Protein AF-A0A9E0GI64-F1 (afdb_monomer_lite)

Secondary structure (DSSP, 8-state):
----S---S---S-------------------------------PPPPPPPSSB---PBPHHHHBTTB-HHHHTT-EEEEETTEEEEEEEEEEETTEEEEEEEEEEEEEEEE-SS-EEEEEEEE-S-B---TTPPPB-B-SEEEEEEETTEE-GGG--EEEE---SSPPPSS-TTSS--S--EEE-SPPB-TT-PEEE-SBS-EEEEEES---SEEEEEEEE----EEEEEEEEEEEEEE--BSSS--GGGHHHHHHHHHHH--B--EEE----TT--EEEEE-PPBSS-TT--SSHHHHTTS-B---BEEE-TTTGGGGBBPPB-S--BEETT-EEB-GGG-TT-SBPPEE----EEEPP--SS-TTS---THHHHS---HHHHHHHHH-EEEEEEEEEEEEEBGGGGGG-EEEEB--B-TT-----S--------------S-SS---------------------PBPPPP--TT--EEEE-TTS-EEEEE-

Sequence (495 aa):
MDLTRQRNRQSSVWQRGGHRLLPLLLALILFGGVPATPVLATNDSPASPIAEWVEPKGINIVDLVGQVPEETLKDAILVVSGVGIVQYQSGVRTGDTVTVTVKINPRYDEYNTGTEVLRFAMFSCLGQPANFDQWPSIMPAAKMRVFDSGVDITHQVMRMQLYPAGFQQPNRSPNSNERYNKVMVDPLNRDVSGNILIPANAGCEFITPGYLRNMTATFVFEQPSLIQVQPVGSQSFTYRTYIGIGAAGQLESLRNQMMGRYGERHDKIDLTPPADADFIIVNYPPASADAGAWGNLGLNLRNPTGGTYRLGNANIGAAGLSVDHWNTMGLALRGQWHDTGATPTSPYLAFFDNPYFLSGPEVFIPDSIPYDSCMTNGGCSPALLQAIYDATMQMTITYLKVEQSACTAESYTYRPLRMAGPAWTPDSLTTAASTTHRFPIWDGPLFPDDGLDKFIYLPMIARPPDTCTPVTPPPLADCPCGVFAADGRMVDFIR

pLDDT: mean 82.42, std 22.72, range [24.2, 98.88]

Foldseek 3Di:
DDPPPDPDPDPDDPDPPPDPPDDPDPPPDDDDDDDDDDDPDDPPDPDDDQDQFAADAFAFVQLCAPQPDFVVQDQFFLEFALFFTKGWHGWHDDAQKIKTKIWWQTAKAWDDPVVDIWIKTKTKDSWYFLFQLAHIFKDAKKWKWKDFPNHTPLVQWFWKKFFARQRDYFQAFSRHRHRGDIDIDGGFDADPVSTGIGHIGNMMMIMGTDDGGGMMMMIMDRGHNQKRKHFPDKDKDKDAAFADDDQQALLVQLSVVLCVPPNGDWDKFFDDADPQFFWKWKGWHWFQADSSHDHPRVSRRRTTGFFWKWFADPVQPPQRTFDTDGGTGTGGQQWTFTHLVNCQQDQFTDTGGDGGIMTDGNHQHHPPDGDDPCSSVPDDDPVSSVCSGPDMIMMMMTGMRMFGFQVCPVQKDKHFHTRGHNNHHPPVPDDPDPPPPPPPPPPDDPDPPPPDPDDDPDPPPPPPPPPRDTDDDDDDPDGFMFIAGPSNGGRGTDD

Structure (mmCIF, N/CA/C/O backbone):
data_AF-A0A9E0GI64-F1
#
_entry.id   AF-A0A9E0GI64-F1
#
loop_
_atom_site.group_PDB
_atom_site.id
_atom_site.type_symbol
_atom_site.label_atom_id
_atom_site.label_alt_id
_atom_site.label_comp_id
_atom_site.label_asym_id
_atom_site.label_entity_id
_atom_site.label_seq_id
_atom_site.pdbx_PDB_ins_code
_atom_site.Cartn_x
_atom_site.Cartn_y
_atom_site.Cartn_z
_atom_site.occupancy
_atom_site.B_iso_or_equiv
_atom_site.auth_seq_id
_atom_site.auth_comp_id
_atom_site.auth_asym_id
_atom_site.auth_atom_id
_atom_site.pdbx_PDB_model_num
ATOM 1 N N . MET A 1 1 ? 40.825 8.297 -14.487 1.00 37.09 1 MET A N 1
ATOM 2 C CA . MET A 1 1 ? 39.478 8.841 -14.756 1.00 37.09 1 MET A CA 1
ATOM 3 C C . MET A 1 1 ? 38.747 8.846 -13.430 1.00 37.09 1 MET A C 1
ATOM 5 O O . MET A 1 1 ? 38.547 7.789 -12.854 1.00 37.09 1 MET A O 1
ATOM 9 N N . ASP A 1 2 ? 38.552 10.042 -12.888 1.00 25.42 2 ASP A N 1
ATOM 10 C CA . ASP A 1 2 ? 38.297 10.331 -11.475 1.00 25.42 2 ASP A CA 1
ATOM 11 C C . ASP A 1 2 ? 36.781 10.496 -11.244 1.00 25.42 2 ASP A C 1
ATOM 13 O O . ASP A 1 2 ? 36.180 11.456 -11.724 1.00 25.42 2 ASP A O 1
ATOM 17 N N . LEU A 1 3 ? 36.153 9.520 -10.576 1.00 27.05 3 LEU A N 1
ATOM 18 C CA . LEU A 1 3 ? 34.701 9.425 -10.331 1.00 27.05 3 LEU A CA 1
ATOM 19 C C . LEU A 1 3 ? 34.295 9.977 -8.949 1.00 27.05 3 LEU A C 1
ATOM 21 O O . LEU A 1 3 ? 33.314 9.539 -8.352 1.00 27.05 3 LEU A O 1
ATOM 25 N N . THR A 1 4 ? 35.031 10.960 -8.425 1.00 28.77 4 THR A N 1
ATOM 26 C CA . THR A 1 4 ? 34.872 11.425 -7.033 1.00 28.77 4 THR A CA 1
ATOM 27 C C . THR A 1 4 ? 34.122 12.760 -6.881 1.00 28.77 4 THR A C 1
ATOM 29 O O . THR A 1 4 ? 34.204 13.410 -5.840 1.00 28.77 4 THR A O 1
ATOM 32 N N . ARG A 1 5 ? 33.346 13.202 -7.884 1.00 27.48 5 ARG A N 1
ATOM 33 C CA . ARG A 1 5 ? 32.560 14.456 -7.814 1.00 27.48 5 ARG A CA 1
ATOM 34 C C . ARG A 1 5 ? 31.151 14.336 -8.401 1.00 27.48 5 ARG A C 1
ATOM 36 O O . ARG A 1 5 ? 30.853 14.937 -9.423 1.00 27.48 5 ARG A O 1
ATOM 43 N N . GLN A 1 6 ? 30.260 13.616 -7.720 1.00 27.28 6 GLN A N 1
ATOM 44 C CA . GLN A 1 6 ? 28.812 13.871 -7.850 1.00 27.28 6 GLN A CA 1
ATOM 45 C C . GLN A 1 6 ? 27.958 13.452 -6.638 1.00 27.28 6 GLN A C 1
ATOM 47 O O . GLN A 1 6 ? 26.735 13.519 -6.689 1.00 27.28 6 GLN A O 1
ATOM 52 N N . ARG A 1 7 ? 28.574 13.086 -5.507 1.00 31.20 7 ARG A N 1
ATOM 53 C CA . ARG A 1 7 ? 27.866 12.799 -4.250 1.00 31.20 7 ARG A CA 1
ATOM 54 C C . ARG A 1 7 ? 27.854 14.042 -3.364 1.00 31.20 7 ARG A C 1
ATOM 56 O O . ARG A 1 7 ? 28.775 14.226 -2.582 1.00 31.20 7 ARG A O 1
ATOM 63 N N . ASN A 1 8 ? 26.877 14.925 -3.565 1.00 28.86 8 ASN A N 1
ATOM 64 C CA . ASN A 1 8 ? 26.399 15.909 -2.579 1.00 28.86 8 ASN A CA 1
ATOM 65 C C . ASN A 1 8 ? 25.317 16.779 -3.226 1.00 28.86 8 ASN A C 1
ATOM 67 O O . ASN A 1 8 ? 25.620 17.869 -3.705 1.00 28.86 8 ASN A O 1
ATOM 71 N N . ARG A 1 9 ? 24.074 16.283 -3.285 1.00 30.16 9 ARG A N 1
ATOM 72 C CA . ARG A 1 9 ? 22.837 17.080 -3.438 1.00 30.16 9 ARG A CA 1
ATOM 73 C C . ARG A 1 9 ? 21.620 16.149 -3.481 1.00 30.16 9 ARG A C 1
ATOM 75 O O . ARG A 1 9 ? 21.069 15.929 -4.545 1.00 30.16 9 ARG A O 1
ATOM 82 N N . GLN A 1 10 ? 21.229 15.589 -2.335 1.00 28.41 10 GLN A N 1
ATOM 83 C CA . GLN A 1 10 ? 19.846 15.125 -2.103 1.00 28.41 10 GLN A CA 1
ATOM 84 C C . GLN A 1 10 ? 19.533 14.829 -0.621 1.00 28.41 10 GLN A C 1
ATOM 86 O O . GLN A 1 10 ? 18.655 14.044 -0.295 1.00 28.41 10 GLN A O 1
ATOM 91 N N . SER A 1 11 ? 20.210 15.502 0.313 1.00 28.11 11 SER A N 1
ATOM 92 C CA . SER A 1 11 ? 19.886 15.457 1.745 1.00 28.11 11 SER A CA 1
ATOM 93 C C . SER A 1 11 ? 19.115 16.717 2.157 1.00 28.11 11 SER A C 1
ATOM 95 O O . SER A 1 11 ? 19.629 17.552 2.905 1.00 28.11 11 SER A O 1
ATOM 97 N N . SER A 1 12 ? 17.916 16.930 1.608 1.00 28.50 12 SER A N 1
ATOM 98 C CA . SER A 1 12 ? 17.121 18.117 1.955 1.00 28.50 12 SER A CA 1
ATOM 99 C C . SER A 1 12 ? 15.613 17.961 1.746 1.00 28.50 12 SER A C 1
ATOM 101 O O . SER A 1 12 ? 15.026 18.787 1.062 1.00 28.50 12 SER A O 1
ATOM 103 N N . VAL A 1 13 ? 14.966 16.960 2.353 1.00 33.97 13 VAL A N 1
ATOM 104 C CA . VAL A 1 13 ? 13.506 17.004 2.611 1.00 33.97 13 VAL A CA 1
ATOM 105 C C . VAL A 1 13 ? 13.162 16.322 3.948 1.00 33.97 13 VAL A C 1
ATOM 107 O O . VAL A 1 13 ? 12.286 15.485 4.052 1.00 33.97 13 VAL A O 1
ATOM 110 N N . TRP A 1 14 ? 13.885 16.693 5.003 1.00 30.06 14 TRP A N 1
ATOM 111 C CA . TRP A 1 14 ? 13.370 16.732 6.381 1.00 30.06 14 TRP A CA 1
ATOM 112 C C . TRP A 1 14 ? 13.876 18.036 7.006 1.00 30.06 14 TRP A C 1
ATOM 114 O O . TRP A 1 14 ? 14.492 18.068 8.071 1.00 30.06 14 TRP A O 1
ATOM 124 N N . GLN A 1 15 ? 13.693 19.155 6.294 1.00 27.47 15 GLN A N 1
ATOM 125 C CA . GLN A 1 15 ? 13.778 20.441 6.969 1.00 27.47 15 GLN A CA 1
ATOM 126 C C . GLN A 1 15 ? 12.588 20.509 7.916 1.00 27.47 15 GLN A C 1
ATOM 128 O O . GLN A 1 15 ? 11.437 20.519 7.486 1.00 27.47 15 GLN A O 1
ATOM 133 N N . ARG A 1 16 ? 12.911 20.523 9.212 1.00 31.48 16 ARG A N 1
ATOM 134 C CA . ARG A 1 16 ? 12.032 20.925 10.306 1.00 31.48 16 ARG A CA 1
ATOM 135 C C . ARG A 1 16 ? 11.125 22.049 9.812 1.00 31.48 16 ARG A C 1
ATOM 137 O O . ARG A 1 16 ? 11.596 23.169 9.608 1.00 31.48 16 ARG A O 1
ATOM 144 N N . GLY A 1 17 ? 9.842 21.746 9.627 1.00 26.55 17 GLY A N 1
ATOM 145 C CA . GLY A 1 17 ? 8.813 22.768 9.570 1.00 26.55 17 GLY A CA 1
ATOM 146 C C . GLY A 1 17 ? 8.893 23.523 10.885 1.00 26.55 17 GLY A C 1
ATOM 147 O O . GLY A 1 17 ? 8.465 23.024 11.922 1.00 26.55 17 GLY A O 1
ATOM 148 N N . GLY A 1 18 ? 9.556 24.679 10.865 1.00 25.67 18 GLY A N 1
ATOM 149 C CA . GLY A 1 18 ? 9.612 25.566 12.008 1.00 25.67 18 GLY A CA 1
ATOM 150 C C . GLY A 1 18 ? 8.186 25.864 12.443 1.00 25.67 18 GLY A C 1
ATOM 151 O O . GLY A 1 18 ? 7.353 26.233 11.615 1.00 25.67 18 GLY A O 1
ATOM 152 N N . HIS A 1 19 ? 7.919 25.681 13.733 1.00 27.86 19 HIS A N 1
ATOM 153 C CA . HIS A 1 19 ? 6.681 26.080 14.379 1.00 27.86 19 HIS A CA 1
ATOM 154 C C . HIS A 1 19 ? 6.404 27.559 14.086 1.00 27.86 19 HIS A C 1
ATOM 156 O O . HIS A 1 19 ? 6.888 28.453 14.778 1.00 27.86 19 HIS A O 1
ATOM 162 N N . ARG A 1 20 ? 5.615 27.832 13.048 1.00 25.97 20 ARG A N 1
ATOM 163 C CA . ARG A 1 20 ? 4.853 29.069 12.954 1.00 25.97 20 ARG A CA 1
ATOM 164 C C . ARG A 1 20 ? 3.514 28.779 13.603 1.00 25.97 20 ARG A C 1
ATOM 166 O O . ARG A 1 20 ? 2.639 28.170 13.000 1.00 25.97 20 ARG A O 1
ATOM 173 N N . LEU A 1 21 ? 3.415 29.185 14.866 1.00 28.06 21 LEU A N 1
ATOM 174 C CA . LEU A 1 21 ? 2.159 29.396 15.573 1.00 28.06 21 LEU A CA 1
ATOM 175 C C . LEU A 1 21 ? 1.269 30.292 14.701 1.00 28.06 21 LEU A C 1
ATOM 177 O O . LEU A 1 21 ? 1.451 31.507 14.664 1.00 28.06 21 LEU A O 1
ATOM 181 N N . LEU A 1 22 ? 0.342 29.681 13.966 1.00 24.20 22 LEU A N 1
ATOM 182 C CA . LEU A 1 22 ? -0.804 30.375 13.400 1.00 24.20 22 LEU A CA 1
ATOM 183 C C . LEU A 1 22 ? -1.933 30.240 14.435 1.00 24.20 22 LEU A C 1
ATOM 185 O O . LEU A 1 22 ? -2.354 29.113 14.705 1.00 24.20 22 LEU A O 1
ATOM 189 N N . PRO A 1 23 ? -2.406 31.328 15.063 1.00 30.36 23 PRO A N 1
ATOM 190 C CA . PRO A 1 23 ? -3.541 31.243 15.965 1.00 30.36 23 PRO A CA 1
ATOM 191 C C . PRO A 1 23 ? -4.797 31.026 15.118 1.00 30.36 23 PRO A C 1
ATOM 193 O O . PRO A 1 23 ? -5.233 31.918 14.391 1.00 30.36 23 PRO A O 1
ATOM 196 N N . LEU A 1 24 ? -5.369 29.825 15.191 1.00 30.42 24 LEU A N 1
ATOM 197 C CA . LEU A 1 24 ? -6.692 29.554 14.642 1.00 30.42 24 LEU A CA 1
ATOM 198 C C . LEU A 1 24 ? -7.710 30.124 15.638 1.00 30.42 24 LEU A C 1
ATOM 200 O O . LEU A 1 24 ? -7.975 29.545 16.689 1.00 30.42 24 LEU A O 1
ATOM 204 N N . LEU A 1 25 ? -8.198 31.327 15.339 1.00 29.25 25 LEU A N 1
ATOM 205 C CA . LEU A 1 25 ? -9.247 32.010 16.088 1.00 29.25 25 LEU A CA 1
ATOM 206 C C . LEU A 1 25 ? -10.541 31.191 15.989 1.00 29.25 25 LEU A C 1
ATOM 208 O O . LEU A 1 25 ? -11.201 31.173 14.951 1.00 29.25 25 LEU A O 1
ATOM 212 N N . LEU A 1 26 ? -10.899 30.514 17.079 1.00 30.89 26 LEU A N 1
ATOM 213 C CA . LEU A 1 26 ? -12.212 29.907 17.261 1.00 30.89 26 LEU A CA 1
ATOM 214 C C . LEU A 1 26 ? -13.213 31.044 17.536 1.00 30.89 26 LEU A C 1
ATOM 216 O O . LEU A 1 26 ? -13.330 31.530 18.661 1.00 30.89 26 LEU A O 1
ATOM 220 N N . ALA A 1 27 ? -13.893 31.530 16.498 1.00 30.75 27 ALA A N 1
ATOM 221 C CA . ALA A 1 27 ? -14.997 32.467 16.664 1.00 30.75 27 ALA A CA 1
ATOM 222 C C . ALA A 1 27 ? -16.228 31.700 17.169 1.00 30.75 27 ALA A C 1
ATOM 224 O O . ALA A 1 27 ? -16.862 30.947 16.431 1.00 30.75 27 ALA A O 1
ATOM 225 N N . LEU A 1 28 ? -16.547 31.896 18.449 1.00 34.94 28 LEU A N 1
ATOM 226 C CA . LEU A 1 28 ? -17.781 31.449 19.083 1.00 34.94 28 LEU A CA 1
ATOM 227 C C . LEU A 1 28 ? -18.952 32.261 18.494 1.00 34.94 28 LEU A C 1
ATOM 229 O O . LEU A 1 28 ? -19.230 33.381 18.919 1.00 34.94 28 LEU A O 1
ATOM 233 N N . ILE A 1 29 ? -19.607 31.724 17.468 1.00 32.97 29 ILE A N 1
ATOM 234 C CA . ILE A 1 29 ? -20.797 32.319 16.853 1.00 32.97 29 ILE A CA 1
ATOM 235 C C . ILE A 1 29 ? -22.026 31.824 17.630 1.00 32.97 29 ILE A C 1
ATOM 237 O O . ILE A 1 29 ? -22.573 30.758 17.367 1.00 32.97 29 ILE A O 1
ATOM 241 N N . LEU A 1 30 ? -22.443 32.617 18.620 1.00 35.16 30 LEU A N 1
ATOM 242 C CA . LEU A 1 30 ? -23.789 32.586 19.195 1.00 35.16 30 LEU A CA 1
ATOM 243 C C . LEU A 1 30 ? -24.742 33.250 18.191 1.00 35.16 30 LEU A C 1
ATOM 245 O O . LEU A 1 30 ? -24.770 34.476 18.107 1.00 35.16 30 LEU A O 1
ATOM 249 N N . PHE A 1 31 ? -25.519 32.471 17.436 1.00 35.28 31 PHE A N 1
ATOM 250 C CA . PHE A 1 31 ? -26.656 33.001 16.678 1.00 35.28 31 PHE A CA 1
ATOM 251 C C . PHE A 1 31 ? -27.953 32.323 17.099 1.00 35.28 31 PHE A C 1
ATOM 253 O O . PHE A 1 31 ? -28.079 31.100 17.102 1.00 35.28 31 PHE A O 1
ATOM 260 N N . GLY A 1 32 ? -28.909 33.177 17.467 1.00 31.06 32 GLY A N 1
ATOM 261 C CA . GLY A 1 32 ? -30.301 32.830 17.688 1.00 31.06 32 GLY A CA 1
ATOM 262 C C . GLY A 1 32 ? -30.951 32.277 16.423 1.00 31.06 32 GLY A C 1
ATOM 263 O O . GLY A 1 32 ? -30.563 32.597 15.299 1.00 31.06 32 GLY A O 1
ATOM 264 N N . GLY A 1 33 ? -31.931 31.408 16.647 1.00 37.53 33 GLY A N 1
ATOM 265 C CA . GLY A 1 33 ? -32.571 30.608 15.620 1.00 37.53 33 GLY A CA 1
ATOM 266 C C . GLY A 1 33 ? -33.321 31.417 14.565 1.00 37.53 33 GLY A C 1
ATOM 267 O O . GLY A 1 33 ? -34.138 32.282 14.871 1.00 37.53 33 GLY A O 1
ATOM 268 N N . VAL A 1 34 ? -33.107 31.012 13.317 1.00 35.16 34 VAL A N 1
ATOM 269 C CA . VAL A 1 34 ? -34.113 31.050 12.258 1.00 35.16 34 VAL A CA 1
ATOM 270 C C . VAL A 1 34 ? -34.182 29.621 11.707 1.00 35.16 34 VAL A C 1
ATOM 272 O O . VAL A 1 34 ? -33.130 29.063 11.387 1.00 35.16 34 VAL A O 1
ATOM 275 N N . PRO A 1 35 ? -35.361 28.979 11.633 1.00 37.31 35 PRO A N 1
ATOM 276 C CA . PRO A 1 35 ? -35.473 27.643 11.064 1.00 37.31 35 PRO A CA 1
ATOM 277 C C . PRO A 1 35 ? -35.194 27.722 9.559 1.00 37.31 35 PRO A C 1
ATOM 279 O O . PRO A 1 35 ? -36.015 28.215 8.789 1.00 37.31 35 PRO A O 1
ATOM 282 N N . ALA A 1 36 ? -34.018 27.259 9.140 1.00 34.00 36 ALA A N 1
ATOM 283 C CA . ALA A 1 36 ? -33.734 27.022 7.735 1.00 34.00 36 ALA A CA 1
ATOM 284 C C . ALA A 1 36 ? -34.471 25.747 7.315 1.00 34.00 36 ALA A C 1
ATOM 286 O O . ALA A 1 36 ? -34.149 24.646 7.760 1.00 34.00 36 ALA A O 1
ATOM 287 N N . THR A 1 37 ? -35.487 25.901 6.473 1.00 33.47 37 THR A N 1
ATOM 288 C CA . THR A 1 37 ? -36.064 24.790 5.722 1.00 33.47 37 THR A CA 1
ATOM 289 C C . THR A 1 37 ? -34.977 24.196 4.817 1.00 33.47 37 THR A C 1
ATOM 291 O O . THR A 1 37 ? -34.322 24.946 4.087 1.00 33.47 37 THR A O 1
ATOM 294 N N . PRO A 1 38 ? -34.736 22.873 4.842 1.00 34.03 38 PRO A N 1
ATOM 295 C CA . PRO A 1 38 ? -33.794 22.254 3.923 1.00 34.03 38 PRO A CA 1
ATOM 296 C C . PRO A 1 38 ? -34.381 22.320 2.511 1.00 34.03 38 PRO A C 1
ATOM 298 O O . PRO A 1 38 ? -35.295 21.578 2.159 1.00 34.03 38 PRO A O 1
ATOM 301 N N . VAL A 1 39 ? -33.868 23.238 1.697 1.00 30.06 39 VAL A N 1
ATOM 302 C CA . VAL A 1 39 ? -34.072 23.204 0.250 1.00 30.06 39 VAL A CA 1
ATOM 303 C C . VAL A 1 39 ? -33.201 22.064 -0.279 1.00 30.06 39 VAL A C 1
ATOM 305 O O . VAL A 1 39 ? -31.973 22.150 -0.229 1.00 30.06 39 VAL A O 1
ATOM 308 N N . LEU A 1 40 ? -33.828 20.980 -0.753 1.00 34.22 40 LEU A N 1
ATOM 309 C CA . LEU A 1 40 ? -33.159 19.988 -1.595 1.00 34.22 40 LEU A CA 1
ATOM 310 C C . LEU A 1 40 ? -32.689 20.703 -2.869 1.00 34.22 40 LEU A C 1
ATOM 312 O O . LEU A 1 40 ? -33.480 20.978 -3.768 1.00 34.22 40 LEU A O 1
ATOM 316 N N . ALA A 1 41 ? -31.405 21.046 -2.925 1.00 30.69 41 ALA A N 1
ATOM 317 C CA . ALA A 1 41 ? -30.770 21.499 -4.152 1.00 30.69 41 ALA A CA 1
ATOM 318 C C . ALA A 1 41 ? -30.572 20.286 -5.073 1.00 30.69 41 ALA A C 1
ATOM 320 O O . ALA A 1 41 ? -29.936 19.306 -4.687 1.00 30.69 41 ALA A O 1
ATOM 321 N N . THR A 1 42 ? -31.145 20.351 -6.270 1.00 31.95 42 THR A N 1
ATOM 322 C CA . THR A 1 42 ? -31.022 19.345 -7.327 1.00 31.95 42 THR A CA 1
ATOM 323 C C . THR A 1 42 ? -29.588 19.293 -7.874 1.00 31.95 42 THR A C 1
ATOM 325 O O . THR A 1 42 ? -28.959 20.327 -8.105 1.00 31.95 42 THR A O 1
ATOM 328 N N . ASN A 1 43 ? -29.073 18.072 -8.052 1.00 38.44 43 ASN A N 1
ATOM 329 C CA . ASN A 1 43 ? -27.710 17.725 -8.472 1.00 38.44 43 ASN A CA 1
ATOM 330 C C . ASN A 1 43 ? -27.412 18.055 -9.952 1.00 38.44 43 ASN A C 1
ATOM 332 O O . ASN A 1 43 ? -27.305 17.141 -10.760 1.00 38.44 43 ASN A O 1
ATOM 336 N N . ASP A 1 44 ? -27.199 19.326 -10.296 1.00 32.72 44 ASP A N 1
ATOM 337 C CA . ASP A 1 44 ? -26.698 19.735 -11.626 1.00 32.72 44 ASP A CA 1
ATOM 338 C C . ASP A 1 44 ? -25.387 20.534 -11.517 1.00 32.72 44 ASP A C 1
ATOM 340 O O . ASP A 1 44 ? -25.250 21.649 -12.023 1.00 32.72 44 ASP A O 1
ATOM 344 N N . SER A 1 45 ? -24.387 19.981 -10.824 1.00 37.16 45 SER A N 1
ATOM 345 C CA . SER A 1 45 ? -23.010 20.448 -11.033 1.00 37.16 45 SER A CA 1
ATOM 346 C C . SER A 1 45 ? -22.447 19.769 -12.285 1.00 37.16 45 SER A C 1
ATOM 348 O O . SER A 1 45 ? -22.521 18.541 -12.371 1.00 37.16 45 SER A O 1
ATOM 350 N N . PRO A 1 46 ? -21.893 20.522 -13.255 1.00 38.91 46 PRO A N 1
ATOM 351 C CA . PRO A 1 46 ? -21.294 19.928 -14.442 1.00 38.91 46 PRO A CA 1
ATOM 352 C C . PRO A 1 46 ? -20.180 18.970 -14.016 1.00 38.91 46 PRO A C 1
ATOM 354 O O . PRO A 1 46 ? -19.361 19.304 -13.157 1.00 38.91 46 PRO A O 1
ATOM 357 N N . ALA A 1 47 ? -20.175 17.769 -14.598 1.00 53.03 47 ALA A N 1
ATOM 358 C CA . ALA A 1 47 ? -19.123 16.791 -14.368 1.00 53.03 47 ALA A CA 1
ATOM 359 C C . ALA A 1 47 ? -17.760 17.439 -14.653 1.00 53.03 47 ALA A C 1
ATOM 361 O O . ALA A 1 47 ? -17.569 18.044 -15.711 1.00 53.03 47 ALA A O 1
ATOM 362 N N . SER A 1 48 ? -16.829 17.337 -13.701 1.00 53.53 48 SER A N 1
ATOM 363 C CA . SER A 1 48 ? -15.457 17.813 -13.883 1.00 53.53 48 SER A CA 1
ATOM 364 C C . SER A 1 48 ? -14.878 17.224 -15.175 1.00 53.53 48 SER A C 1
ATOM 366 O O . SER A 1 48 ? -15.105 16.038 -15.440 1.00 53.53 48 SER A O 1
ATOM 368 N N . PRO A 1 49 ? -14.153 18.016 -15.989 1.00 60.28 49 PRO A N 1
ATOM 369 C CA . PRO A 1 49 ? -13.572 17.517 -17.225 1.00 60.28 49 PRO A CA 1
ATOM 370 C C . PRO A 1 49 ? -12.693 16.300 -16.924 1.00 60.28 49 PRO A C 1
ATOM 372 O O . PRO A 1 49 ? -11.863 16.317 -16.014 1.00 60.28 49 PRO A O 1
ATOM 375 N N . ILE A 1 50 ? -12.928 15.223 -17.669 1.00 71.50 50 ILE A N 1
ATOM 376 C CA . ILE A 1 50 ? -12.152 13.988 -17.579 1.00 71.50 50 ILE A CA 1
ATOM 377 C C . ILE A 1 50 ? -10.709 14.314 -17.970 1.00 71.50 50 ILE A C 1
ATOM 379 O O . ILE A 1 50 ? -10.480 14.882 -19.037 1.00 71.50 50 ILE A O 1
ATOM 383 N N . ALA A 1 51 ? -9.743 13.945 -17.128 1.00 82.88 51 ALA A N 1
ATOM 384 C CA . ALA A 1 51 ? -8.338 14.204 -17.410 1.00 82.88 51 ALA A CA 1
ATOM 385 C C . ALA A 1 51 ? -7.853 13.467 -18.672 1.00 82.88 51 ALA A C 1
ATOM 387 O O . ALA A 1 51 ? -8.186 12.300 -18.895 1.00 82.88 51 ALA A O 1
ATOM 388 N N . GLU A 1 52 ? -7.020 14.141 -19.470 1.00 87.06 52 GLU A N 1
ATOM 389 C CA . GLU A 1 52 ? -6.424 13.592 -20.701 1.00 87.06 52 GLU A CA 1
ATOM 390 C C . GLU A 1 52 ? -5.477 12.414 -20.433 1.00 87.06 52 GLU A C 1
ATOM 392 O O . GLU A 1 52 ? -5.293 11.534 -21.274 1.00 87.06 52 GLU A O 1
ATOM 397 N N . TRP A 1 53 ? -4.879 12.395 -19.246 1.00 91.81 53 TRP A N 1
ATOM 398 C CA . TRP A 1 53 ? -4.042 11.320 -18.736 1.00 91.81 53 TRP A CA 1
ATOM 399 C C . TRP A 1 53 ? -4.244 11.213 -17.226 1.00 91.81 53 TRP A C 1
ATOM 401 O O . TRP A 1 53 ? -4.620 12.190 -16.572 1.00 91.81 53 TRP A O 1
ATOM 411 N N . VAL A 1 54 ? -3.971 10.036 -16.676 1.00 93.62 54 VAL A N 1
ATOM 412 C CA . VAL A 1 54 ? -4.013 9.779 -15.231 1.00 93.62 54 VAL A CA 1
ATOM 413 C C . VAL A 1 54 ? -2.762 9.033 -14.791 1.00 93.62 54 VAL A C 1
ATOM 415 O O . VAL A 1 54 ? -2.037 8.468 -15.611 1.00 93.62 54 VAL A O 1
ATOM 418 N N . GLU A 1 55 ? -2.491 9.041 -13.492 1.00 94.94 55 GLU A N 1
ATOM 419 C CA . GLU A 1 55 ? -1.376 8.269 -12.955 1.00 94.94 55 GLU A CA 1
ATOM 420 C C . GLU A 1 55 ? -1.650 6.771 -12.935 1.00 94.94 55 GLU A C 1
ATOM 422 O O . GLU A 1 55 ? -2.809 6.368 -12.775 1.00 94.94 55 GLU A O 1
ATOM 427 N N . PRO A 1 56 ? -0.597 5.943 -13.079 1.00 95.88 56 PRO A N 1
ATOM 428 C CA . PRO A 1 56 ? -0.713 4.510 -12.858 1.00 95.88 56 PRO A CA 1
ATOM 429 C C . PRO A 1 56 ? -1.181 4.223 -11.433 1.00 95.88 56 PRO A C 1
ATOM 431 O O . PRO A 1 56 ? -0.862 4.958 -10.495 1.00 95.88 56 PRO A O 1
ATOM 434 N N . LYS A 1 57 ? -1.949 3.145 -11.270 1.00 95.81 57 LYS A N 1
ATOM 435 C CA . LYS A 1 57 ? -2.531 2.759 -9.981 1.00 95.81 57 LYS A CA 1
ATOM 436 C C . LYS A 1 57 ? -2.409 1.267 -9.772 1.00 95.81 57 LYS A C 1
ATOM 438 O O . LYS A 1 57 ? -2.470 0.508 -10.729 1.00 95.81 57 LYS A O 1
ATOM 443 N N . GLY A 1 58 ? -2.275 0.836 -8.526 1.00 96.88 58 GLY A N 1
ATOM 444 C CA . GLY A 1 58 ? -2.339 -0.590 -8.223 1.00 96.88 58 GLY A CA 1
ATOM 445 C C . GLY A 1 58 ? -3.779 -1.097 -8.176 1.00 96.88 58 GLY A C 1
ATOM 446 O O . GLY A 1 58 ? -4.652 -0.419 -7.616 1.00 96.88 58 GLY A O 1
ATOM 447 N N . ILE A 1 59 ? -4.003 -2.311 -8.686 1.00 97.69 59 ILE A N 1
ATOM 448 C CA . ILE A 1 59 ? -5.257 -3.050 -8.488 1.00 97.69 59 ILE A CA 1
ATOM 449 C C . ILE A 1 59 ? -5.477 -3.209 -6.983 1.00 97.69 59 ILE A C 1
ATOM 451 O O . ILE A 1 59 ? -4.588 -3.654 -6.249 1.00 97.69 59 ILE A O 1
ATOM 455 N N . ASN A 1 60 ? -6.656 -2.804 -6.521 1.00 97.19 60 ASN A N 1
ATOM 456 C CA . ASN A 1 60 ? -6.992 -2.812 -5.107 1.00 97.19 60 ASN A CA 1
ATOM 457 C C . ASN A 1 60 ? -7.329 -4.224 -4.615 1.00 97.19 60 ASN A C 1
ATOM 459 O O . ASN A 1 60 ? -7.804 -5.068 -5.371 1.00 97.19 60 ASN A O 1
ATOM 463 N N . ILE A 1 61 ? -7.145 -4.464 -3.315 1.00 97.50 61 ILE A N 1
ATOM 464 C CA . ILE A 1 61 ? -7.429 -5.754 -2.677 1.00 97.50 61 ILE A CA 1
ATOM 465 C C . ILE A 1 61 ? -8.856 -6.259 -2.941 1.00 97.50 61 ILE A C 1
ATOM 467 O O . ILE A 1 61 ? -9.060 -7.461 -3.078 1.00 97.50 61 ILE A O 1
ATOM 471 N N . VAL A 1 62 ? -9.834 -5.356 -3.076 1.00 96.75 62 VAL A N 1
ATOM 472 C CA . VAL A 1 62 ? -11.244 -5.701 -3.332 1.00 96.75 62 VAL A CA 1
ATOM 473 C C . VAL A 1 62 ? -11.425 -6.490 -4.636 1.00 96.75 62 VAL A C 1
ATOM 475 O O . VAL A 1 62 ? -12.293 -7.362 -4.713 1.00 96.75 62 VAL A O 1
ATOM 478 N N . ASP A 1 63 ? -10.593 -6.232 -5.646 1.00 96.75 63 ASP A N 1
ATOM 479 C CA . ASP A 1 63 ? -10.625 -6.962 -6.917 1.00 96.75 63 ASP A CA 1
ATOM 480 C C . ASP A 1 63 ? -9.906 -8.317 -6.843 1.00 96.75 63 ASP A C 1
ATOM 482 O O . ASP A 1 63 ? -10.187 -9.202 -7.647 1.00 96.75 63 ASP A O 1
ATOM 486 N N . LEU A 1 64 ? -9.018 -8.507 -5.862 1.00 97.69 64 LEU A N 1
ATOM 487 C CA . LEU A 1 64 ? -8.235 -9.734 -5.680 1.00 97.69 64 LEU A CA 1
ATOM 488 C C . LEU A 1 64 ? -8.944 -10.762 -4.785 1.00 97.69 64 LEU A C 1
ATOM 490 O O . LEU A 1 64 ? -8.766 -11.969 -4.963 1.00 97.69 64 LEU A O 1
ATOM 494 N N . VAL A 1 65 ? -9.755 -10.302 -3.828 1.00 98.06 65 VAL A N 1
ATOM 495 C CA . VAL A 1 65 ? -10.486 -11.169 -2.890 1.00 98.06 65 VAL A CA 1
ATOM 496 C C . VAL A 1 65 ? -11.449 -12.095 -3.633 1.00 98.06 65 VAL A C 1
ATOM 498 O O . VAL A 1 65 ? -12.302 -11.654 -4.410 1.00 98.06 65 VAL A O 1
ATOM 501 N N . GLY A 1 66 ? -11.321 -13.395 -3.353 1.00 95.75 66 GLY A N 1
ATOM 502 C CA . GLY A 1 66 ? -12.083 -14.465 -4.000 1.00 95.75 66 GLY A CA 1
ATOM 503 C C . GLY A 1 66 ? -11.520 -14.927 -5.348 1.00 95.75 66 GLY A C 1
ATOM 504 O O . GLY A 1 66 ? -12.063 -15.868 -5.918 1.00 95.75 66 GLY A O 1
ATOM 505 N N . GLN A 1 67 ? -10.451 -14.296 -5.847 1.00 96.00 67 GLN A N 1
ATOM 506 C CA . GLN A 1 67 ? -9.775 -14.667 -7.099 1.00 96.00 67 GLN A CA 1
ATOM 507 C C . GLN A 1 67 ? -8.346 -15.164 -6.854 1.00 96.00 67 GLN A C 1
ATOM 509 O O . GLN A 1 67 ? -7.885 -16.120 -7.473 1.00 96.00 67 GLN A O 1
ATOM 514 N N . VAL A 1 68 ? -7.658 -14.537 -5.900 1.00 96.75 68 VAL A N 1
ATOM 515 C CA . VAL A 1 68 ? -6.342 -14.950 -5.412 1.00 96.75 68 VAL A CA 1
ATOM 516 C C . VAL A 1 68 ? -6.521 -15.807 -4.148 1.00 96.75 68 VAL A C 1
ATOM 518 O O . VAL A 1 68 ? -7.405 -15.499 -3.342 1.00 96.75 68 VAL A O 1
ATOM 521 N N . PRO A 1 69 ? -5.708 -16.863 -3.944 1.00 97.00 69 PRO A N 1
ATOM 522 C CA . PRO A 1 69 ? -5.738 -17.655 -2.724 1.00 97.00 69 PRO A CA 1
ATOM 523 C C . PRO A 1 69 ? -5.553 -16.803 -1.466 1.00 97.00 69 PRO A C 1
ATOM 525 O O . PRO A 1 69 ? -4.747 -15.870 -1.423 1.00 97.00 69 PRO A O 1
ATOM 528 N N . GLU A 1 70 ? -6.309 -17.138 -0.426 1.00 96.69 70 GLU A N 1
ATOM 529 C CA . GLU A 1 70 ? -6.380 -16.364 0.814 1.00 96.69 70 GLU A CA 1
ATOM 530 C C . GLU A 1 70 ? -5.016 -16.261 1.509 1.00 96.69 70 GLU A C 1
ATOM 532 O O . GLU A 1 70 ? -4.639 -15.209 2.028 1.00 96.69 70 GLU A O 1
ATOM 537 N N . GLU A 1 71 ? -4.235 -17.341 1.473 1.00 95.94 71 GLU A N 1
ATOM 538 C CA . GLU A 1 71 ? -2.888 -17.410 2.031 1.00 95.94 71 GLU A CA 1
ATOM 539 C C . GLU A 1 71 ? -1.910 -16.439 1.365 1.00 95.94 71 GLU A C 1
ATOM 541 O O . GLU A 1 71 ? -0.954 -16.004 2.002 1.00 95.94 71 GLU A O 1
ATOM 546 N N . THR A 1 72 ? -2.150 -16.062 0.108 1.00 96.62 72 THR A N 1
ATOM 547 C CA . THR A 1 72 ? -1.315 -15.089 -0.598 1.00 96.62 72 THR A CA 1
ATOM 548 C C . THR A 1 72 ? -1.554 -13.670 -0.083 1.00 96.62 72 THR A C 1
ATOM 550 O O . THR A 1 72 ? -0.619 -12.868 -0.002 1.00 96.62 72 THR A O 1
ATOM 553 N N . LEU A 1 73 ? -2.803 -13.363 0.278 1.00 97.75 73 LEU A N 1
ATOM 554 C CA . LEU A 1 73 ? -3.223 -12.052 0.775 1.00 97.75 73 LEU A CA 1
ATOM 555 C C . LEU A 1 73 ? -3.032 -11.918 2.289 1.00 97.75 73 LEU A C 1
ATOM 557 O O . LEU A 1 73 ? -2.987 -10.804 2.807 1.00 97.75 73 LEU A O 1
ATOM 561 N N . LYS A 1 74 ? -2.914 -13.035 3.012 1.00 97.44 74 LYS A N 1
ATOM 562 C CA . LYS A 1 74 ? -2.781 -13.057 4.468 1.00 97.44 74 LYS A CA 1
ATOM 563 C C . LYS A 1 74 ? -1.636 -12.161 4.954 1.00 97.44 74 LYS A C 1
ATOM 565 O O . LYS A 1 74 ? -0.513 -12.235 4.460 1.00 97.44 74 LYS A O 1
ATOM 570 N N . ASP A 1 75 ? -1.956 -11.303 5.924 1.00 97.12 75 ASP A N 1
ATOM 571 C CA . ASP A 1 75 ? -1.056 -10.352 6.590 1.00 97.12 75 ASP A CA 1
ATOM 572 C C . ASP A 1 75 ? -0.422 -9.281 5.679 1.00 97.12 75 ASP A C 1
ATOM 574 O O . ASP A 1 75 ? 0.354 -8.448 6.163 1.00 97.12 75 ASP A O 1
ATOM 578 N N . ALA A 1 76 ? -0.827 -9.234 4.403 1.00 98.25 76 ALA A N 1
ATOM 579 C CA . ALA A 1 76 ? -0.385 -8.248 3.429 1.00 98.25 76 ALA A CA 1
ATOM 580 C C . ALA A 1 76 ? -0.633 -6.819 3.922 1.00 98.25 76 ALA A C 1
ATOM 582 O O . ALA A 1 76 ? -1.703 -6.500 4.450 1.00 98.25 76 ALA A O 1
ATOM 583 N N . ILE A 1 77 ? 0.349 -5.941 3.718 1.00 98.44 77 ILE A N 1
ATOM 584 C CA . ILE A 1 77 ? 0.275 -4.530 4.104 1.00 98.44 77 ILE A CA 1
ATOM 585 C C . ILE A 1 77 ? -0.503 -3.785 3.020 1.00 98.44 77 ILE A C 1
ATOM 587 O O . ILE A 1 77 ? 0.055 -3.405 2.000 1.00 98.44 77 ILE A O 1
ATOM 591 N N . LEU A 1 78 ? -1.801 -3.579 3.217 1.00 98.25 78 LEU A N 1
ATOM 592 C CA . LEU A 1 78 ? -2.689 -2.986 2.212 1.00 98.25 78 LEU A CA 1
ATOM 593 C C . LEU A 1 78 ? -2.463 -1.486 2.034 1.00 98.25 78 LEU A C 1
ATOM 595 O O . LEU A 1 78 ? -2.589 -0.970 0.923 1.00 98.25 78 LEU A O 1
ATOM 599 N N . VAL A 1 79 ? -2.139 -0.800 3.132 1.00 97.69 79 VAL A N 1
ATOM 600 C CA . VAL A 1 79 ? -1.899 0.644 3.154 1.00 97.69 79 VAL A CA 1
ATOM 601 C C . VAL A 1 79 ? -0.757 0.970 4.104 1.00 97.69 79 VAL A C 1
ATOM 603 O O . VAL A 1 79 ? -0.713 0.451 5.221 1.00 97.69 79 VAL A O 1
ATOM 606 N N . VAL A 1 80 ? 0.116 1.878 3.672 1.00 95.44 80 VAL A N 1
ATOM 607 C CA . VAL A 1 80 ? 1.122 2.559 4.493 1.00 95.44 80 VAL A CA 1
ATOM 608 C C . VAL A 1 80 ? 0.944 4.060 4.311 1.00 95.44 80 VAL A C 1
ATOM 610 O O . VAL A 1 80 ? 1.013 4.585 3.198 1.00 95.44 80 VAL A O 1
ATOM 613 N N . SER A 1 81 ? 0.703 4.770 5.406 1.00 92.44 81 SER A N 1
ATOM 614 C CA . SER A 1 81 ? 0.554 6.224 5.395 1.00 92.44 81 SER A CA 1
ATOM 615 C C . SER A 1 81 ? 1.135 6.843 6.662 1.00 92.44 81 SER A C 1
ATOM 617 O O . SER A 1 81 ? 1.557 6.147 7.589 1.00 92.44 81 SER A O 1
ATOM 619 N N . GLY A 1 82 ? 1.104 8.175 6.739 1.00 89.44 82 GLY A N 1
ATOM 620 C CA . GLY A 1 82 ? 1.481 8.891 7.955 1.00 89.44 82 GLY A CA 1
ATOM 621 C C . GLY A 1 82 ? 0.643 8.502 9.179 1.00 89.44 82 GLY A C 1
ATOM 622 O O . GLY A 1 82 ? 1.095 8.723 10.295 1.00 89.44 82 GLY A O 1
ATOM 623 N N . VAL A 1 83 ? -0.535 7.895 9.001 1.00 94.12 83 VAL A N 1
ATOM 624 C CA . VAL A 1 83 ? -1.411 7.471 10.105 1.00 94.12 83 VAL A CA 1
ATOM 625 C C . VAL A 1 83 ? -1.307 5.976 10.426 1.00 94.12 83 VAL A C 1
ATOM 627 O O . VAL A 1 83 ? -2.103 5.453 11.199 1.00 94.12 83 VAL A O 1
ATOM 630 N N . GLY A 1 84 ? -0.297 5.288 9.890 1.00 94.88 84 GLY A N 1
ATOM 631 C CA . GLY A 1 84 ? 0.035 3.908 10.239 1.00 94.88 84 GLY A CA 1
ATOM 632 C C . GLY A 1 84 ? -0.184 2.929 9.096 1.00 94.88 84 GLY A C 1
ATOM 633 O O . GLY A 1 84 ? -0.130 3.306 7.924 1.00 94.88 84 GLY A O 1
ATOM 634 N N . ILE A 1 85 ? -0.399 1.657 9.445 1.00 97.69 85 ILE A N 1
ATOM 635 C CA . ILE A 1 85 ? -0.578 0.587 8.459 1.00 97.69 85 ILE A CA 1
ATOM 636 C C . ILE A 1 85 ? -1.884 -0.175 8.655 1.00 97.69 85 ILE A C 1
ATOM 638 O O . ILE A 1 85 ? -2.348 -0.379 9.783 1.00 97.69 85 ILE A O 1
ATOM 642 N N . VAL A 1 86 ? -2.435 -0.647 7.541 1.00 98.50 86 VAL A N 1
ATOM 643 C CA . VAL A 1 86 ? -3.595 -1.543 7.496 1.00 98.50 86 VAL A CA 1
ATOM 644 C C . VAL A 1 86 ? -3.147 -2.868 6.898 1.00 98.50 86 VAL A C 1
ATOM 646 O O . VAL A 1 86 ? -2.555 -2.881 5.822 1.00 98.50 86 VAL A O 1
ATOM 649 N N . GLN A 1 87 ? -3.411 -3.976 7.589 1.00 98.50 87 GLN A N 1
ATOM 650 C CA . GLN A 1 87 ? -3.012 -5.316 7.161 1.00 98.50 87 GLN A CA 1
ATOM 651 C C . GLN A 1 87 ? -4.227 -6.209 6.924 1.00 98.50 87 GLN A C 1
ATOM 653 O O . GLN A 1 87 ? -5.150 -6.239 7.741 1.00 98.50 87 GLN A O 1
ATOM 658 N N . TYR A 1 88 ? -4.211 -6.968 5.835 1.00 98.75 88 TYR A N 1
ATOM 659 C CA . TYR A 1 88 ? -5.267 -7.919 5.507 1.00 98.75 88 TYR A CA 1
ATOM 660 C C . TYR A 1 88 ? -5.340 -9.050 6.538 1.00 98.75 88 TYR A C 1
ATOM 662 O O . TYR A 1 88 ? -4.331 -9.682 6.853 1.00 98.75 88 TYR A O 1
ATOM 670 N N . GLN A 1 89 ? -6.536 -9.335 7.058 1.00 98.44 89 GLN A N 1
ATOM 671 C CA . GLN A 1 89 ? -6.766 -10.500 7.916 1.00 98.44 89 GLN A CA 1
ATOM 672 C C . GLN A 1 89 ? -7.546 -11.585 7.205 1.00 98.44 89 GLN A C 1
ATOM 674 O O . GLN A 1 89 ? -7.147 -12.750 7.303 1.00 98.44 89 GLN A O 1
ATOM 679 N N . SER A 1 90 ? -8.653 -11.202 6.572 1.00 98.62 90 SER A N 1
ATOM 680 C CA . SER A 1 90 ? -9.436 -12.111 5.758 1.00 98.62 90 SER A CA 1
ATOM 681 C C . SER A 1 90 ? -10.341 -11.408 4.760 1.00 98.62 90 SER A C 1
ATOM 683 O O . SER A 1 90 ? -10.631 -10.216 4.900 1.00 98.62 90 SER A O 1
ATOM 685 N N . GLY A 1 91 ? -10.840 -12.162 3.788 1.00 98.25 91 GLY A N 1
ATOM 686 C CA . GLY A 1 91 ? -11.770 -11.649 2.797 1.00 98.25 91 GLY A CA 1
ATOM 687 C C . GLY A 1 91 ? -12.647 -12.729 2.188 1.00 98.25 91 GLY A C 1
ATOM 688 O O . GLY A 1 91 ? -12.275 -13.893 2.081 1.00 98.25 91 GLY A O 1
ATOM 689 N N . VAL A 1 92 ? -13.852 -12.337 1.794 1.00 98.00 92 VAL A N 1
ATOM 690 C CA . VAL A 1 92 ? -14.780 -13.209 1.079 1.00 98.00 92 VAL A CA 1
ATOM 691 C C . VAL A 1 92 ? -15.536 -12.409 0.033 1.00 98.00 92 VAL A C 1
ATOM 693 O O . VAL A 1 92 ? -15.958 -11.279 0.281 1.00 98.00 92 VAL A O 1
ATOM 696 N N . ARG A 1 93 ? -15.726 -13.016 -1.135 1.00 96.62 93 ARG A N 1
ATOM 697 C CA . ARG A 1 93 ? -16.590 -12.512 -2.200 1.00 96.62 93 ARG A CA 1
ATOM 698 C C . ARG A 1 93 ? -17.772 -13.460 -2.360 1.00 96.62 93 ARG A C 1
ATOM 700 O O . ARG A 1 93 ? -17.581 -14.662 -2.509 1.00 96.62 93 ARG A O 1
ATOM 707 N N . THR A 1 94 ? -18.986 -12.922 -2.314 1.00 95.75 94 THR A N 1
ATOM 708 C CA . THR A 1 94 ? -20.237 -13.655 -2.557 1.00 95.75 94 THR A CA 1
ATOM 709 C C . THR A 1 94 ? -21.049 -12.873 -3.582 1.00 95.75 94 THR A C 1
ATOM 711 O O . THR A 1 94 ? -21.696 -11.886 -3.243 1.00 95.75 94 THR A O 1
ATOM 714 N N . GLY A 1 95 ? -20.972 -13.282 -4.851 1.00 91.62 95 GLY A N 1
ATOM 715 C CA . GLY A 1 95 ? -21.471 -12.471 -5.965 1.00 91.62 95 GLY A CA 1
ATOM 716 C C . GLY A 1 95 ? -20.719 -11.139 -6.054 1.00 91.62 95 GLY A C 1
ATOM 717 O O . GLY A 1 95 ? -19.483 -11.118 -6.075 1.00 91.62 95 GLY A O 1
ATOM 718 N N . ASP A 1 96 ? -21.468 -10.039 -6.058 1.00 93.44 96 ASP A N 1
ATOM 719 C CA . ASP A 1 96 ? -20.916 -8.682 -6.118 1.00 93.44 96 ASP A CA 1
ATOM 720 C C . ASP A 1 96 ? -20.543 -8.139 -4.734 1.00 93.44 96 ASP A C 1
ATOM 722 O O . ASP A 1 96 ? -19.828 -7.147 -4.631 1.00 93.44 96 ASP A O 1
ATOM 726 N N . THR A 1 97 ? -20.955 -8.800 -3.653 1.00 97.44 97 THR A N 1
ATOM 727 C CA . THR A 1 97 ? -20.612 -8.352 -2.307 1.00 97.44 97 THR A CA 1
ATOM 728 C C . THR A 1 97 ? -19.234 -8.872 -1.909 1.00 97.44 97 THR A C 1
ATOM 730 O O . THR A 1 97 ? -18.984 -10.083 -1.896 1.00 97.44 97 THR A O 1
ATOM 733 N N . VAL A 1 98 ? -18.339 -7.962 -1.526 1.00 98.38 98 VAL A N 1
ATOM 734 C CA . VAL A 1 98 ? -17.017 -8.287 -0.975 1.00 98.38 98 VAL A CA 1
ATOM 735 C C . VAL A 1 98 ? -16.955 -7.820 0.467 1.00 98.38 98 VAL A C 1
ATOM 737 O O . VAL A 1 98 ? -17.243 -6.663 0.757 1.00 98.38 98 VAL A O 1
ATOM 740 N N . THR A 1 99 ? -16.547 -8.703 1.371 1.00 98.69 99 THR A N 1
ATOM 741 C CA . THR A 1 99 ? -16.261 -8.355 2.765 1.00 98.69 99 THR A CA 1
ATOM 742 C C . THR A 1 99 ? -14.776 -8.541 3.025 1.00 98.69 99 THR A C 1
ATOM 744 O O . THR A 1 99 ? -14.252 -9.621 2.768 1.00 98.69 99 THR A O 1
ATOM 747 N N . VAL A 1 100 ? -14.106 -7.518 3.555 1.00 98.81 100 VAL A N 1
ATOM 748 C CA . VAL A 1 100 ? -12.686 -7.558 3.932 1.00 98.81 100 VAL A CA 1
ATOM 749 C C . VAL A 1 100 ? -12.542 -7.199 5.403 1.00 98.81 100 VAL A C 1
ATOM 751 O O . VAL A 1 100 ? -13.025 -6.158 5.843 1.00 98.81 100 VAL A O 1
ATOM 754 N N . THR A 1 101 ? -11.854 -8.044 6.162 1.00 98.88 101 THR A N 1
ATOM 755 C CA . THR A 1 101 ? -11.475 -7.780 7.552 1.00 98.88 101 THR A CA 1
ATOM 756 C C . THR A 1 101 ? -9.989 -7.470 7.621 1.00 98.88 101 THR A C 1
ATOM 758 O O . THR A 1 101 ? -9.168 -8.154 7.006 1.00 98.88 101 THR A O 1
ATOM 761 N N . VAL A 1 102 ? -9.634 -6.435 8.378 1.00 98.88 102 VAL A N 1
ATOM 762 C CA . VAL A 1 102 ? -8.258 -5.945 8.489 1.00 98.88 102 VAL A CA 1
ATOM 763 C C . VAL A 1 102 ? -7.838 -5.716 9.932 1.00 98.88 102 VAL A C 1
ATOM 765 O O . VAL A 1 102 ? -8.650 -5.369 10.791 1.00 98.88 102 VAL A O 1
ATOM 768 N N . LYS A 1 103 ? -6.533 -5.844 10.170 1.00 98.69 103 LYS A N 1
ATOM 769 C CA . LYS A 1 103 ? -5.844 -5.357 11.361 1.00 98.69 103 LYS A CA 1
ATOM 770 C C . LYS A 1 103 ? -5.374 -3.932 11.100 1.00 98.69 103 LYS A C 1
ATOM 772 O O . LYS A 1 103 ? -4.790 -3.649 10.056 1.00 98.69 103 LYS A O 1
ATOM 777 N N . ILE A 1 104 ? -5.573 -3.055 12.072 1.00 98.56 104 ILE A N 1
ATOM 778 C CA . ILE A 1 104 ? -5.140 -1.663 12.016 1.00 98.56 104 ILE A CA 1
ATOM 779 C C . ILE A 1 104 ? -4.031 -1.462 13.048 1.00 98.56 104 ILE A C 1
ATOM 781 O O . ILE A 1 104 ? -4.218 -1.739 14.231 1.00 98.56 104 ILE A O 1
ATOM 785 N N . ASN A 1 105 ? -2.882 -0.951 12.604 1.00 97.62 105 ASN A N 1
ATOM 786 C CA . ASN A 1 105 ? -1.824 -0.467 13.490 1.00 97.62 105 ASN A CA 1
ATOM 787 C C . ASN A 1 105 ? -1.793 1.070 13.373 1.00 97.62 105 ASN A C 1
ATOM 789 O O . ASN A 1 105 ? -1.146 1.588 12.455 1.00 97.62 105 ASN A O 1
ATOM 793 N N . PRO A 1 106 ? -2.515 1.797 14.248 1.00 97.31 106 PRO A N 1
ATOM 794 C CA . PRO A 1 106 ? -2.753 3.228 14.083 1.00 97.31 106 PRO A CA 1
ATOM 795 C C . PRO A 1 106 ? -1.512 4.072 14.407 1.00 97.31 106 PRO A C 1
ATOM 797 O O . PRO A 1 106 ? -0.461 3.566 14.828 1.00 97.31 106 PRO A O 1
ATOM 800 N N . ARG A 1 107 ? -1.640 5.389 14.250 1.00 97.06 107 ARG A N 1
ATOM 801 C CA . ARG A 1 107 ? -0.735 6.377 14.852 1.00 97.06 107 ARG A CA 1
ATOM 802 C C . ARG A 1 107 ? -1.479 7.262 15.831 1.00 97.06 107 ARG A C 1
ATOM 804 O O . ARG A 1 107 ? -2.672 7.504 15.691 1.00 97.06 107 ARG A O 1
ATOM 811 N N . TYR A 1 108 ? -0.760 7.709 16.845 1.00 96.75 108 TYR A N 1
ATOM 812 C CA . TYR A 1 108 ? -1.300 8.453 17.966 1.00 96.75 108 TYR A CA 1
ATOM 813 C C . TYR A 1 108 ? -0.872 9.910 17.924 1.00 96.75 108 TYR A C 1
ATOM 815 O O . TYR A 1 108 ? 0.309 10.210 17.724 1.00 96.75 108 TYR A O 1
ATOM 823 N N . ASP A 1 109 ? -1.819 10.797 18.190 1.00 94.50 109 ASP A N 1
ATOM 824 C CA . ASP A 1 109 ? -1.562 12.226 18.299 1.00 94.50 109 ASP A CA 1
ATOM 825 C C . ASP A 1 109 ? -2.180 12.799 19.579 1.00 94.50 109 ASP A C 1
ATOM 827 O O . ASP A 1 109 ? -3.132 12.240 20.141 1.00 94.50 109 ASP A O 1
ATOM 831 N N . GLU A 1 110 ? -1.618 13.911 20.048 1.00 92.81 110 GLU A N 1
ATOM 832 C CA . GLU A 1 110 ? -2.089 14.643 21.222 1.00 92.81 110 GLU A CA 1
ATOM 833 C C . GLU A 1 110 ? -2.350 16.101 20.876 1.00 92.81 110 GLU A C 1
ATOM 835 O O . GLU A 1 110 ? -1.524 16.780 20.269 1.00 92.81 110 GLU A O 1
ATOM 840 N N . TYR A 1 111 ? -3.480 16.616 21.348 1.00 88.31 111 TYR A N 1
ATOM 841 C CA . TYR A 1 111 ? -3.800 18.030 21.255 1.00 88.31 111 TYR A CA 1
ATOM 842 C C . TYR A 1 111 ? -4.033 18.604 22.649 1.00 88.31 111 TYR A C 1
ATOM 844 O O . TYR A 1 111 ? -4.957 18.198 23.354 1.00 88.31 111 TYR A O 1
ATOM 852 N N . ASN A 1 112 ? -3.191 19.553 23.052 1.00 89.50 112 ASN A N 1
ATOM 853 C CA . ASN A 1 112 ? -3.323 20.240 24.331 1.00 89.50 112 ASN A CA 1
ATOM 854 C C . ASN A 1 112 ? -4.187 21.497 24.161 1.00 89.50 112 ASN A C 1
ATOM 856 O O . ASN A 1 112 ? -3.798 22.429 23.458 1.00 89.50 112 ASN A O 1
ATOM 860 N N . THR A 1 113 ? -5.344 21.531 24.819 1.00 89.00 113 THR A N 1
ATOM 861 C CA . THR A 1 113 ? -6.275 22.673 24.796 1.00 89.00 113 THR A CA 1
ATOM 862 C C . THR A 1 113 ? -5.905 23.768 25.803 1.00 89.00 113 THR A C 1
ATOM 864 O O . THR A 1 113 ? -6.589 24.784 25.894 1.00 89.00 113 THR A O 1
ATOM 867 N N . GLY A 1 114 ? -4.842 23.567 26.587 1.00 91.69 114 GLY A N 1
ATOM 868 C CA . GLY A 1 114 ? -4.446 24.393 27.727 1.00 91.69 114 GLY A CA 1
ATOM 869 C C . GLY A 1 114 ? -5.031 23.902 29.053 1.00 91.69 114 GLY A C 1
ATOM 870 O O . GLY A 1 114 ? -4.393 24.069 30.091 1.00 91.69 114 GLY A O 1
ATOM 871 N N . THR A 1 115 ? -6.200 23.255 29.027 1.00 91.12 115 THR A N 1
ATOM 872 C CA . THR A 1 115 ? -6.849 22.667 30.213 1.00 91.12 115 THR A CA 1
ATOM 873 C C . THR A 1 115 ? -6.823 21.144 30.206 1.00 91.12 115 THR A C 1
ATOM 875 O O . THR A 1 115 ? -6.818 20.529 31.268 1.00 91.12 115 THR A O 1
ATOM 878 N N . GLU A 1 116 ? -6.791 20.528 29.024 1.00 92.06 116 GLU A N 1
ATOM 879 C CA . GLU A 1 116 ? -6.830 19.080 28.852 1.00 92.06 116 GLU A CA 1
ATOM 880 C C . GLU A 1 116 ? -5.913 18.640 27.707 1.00 92.06 116 GLU A C 1
ATOM 882 O O . GLU A 1 116 ? -5.647 19.385 26.762 1.00 92.06 116 GLU A O 1
ATOM 887 N N . VAL A 1 117 ? -5.442 17.394 27.785 1.00 91.75 117 VAL A N 1
ATOM 888 C CA . VAL A 1 117 ? -4.739 16.733 26.683 1.00 91.75 117 VAL A CA 1
ATOM 889 C C . VAL A 1 117 ? -5.709 15.764 26.025 1.00 91.75 117 VAL A C 1
ATOM 891 O O . VAL A 1 117 ? -6.003 14.696 26.572 1.00 91.75 117 VAL A O 1
ATOM 894 N N . LEU A 1 118 ? -6.202 16.150 24.851 1.00 92.19 118 LEU A N 1
ATOM 895 C CA . LEU A 1 118 ? -6.993 15.288 23.987 1.00 92.19 118 LEU A CA 1
ATOM 896 C C . LEU A 1 118 ? -6.061 14.302 23.289 1.00 92.19 118 LEU A C 1
ATOM 898 O O . LEU A 1 118 ? -4.983 14.672 22.828 1.00 92.19 118 LEU A O 1
ATOM 902 N N . ARG A 1 119 ? -6.480 13.043 23.228 1.00 95.00 119 ARG A N 1
ATOM 903 C CA . ARG A 1 119 ? -5.702 11.936 22.667 1.00 95.00 119 ARG A CA 1
ATOM 904 C C . ARG A 1 119 ? -6.481 11.325 21.528 1.00 95.00 119 ARG A C 1
ATOM 906 O O . ARG A 1 119 ? -7.685 11.111 21.679 1.00 95.00 119 ARG A O 1
ATOM 913 N N . PHE A 1 120 ? -5.796 11.014 20.439 1.00 95.25 120 PHE A N 1
ATOM 914 C CA . PHE A 1 120 ? -6.421 10.448 19.253 1.00 95.25 120 PHE A CA 1
ATOM 915 C C . PHE A 1 120 ? -5.613 9.277 18.711 1.00 95.25 120 PHE A C 1
ATOM 917 O O . PHE A 1 120 ? -4.383 9.272 18.787 1.00 95.25 120 PHE A O 1
ATOM 924 N N . ALA A 1 121 ? -6.321 8.325 18.115 1.00 97.00 121 ALA A N 1
ATOM 925 C CA . ALA A 1 121 ? -5.774 7.351 17.193 1.00 97.00 121 ALA A CA 1
ATOM 926 C C . ALA A 1 121 ? -6.220 7.723 15.775 1.00 97.00 121 ALA A C 1
ATOM 928 O O . ALA A 1 121 ? -7.359 8.141 15.541 1.00 97.00 121 ALA A O 1
ATOM 929 N N . MET A 1 122 ? -5.300 7.582 14.833 1.00 97.31 122 MET A N 1
ATOM 930 C CA . MET A 1 122 ? -5.500 7.831 13.416 1.00 97.31 122 MET A CA 1
ATOM 931 C C . MET A 1 122 ? -5.211 6.549 12.644 1.00 97.31 122 MET A C 1
ATOM 933 O O . MET A 1 122 ? -4.291 5.820 13.009 1.00 97.31 122 MET A O 1
ATOM 937 N N . PHE A 1 123 ? -5.997 6.255 11.612 1.00 97.88 123 PHE A N 1
ATOM 938 C CA . PHE A 1 123 ? -5.834 5.048 10.795 1.00 97.88 123 PHE A CA 1
ATOM 939 C C . PHE A 1 123 ? -6.413 5.227 9.391 1.00 97.88 123 PHE A C 1
ATOM 941 O O . PHE A 1 123 ? -7.233 6.115 9.178 1.00 97.88 123 PHE A O 1
ATOM 948 N N . SER A 1 124 ? -6.015 4.382 8.439 1.00 97.50 124 SER A N 1
ATOM 949 C CA . SER A 1 124 ? -6.438 4.497 7.035 1.00 97.50 124 SER A CA 1
ATOM 950 C C . SER A 1 124 ? -7.615 3.578 6.669 1.00 97.50 124 SER A C 1
ATOM 952 O O . SER A 1 124 ? -7.841 2.567 7.334 1.00 97.50 124 SER A O 1
ATOM 954 N N . CYS A 1 125 ? -8.338 3.881 5.581 1.00 97.31 125 CYS A N 1
ATOM 955 C CA . CYS A 1 125 ? -9.122 2.862 4.853 1.00 97.31 125 CYS A CA 1
ATOM 956 C C . CYS A 1 125 ? -8.230 1.980 3.961 1.00 97.31 125 CYS A C 1
ATOM 958 O O . CYS A 1 125 ? -7.014 1.990 4.111 1.00 97.31 125 CYS A O 1
ATOM 960 N N . LEU A 1 126 ? -8.830 1.210 3.038 1.00 97.50 126 LEU A N 1
ATOM 961 C CA . LEU A 1 126 ? -8.127 0.284 2.135 1.00 97.50 126 LEU A CA 1
ATOM 962 C C . LEU A 1 126 ? -7.646 0.935 0.825 1.00 97.50 126 LEU A C 1
ATOM 964 O O . LEU A 1 126 ? -7.193 0.235 -0.079 1.00 97.50 126 LEU A O 1
ATOM 968 N N . GLY A 1 127 ? -7.774 2.259 0.698 1.00 95.62 127 GLY A N 1
ATOM 969 C CA . GLY A 1 127 ? -7.167 3.029 -0.386 1.00 95.62 127 GLY A CA 1
ATOM 970 C C . GLY A 1 127 ? -5.757 3.471 -0.001 1.00 95.62 127 GLY A C 1
ATOM 971 O O . GLY A 1 127 ? -5.552 3.976 1.105 1.00 95.62 127 GLY A O 1
ATOM 972 N N . GLN A 1 128 ? -4.794 3.304 -0.905 1.00 95.56 128 GLN A N 1
ATOM 973 C CA . GLN A 1 128 ? -3.422 3.771 -0.702 1.00 95.56 128 GLN A CA 1
ATOM 974 C C . GLN A 1 128 ? -3.255 5.150 -1.344 1.00 95.56 128 GLN A C 1
ATOM 976 O O . GLN A 1 128 ? -3.277 5.218 -2.576 1.00 95.56 128 GLN A O 1
ATOM 981 N N . PRO A 1 129 ? -3.054 6.231 -0.566 1.00 93.81 129 PRO A N 1
ATOM 982 C CA . PRO A 1 129 ? -2.813 7.549 -1.138 1.00 93.81 129 PRO A CA 1
ATOM 983 C C . PRO A 1 129 ? -1.481 7.587 -1.888 1.00 93.81 129 PRO A C 1
ATOM 985 O O . PRO A 1 129 ? -0.519 6.899 -1.538 1.00 93.81 129 PRO A O 1
ATOM 988 N N . ALA A 1 130 ? -1.426 8.436 -2.913 1.00 92.88 130 ALA A N 1
ATOM 989 C CA . ALA A 1 130 ? -0.208 8.723 -3.654 1.00 92.88 130 ALA A CA 1
ATOM 990 C C . ALA A 1 130 ? 0.703 9.660 -2.844 1.00 92.88 130 ALA A C 1
ATOM 992 O O . ALA A 1 130 ? 0.613 10.890 -2.961 1.00 92.88 130 ALA A O 1
ATOM 993 N N . ASN A 1 131 ? 1.555 9.061 -2.013 1.00 91.50 131 ASN A N 1
ATOM 994 C CA . ASN A 1 131 ? 2.565 9.768 -1.235 1.00 91.50 131 ASN A CA 1
ATOM 995 C C . ASN A 1 131 ? 3.889 9.767 -1.992 1.00 91.50 131 ASN A C 1
ATOM 997 O O . ASN A 1 131 ? 4.343 8.710 -2.419 1.00 91.50 131 ASN A O 1
ATOM 1001 N N . PHE A 1 132 ? 4.528 10.928 -2.138 1.00 92.69 132 PHE A N 1
ATOM 1002 C CA . PHE A 1 132 ? 5.754 11.050 -2.934 1.00 92.69 132 PHE A CA 1
ATOM 1003 C C . PHE A 1 132 ? 5.583 10.428 -4.326 1.00 92.69 132 PHE A C 1
ATOM 1005 O O . PHE A 1 132 ? 4.521 10.565 -4.918 1.00 92.69 132 PHE A O 1
ATOM 1012 N N . ASP A 1 133 ? 6.566 9.722 -4.871 1.00 91.62 133 ASP A N 1
ATOM 1013 C CA . ASP A 1 133 ? 6.443 9.092 -6.184 1.00 91.62 133 ASP A CA 1
ATOM 1014 C C . ASP A 1 133 ? 5.673 7.763 -6.193 1.00 91.62 133 ASP A C 1
ATOM 1016 O O . ASP A 1 133 ? 5.534 7.137 -7.238 1.00 91.62 133 ASP A O 1
ATOM 1020 N N . GLN A 1 134 ? 5.051 7.373 -5.081 1.00 94.06 134 GLN A N 1
ATOM 1021 C CA . GLN A 1 134 ? 4.246 6.161 -5.011 1.00 94.06 134 GLN A CA 1
ATOM 1022 C C . GLN A 1 134 ? 2.967 6.243 -5.862 1.00 94.06 134 GLN A C 1
ATOM 1024 O O . GLN A 1 134 ? 2.294 7.282 -5.966 1.00 94.06 134 GLN A O 1
ATOM 1029 N N . TRP A 1 135 ? 2.588 5.093 -6.422 1.00 94.88 135 TRP A N 1
ATOM 1030 C CA . TRP A 1 135 ? 1.283 4.893 -7.049 1.00 94.88 135 TRP A CA 1
ATOM 1031 C C . TRP A 1 135 ? 0.162 4.799 -6.009 1.00 94.88 135 TRP A C 1
ATOM 1033 O O . TRP A 1 135 ? 0.314 4.099 -5.004 1.00 94.88 135 TRP A O 1
ATOM 1043 N N . PRO A 1 136 ? -1.004 5.412 -6.259 1.00 95.31 136 PRO A N 1
ATOM 1044 C CA . PRO A 1 136 ? -2.169 5.159 -5.436 1.00 95.31 136 PRO A CA 1
ATOM 1045 C C . PRO A 1 136 ? -2.783 3.776 -5.711 1.00 95.31 136 PRO A C 1
ATOM 1047 O O . PRO A 1 136 ? -2.603 3.188 -6.779 1.00 95.31 136 PRO A O 1
ATOM 1050 N N . SER A 1 137 ? -3.614 3.303 -4.783 1.00 95.56 137 SER A N 1
ATOM 1051 C CA . SER A 1 137 ? -4.606 2.252 -5.042 1.00 95.56 137 SER A CA 1
ATOM 1052 C C . SER A 1 137 ? -5.985 2.773 -4.664 1.00 95.56 137 SER A C 1
ATOM 1054 O O . SER A 1 137 ? -6.204 3.210 -3.534 1.00 95.56 137 SER A O 1
ATOM 1056 N N . ILE A 1 138 ? -6.907 2.761 -5.625 1.00 94.69 138 ILE A N 1
ATOM 1057 C CA . ILE A 1 138 ? -8.256 3.298 -5.436 1.00 94.69 138 ILE A CA 1
ATOM 1058 C C . ILE A 1 138 ? -9.134 2.222 -4.804 1.00 94.69 138 ILE A C 1
ATOM 1060 O O . ILE A 1 138 ? -9.244 1.116 -5.319 1.00 94.69 138 ILE A O 1
ATOM 1064 N N . MET A 1 139 ? -9.785 2.558 -3.703 1.00 94.81 139 MET A N 1
ATOM 1065 C CA . MET A 1 139 ? -10.803 1.731 -3.073 1.00 94.81 139 MET A CA 1
ATOM 1066 C C . MET A 1 139 ? -12.185 2.139 -3.616 1.00 94.81 139 MET A C 1
ATOM 1068 O O . MET A 1 139 ? -12.448 3.344 -3.724 1.00 94.81 139 MET A O 1
ATOM 1072 N N . PRO A 1 140 ? -13.081 1.184 -3.940 1.00 94.31 140 PRO A N 1
ATOM 1073 C CA . PRO A 1 140 ? -14.456 1.513 -4.299 1.00 94.31 140 PRO A CA 1
ATOM 1074 C C . PRO A 1 140 ? -15.234 2.031 -3.078 1.00 94.31 140 PRO A C 1
ATOM 1076 O O . PRO A 1 140 ? -14.727 2.054 -1.952 1.00 94.31 140 PRO A O 1
ATOM 1079 N N . ALA A 1 141 ? -16.475 2.471 -3.292 1.00 94.88 141 ALA A N 1
ATOM 1080 C CA . ALA A 1 141 ? -17.338 2.878 -2.187 1.00 94.88 141 ALA A CA 1
ATOM 1081 C C . ALA A 1 141 ? -17.592 1.701 -1.227 1.00 94.88 141 ALA A C 1
ATOM 1083 O O . ALA A 1 141 ? -17.750 0.559 -1.658 1.00 94.88 141 ALA A O 1
ATOM 1084 N N . ALA A 1 142 ? -17.625 1.986 0.074 1.00 97.31 142 ALA A N 1
ATOM 1085 C CA . ALA A 1 142 ? -17.634 0.968 1.115 1.00 97.31 142 ALA A CA 1
ATOM 1086 C C . ALA A 1 142 ? -18.499 1.351 2.316 1.00 97.31 142 ALA A C 1
ATOM 1088 O O . ALA A 1 142 ? -18.712 2.529 2.616 1.00 97.31 142 ALA A O 1
ATOM 1089 N N . LYS A 1 143 ? -18.915 0.330 3.062 1.00 98.44 143 LYS A N 1
ATOM 1090 C CA . LYS A 1 143 ? -19.436 0.438 4.428 1.00 98.44 143 LYS A CA 1
ATOM 1091 C C . LYS A 1 143 ? -18.379 -0.082 5.391 1.00 98.44 143 LYS A C 1
ATOM 1093 O O . LYS A 1 143 ? -17.813 -1.142 5.140 1.00 98.44 143 LYS A O 1
ATOM 1098 N N . MET A 1 144 ? -18.126 0.627 6.486 1.00 98.62 144 MET A N 1
ATOM 1099 C CA . MET A 1 144 ? -17.103 0.241 7.460 1.00 98.62 144 MET A CA 1
ATOM 1100 C C . MET A 1 144 ? -17.655 0.144 8.883 1.00 98.62 144 MET A C 1
ATOM 1102 O O . MET A 1 144 ? -18.373 1.037 9.342 1.00 98.62 144 MET A O 1
ATOM 1106 N N . ARG A 1 145 ? -17.224 -0.901 9.599 1.00 98.69 145 ARG A N 1
ATOM 1107 C CA . ARG A 1 145 ? -17.275 -1.000 11.066 1.00 98.69 145 ARG A CA 1
ATOM 1108 C C . ARG A 1 145 ? -15.871 -1.106 11.631 1.00 98.69 145 ARG A C 1
ATOM 1110 O O . ARG A 1 145 ? -15.006 -1.725 11.015 1.00 98.69 145 ARG A O 1
ATOM 1117 N N . VAL A 1 146 ? -15.660 -0.512 12.799 1.00 98.56 146 VAL A N 1
ATOM 1118 C CA . VAL A 1 146 ? -14.364 -0.447 13.480 1.00 98.56 146 VAL A CA 1
ATOM 1119 C C . VAL A 1 146 ? -14.510 -1.023 14.876 1.00 98.56 146 VAL A C 1
ATOM 1121 O O . VAL A 1 146 ? -15.473 -0.724 15.584 1.00 98.56 146 VAL A O 1
ATOM 1124 N N . PHE A 1 147 ? -13.530 -1.822 15.275 1.00 98.69 147 PHE A N 1
ATOM 1125 C CA . PHE A 1 147 ? -13.496 -2.493 16.562 1.00 98.69 147 PHE A CA 1
ATOM 1126 C C . PHE A 1 147 ? -12.167 -2.216 17.265 1.00 98.69 147 PHE A C 1
ATOM 1128 O O . PHE A 1 147 ? -11.132 -2.131 16.609 1.00 98.69 147 PHE A O 1
ATOM 1135 N N . ASP A 1 148 ? -12.179 -2.121 18.592 1.00 98.38 148 ASP A N 1
ATOM 1136 C CA . ASP A 1 148 ? -10.971 -2.193 19.423 1.00 98.38 148 ASP A CA 1
ATOM 1137 C C . ASP A 1 148 ? -11.136 -3.328 20.428 1.00 98.38 148 ASP A C 1
ATOM 1139 O O . ASP A 1 148 ? -12.126 -3.397 21.157 1.00 98.38 148 ASP A O 1
ATOM 1143 N N . SER A 1 149 ? -10.187 -4.266 20.431 1.00 97.44 149 SER A N 1
ATOM 1144 C CA . SER A 1 149 ? -10.244 -5.470 21.274 1.00 97.44 149 SER A CA 1
ATOM 1145 C C . SER A 1 149 ? -11.571 -6.247 21.142 1.00 97.44 149 SER A C 1
ATOM 1147 O O . SER A 1 149 ? -12.070 -6.818 22.109 1.00 97.44 149 SER A O 1
ATOM 1149 N N . GLY A 1 150 ? -12.158 -6.252 19.938 1.00 97.19 150 GLY A N 1
ATOM 1150 C CA . GLY A 1 150 ? -13.432 -6.916 19.627 1.00 97.19 150 GLY A CA 1
ATOM 1151 C C . GLY A 1 150 ? -14.696 -6.121 19.978 1.00 97.19 150 GLY A C 1
ATOM 1152 O O . GLY A 1 150 ? -15.794 -6.568 19.655 1.00 97.19 150 GLY A O 1
ATOM 1153 N N . VAL A 1 151 ? -14.574 -4.944 20.599 1.00 98.19 151 VAL A N 1
ATOM 1154 C CA . VAL A 1 151 ? -15.711 -4.065 20.911 1.00 98.19 151 VAL A CA 1
ATOM 1155 C C . VAL A 1 151 ? -15.958 -3.115 19.748 1.00 98.19 151 VAL A C 1
ATOM 1157 O O . VAL A 1 151 ? -15.029 -2.454 19.296 1.00 98.19 151 VAL A O 1
ATOM 1160 N N . ASP A 1 152 ? -17.205 -3.017 19.282 1.00 98.38 152 ASP A N 1
ATOM 1161 C CA . ASP A 1 152 ? -17.581 -2.068 18.232 1.00 98.38 152 ASP A CA 1
ATOM 1162 C C . ASP A 1 152 ? -17.493 -0.618 18.736 1.00 98.38 152 ASP A C 1
ATOM 1164 O O . ASP A 1 152 ? -18.233 -0.190 19.626 1.00 98.38 152 ASP A O 1
ATOM 1168 N N . ILE A 1 153 ? -16.598 0.144 18.116 1.00 98.25 153 ILE A N 1
ATOM 1169 C CA . ILE A 1 153 ? -16.336 1.560 18.390 1.00 98.25 153 ILE A CA 1
ATOM 1170 C C . ILE A 1 153 ? -16.656 2.442 17.178 1.00 98.25 153 ILE A C 1
ATOM 1172 O O . ILE A 1 153 ? -16.253 3.601 17.121 1.00 98.25 153 ILE A O 1
ATOM 1176 N N . THR A 1 154 ? -17.395 1.927 16.196 1.00 98.31 154 THR A N 1
ATOM 1177 C CA . THR A 1 154 ? -17.702 2.605 14.928 1.00 98.31 154 THR A CA 1
ATOM 1178 C C . THR A 1 154 ? -18.313 3.988 15.157 1.00 98.31 154 THR A C 1
ATOM 1180 O O . THR A 1 154 ? -18.004 4.932 14.430 1.00 98.31 154 THR A O 1
ATOM 1183 N N . HIS A 1 155 ? -19.142 4.142 16.193 1.00 97.19 155 HIS A N 1
ATOM 1184 C CA . HIS A 1 155 ? -19.780 5.406 16.580 1.00 97.19 155 HIS A CA 1
ATOM 1185 C C . HIS A 1 155 ? -18.812 6.445 17.179 1.00 97.19 155 HIS A C 1
ATOM 1187 O O . HIS A 1 155 ? -19.145 7.625 17.206 1.00 97.19 155 HIS A O 1
ATOM 1193 N N . GLN A 1 156 ? -17.629 6.030 17.641 1.00 97.31 156 GLN A N 1
ATOM 1194 C CA . GLN A 1 156 ? -16.617 6.913 18.236 1.00 97.31 156 GLN A CA 1
ATOM 1195 C C . GLN A 1 156 ? -15.728 7.579 17.182 1.00 97.31 156 GLN A C 1
ATOM 1197 O O . GLN A 1 156 ? -15.101 8.599 17.463 1.00 97.31 156 GLN A O 1
ATOM 1202 N N . VAL A 1 157 ? -15.683 7.035 15.961 1.00 97.44 157 VAL A N 1
ATOM 1203 C CA . VAL A 1 157 ? -14.949 7.650 14.851 1.00 97.44 157 VAL A CA 1
ATOM 1204 C C . VAL A 1 157 ? -15.595 8.994 14.517 1.00 97.44 157 VAL A C 1
ATOM 1206 O O . VAL A 1 157 ? -16.791 9.060 14.222 1.00 97.44 157 VAL A O 1
ATOM 1209 N N . MET A 1 158 ? -14.804 10.064 14.581 1.00 95.12 158 MET A N 1
ATOM 1210 C CA . MET A 1 158 ? -15.318 11.435 14.541 1.00 95.12 158 MET A CA 1
ATOM 1211 C C . MET A 1 158 ? -15.400 11.977 13.119 1.00 95.12 158 MET A C 1
ATOM 1213 O O . MET A 1 158 ? -16.419 12.530 12.718 1.00 95.12 158 MET A O 1
ATOM 1217 N N . ARG A 1 159 ? -14.308 11.835 12.364 1.00 94.44 159 ARG A N 1
ATOM 1218 C CA . ARG A 1 159 ? -14.126 12.483 11.061 1.00 94.44 159 ARG A CA 1
ATOM 1219 C C . ARG A 1 159 ? -13.205 11.680 10.159 1.00 94.44 159 ARG A C 1
ATOM 1221 O O . ARG A 1 159 ? -12.469 10.808 10.628 1.00 94.44 159 ARG A O 1
ATOM 1228 N N . MET A 1 160 ? -13.233 12.028 8.880 1.00 95.94 160 MET A N 1
ATOM 1229 C CA . MET A 1 160 ? -12.441 11.403 7.827 1.00 95.94 160 MET A CA 1
ATOM 1230 C C . MET A 1 160 ? -11.788 12.472 6.947 1.00 95.94 160 MET A C 1
ATOM 1232 O O . MET A 1 160 ? -12.404 13.485 6.623 1.00 95.94 160 MET A O 1
ATOM 1236 N N . GLN A 1 161 ? -10.547 12.236 6.541 1.00 94.81 161 GLN A N 1
ATOM 1237 C CA . GLN A 1 161 ? -9.881 12.918 5.434 1.00 94.81 161 GLN A CA 1
ATOM 1238 C C . GLN A 1 161 ? -9.920 12.003 4.220 1.00 94.81 161 GLN A C 1
ATOM 1240 O O . GLN A 1 161 ? -9.462 10.875 4.315 1.00 94.81 161 GLN A O 1
ATOM 1245 N N . LEU A 1 162 ? -10.457 12.465 3.096 1.00 92.06 162 LEU A N 1
ATOM 1246 C CA . LEU A 1 162 ? -10.522 11.720 1.839 1.00 92.06 162 LEU A CA 1
ATOM 1247 C C . LEU A 1 162 ? -9.513 12.263 0.835 1.00 92.06 162 LEU A C 1
ATOM 1249 O O . LEU A 1 162 ? -9.369 13.477 0.706 1.00 92.06 162 LEU A O 1
ATOM 1253 N N . TYR A 1 163 ? -8.913 11.370 0.055 1.00 90.38 163 TYR A N 1
ATOM 1254 C CA . TYR A 1 163 ? -8.092 11.694 -1.105 1.00 90.38 163 TYR A CA 1
ATOM 1255 C C . TYR A 1 163 ? -8.847 11.285 -2.381 1.00 90.38 163 TYR A C 1
ATOM 1257 O O . TYR A 1 163 ? -8.788 10.123 -2.793 1.00 90.38 163 TYR A O 1
ATOM 1265 N N . PRO A 1 164 ? -9.606 12.187 -3.023 1.00 80.88 164 PRO A N 1
ATOM 1266 C CA . PRO A 1 164 ? -10.184 11.916 -4.327 1.00 80.88 164 PRO A CA 1
ATOM 1267 C C . PRO A 1 164 ? -9.056 11.871 -5.367 1.00 80.88 164 PRO A C 1
ATOM 1269 O O . PRO A 1 164 ? -8.398 12.873 -5.617 1.00 80.88 164 PRO A O 1
ATOM 1272 N N . ALA A 1 165 ? -8.816 10.713 -5.982 1.00 68.50 165 ALA A N 1
ATOM 1273 C CA . ALA A 1 165 ? -7.864 10.606 -7.094 1.00 68.50 165 ALA A CA 1
ATOM 1274 C C . ALA A 1 165 ? -8.379 9.724 -8.236 1.00 68.50 165 ALA A C 1
ATOM 1276 O O . ALA A 1 165 ? -7.579 9.130 -8.944 1.00 68.50 165 ALA A O 1
ATOM 1277 N N . GLY A 1 166 ? -9.704 9.596 -8.405 1.00 81.38 166 GLY A N 1
ATOM 1278 C CA . GLY A 1 166 ? -10.343 8.772 -9.444 1.00 81.38 166 GLY A CA 1
ATOM 1279 C C . GLY A 1 166 ? -9.822 9.078 -10.856 1.00 81.38 166 GLY A C 1
ATOM 1280 O O . GLY A 1 166 ? -8.862 8.477 -11.307 1.00 81.38 166 GLY A O 1
ATOM 1281 N N . PHE A 1 167 ? -10.393 10.041 -11.567 1.00 88.19 167 PHE A N 1
ATOM 1282 C CA . PHE A 1 167 ? -9.882 10.456 -12.887 1.00 88.19 167 PHE A CA 1
ATOM 1283 C C . PHE A 1 167 ? -9.153 11.803 -12.837 1.00 88.19 167 PHE A C 1
ATOM 1285 O O . PHE A 1 167 ? -9.207 12.579 -13.785 1.00 88.19 167 PHE A O 1
ATOM 1292 N N . GLN A 1 168 ? -8.530 12.111 -11.699 1.00 88.50 168 GLN A N 1
ATOM 1293 C CA . GLN A 1 168 ? -7.854 13.387 -11.470 1.00 88.50 168 GLN A CA 1
ATOM 1294 C C . GLN A 1 168 ? -6.357 13.263 -11.749 1.00 88.50 168 GLN A C 1
ATOM 1296 O O . GLN A 1 168 ? -5.765 12.206 -11.538 1.00 88.50 168 GLN A O 1
ATOM 1301 N N . GLN A 1 169 ? -5.750 14.366 -12.176 1.00 91.00 169 GLN A N 1
ATOM 1302 C CA . GLN A 1 169 ? -4.299 14.528 -12.205 1.00 91.00 169 GLN A CA 1
ATOM 1303 C C . GLN A 1 169 ? -3.787 14.971 -10.827 1.00 91.00 169 GLN A C 1
ATOM 1305 O O . GLN A 1 169 ? -4.540 15.573 -10.054 1.00 91.00 169 GLN A O 1
ATOM 1310 N N . PRO A 1 170 ? -2.516 14.696 -10.497 1.00 92.06 170 PRO A N 1
ATOM 1311 C CA . PRO A 1 170 ? -1.927 15.159 -9.252 1.00 92.06 170 PRO A CA 1
ATOM 1312 C C . PRO A 1 170 ? -1.800 16.688 -9.250 1.00 92.06 170 PRO A C 1
ATOM 1314 O O . PRO A 1 170 ? -1.339 17.306 -10.210 1.00 92.06 170 PRO A O 1
ATOM 1317 N N . ASN A 1 171 ? -2.135 17.306 -8.121 1.00 91.38 171 ASN A N 1
ATOM 1318 C CA . ASN A 1 171 ? -2.027 18.751 -7.911 1.00 91.38 171 ASN A CA 1
ATOM 1319 C C . ASN A 1 171 ? -0.623 19.182 -7.465 1.00 91.38 171 ASN A C 1
ATOM 1321 O O . ASN A 1 171 ? -0.353 20.373 -7.300 1.00 91.38 171 ASN A O 1
ATOM 1325 N N . ARG A 1 172 ? 0.266 18.222 -7.197 1.00 91.62 172 ARG A N 1
ATOM 1326 C CA . ARG A 1 172 ? 1.637 18.469 -6.747 1.00 91.62 172 ARG A CA 1
ATOM 1327 C C . ARG A 1 172 ? 2.605 17.494 -7.399 1.00 91.62 172 ARG A C 1
ATOM 1329 O O . ARG A 1 172 ? 2.222 16.415 -7.846 1.00 91.62 172 ARG A O 1
ATOM 1336 N N . SER A 1 173 ? 3.870 17.892 -7.430 1.00 91.81 173 SER A N 1
ATOM 1337 C CA . SER A 1 173 ? 4.961 17.065 -7.933 1.00 91.81 173 SER A CA 1
ATOM 1338 C C . SER A 1 173 ? 5.221 15.864 -7.002 1.00 91.81 173 SER A C 1
ATOM 1340 O O . SER A 1 173 ? 4.786 15.859 -5.843 1.00 91.81 173 SER A O 1
ATOM 1342 N N . PRO A 1 174 ? 5.953 14.846 -7.472 1.00 92.00 174 PRO A N 1
ATOM 1343 C CA . PRO A 1 174 ? 6.233 13.627 -6.722 1.00 92.00 174 PRO A CA 1
ATOM 1344 C C . PRO A 1 174 ? 7.183 13.812 -5.524 1.00 92.00 174 PRO A C 1
ATOM 1346 O O . PRO A 1 174 ? 7.412 12.881 -4.769 1.00 92.00 174 PRO A O 1
ATOM 1349 N N . ASN A 1 175 ? 7.682 15.029 -5.280 1.00 90.06 175 ASN A N 1
ATOM 1350 C CA . ASN A 1 175 ? 8.430 15.361 -4.061 1.00 90.06 175 ASN A CA 1
ATOM 1351 C C . ASN A 1 175 ? 7.518 15.726 -2.875 1.00 90.06 175 ASN A C 1
ATOM 1353 O O . ASN A 1 175 ? 8.008 16.028 -1.787 1.00 90.06 175 ASN A O 1
ATOM 1357 N N . SER A 1 176 ? 6.200 15.790 -3.086 1.00 90.25 176 SER A N 1
ATOM 1358 C CA . SER A 1 176 ? 5.240 16.116 -2.034 1.00 90.25 176 SER A CA 1
ATOM 1359 C C . SER A 1 176 ? 4.745 14.857 -1.333 1.00 90.25 176 SER A C 1
ATOM 1361 O O . SER A 1 176 ? 4.371 13.893 -1.996 1.00 90.25 176 SER A O 1
ATOM 1363 N N . ASN A 1 177 ? 4.638 14.909 -0.002 1.00 86.62 177 ASN A N 1
ATOM 1364 C CA . ASN A 1 177 ? 4.038 13.834 0.795 1.00 86.62 177 ASN A CA 1
ATOM 1365 C C . ASN A 1 177 ? 2.611 13.492 0.351 1.00 86.62 177 ASN A C 1
ATOM 1367 O O . ASN A 1 177 ? 2.162 12.389 0.603 1.00 86.62 177 ASN A O 1
ATOM 1371 N N . GLU A 1 178 ? 1.891 14.433 -0.262 1.00 88.81 178 GLU A N 1
ATOM 1372 C CA . GLU A 1 178 ? 0.492 14.274 -0.657 1.00 88.81 178 GLU A CA 1
ATOM 1373 C C . GLU A 1 178 ? 0.284 14.953 -2.004 1.00 88.81 178 GLU A C 1
ATOM 1375 O O . GLU A 1 178 ? 0.439 16.174 -2.114 1.00 88.81 178 GLU A O 1
ATOM 1380 N N . ARG A 1 179 ? -0.066 14.181 -3.033 1.00 91.12 179 ARG A N 1
ATOM 1381 C CA . ARG A 1 179 ? -0.126 14.709 -4.408 1.00 91.12 179 ARG A CA 1
ATOM 1382 C C . ARG A 1 179 ? -1.515 15.094 -4.874 1.00 91.12 179 ARG A C 1
ATOM 1384 O O . ARG A 1 179 ? -1.648 15.900 -5.789 1.00 91.12 179 ARG A O 1
ATOM 1391 N N . TYR A 1 180 ? -2.535 14.591 -4.195 1.00 91.38 180 TYR A N 1
ATOM 1392 C CA . TYR A 1 180 ? -3.936 14.919 -4.429 1.00 91.38 180 TYR A CA 1
ATOM 1393 C C . TYR A 1 180 ? -4.469 15.740 -3.255 1.00 91.38 180 TYR A C 1
ATOM 1395 O O . TYR A 1 180 ? -3.992 15.614 -2.127 1.00 91.38 180 TYR A O 1
ATOM 1403 N N . ASN A 1 181 ? -5.438 16.618 -3.520 1.00 88.56 181 ASN A N 1
ATOM 1404 C CA . ASN A 1 181 ? -6.020 17.452 -2.466 1.00 88.56 181 ASN A CA 1
ATOM 1405 C C . ASN A 1 181 ? -6.809 16.584 -1.489 1.00 88.56 181 ASN A C 1
ATOM 1407 O O . ASN A 1 181 ? -7.516 15.687 -1.925 1.00 88.56 181 ASN A O 1
ATOM 1411 N N . LYS A 1 182 ? -6.755 16.888 -0.190 1.00 89.94 182 LYS A N 1
ATOM 1412 C CA . LYS A 1 182 ? -7.629 16.236 0.790 1.00 89.94 182 LYS A CA 1
ATOM 1413 C C . LYS A 1 182 ? -8.961 16.957 0.920 1.00 89.94 182 LYS A C 1
ATOM 1415 O O . LYS A 1 182 ? -9.020 18.185 0.858 1.00 89.94 182 LYS A O 1
ATOM 1420 N N . VAL A 1 183 ? -10.007 16.195 1.208 1.00 90.56 183 VAL A N 1
ATOM 1421 C CA . VAL A 1 183 ? -11.327 16.705 1.584 1.00 90.56 183 VAL A CA 1
ATOM 1422 C C . VAL A 1 183 ? -11.655 16.224 2.992 1.00 90.56 183 VAL A C 1
ATOM 1424 O O . VAL A 1 183 ? -11.625 15.027 3.267 1.00 90.56 183 VAL A O 1
ATOM 1427 N N . MET A 1 184 ? -11.965 17.156 3.893 1.00 92.19 184 MET A N 1
ATOM 1428 C CA . MET A 1 184 ? -12.472 16.826 5.226 1.00 92.19 184 MET A CA 1
ATOM 1429 C C . MET A 1 184 ? -13.952 16.440 5.142 1.00 92.19 184 MET A C 1
ATOM 1431 O O . MET A 1 184 ? -14.743 17.168 4.545 1.00 92.19 184 MET A O 1
ATOM 1435 N N . VAL A 1 185 ? -14.328 15.342 5.794 1.00 90.31 185 VAL A N 1
ATOM 1436 C CA . VAL A 1 185 ? -15.716 14.912 5.997 1.00 90.31 185 VAL A CA 1
ATOM 1437 C C . VAL A 1 185 ? -16.004 14.884 7.492 1.00 90.31 185 VAL A C 1
ATOM 1439 O O . VAL A 1 185 ? -15.448 14.062 8.227 1.00 90.31 185 VAL A O 1
ATOM 1442 N N . ASP A 1 186 ? -16.849 15.819 7.920 1.00 88.50 186 ASP A N 1
ATOM 1443 C CA . ASP A 1 186 ? -17.296 16.008 9.299 1.00 88.50 186 ASP A CA 1
ATOM 1444 C C . ASP A 1 186 ? -18.675 16.714 9.283 1.00 88.50 186 ASP A C 1
ATOM 1446 O O . ASP A 1 186 ? -18.771 17.809 8.716 1.00 88.50 186 ASP A O 1
ATOM 1450 N N . PRO A 1 187 ? -19.751 16.109 9.827 1.00 87.88 187 PRO A N 1
ATOM 1451 C CA . PRO A 1 187 ? -19.794 14.783 10.449 1.00 87.88 187 PRO A CA 1
ATOM 1452 C C . PRO A 1 187 ? -19.670 13.640 9.428 1.00 87.88 187 PRO A C 1
ATOM 1454 O O . PRO A 1 187 ? -19.860 13.826 8.226 1.00 87.88 187 PRO A O 1
ATOM 1457 N N . LEU A 1 188 ? -19.365 12.431 9.912 1.00 93.31 188 LEU A N 1
ATOM 1458 C CA . LEU A 1 188 ? -19.366 11.230 9.072 1.00 93.31 188 LEU A CA 1
ATOM 1459 C C . LEU A 1 188 ? -20.785 10.804 8.689 1.00 93.31 188 LEU A C 1
ATOM 1461 O O . LEU A 1 188 ? -21.665 10.706 9.544 1.00 93.31 188 LEU A O 1
ATOM 1465 N N . ASN A 1 189 ? -20.967 10.457 7.414 1.00 94.00 189 ASN A N 1
ATOM 1466 C CA . ASN A 1 189 ? -22.189 9.824 6.933 1.00 94.00 189 ASN A CA 1
ATOM 1467 C C . ASN A 1 189 ? -22.264 8.380 7.430 1.00 94.00 189 ASN A C 1
ATOM 1469 O O . ASN A 1 189 ? -21.279 7.637 7.371 1.00 94.00 189 ASN A O 1
ATOM 1473 N N . ARG A 1 190 ? -23.447 7.982 7.898 1.00 96.19 190 ARG A N 1
ATOM 1474 C CA . ARG A 1 190 ? -23.712 6.639 8.411 1.00 96.19 190 ARG A CA 1
ATOM 1475 C C . ARG A 1 190 ? -25.014 6.102 7.845 1.00 96.19 190 ARG A C 1
ATOM 1477 O O . ARG A 1 190 ? -25.934 6.879 7.601 1.00 96.19 190 ARG A O 1
ATOM 1484 N N . ASP A 1 191 ? -25.083 4.793 7.644 1.00 95.88 191 ASP A N 1
ATOM 1485 C CA . ASP A 1 191 ? -26.356 4.141 7.340 1.00 95.88 191 ASP A CA 1
ATOM 1486 C C . ASP A 1 191 ? -27.186 3.890 8.609 1.00 95.88 191 ASP A C 1
ATOM 1488 O O . ASP A 1 191 ? -26.753 4.155 9.735 1.00 95.88 191 ASP A O 1
ATOM 1492 N N . VAL A 1 192 ? -28.395 3.357 8.420 1.00 95.00 192 VAL A N 1
ATOM 1493 C CA . VAL A 1 192 ? -29.332 3.018 9.506 1.00 95.00 192 VAL A CA 1
ATOM 1494 C C . VAL A 1 192 ? -28.772 1.997 10.504 1.00 95.00 192 VAL A C 1
ATOM 1496 O O . VAL A 1 192 ? -29.223 1.944 11.644 1.00 95.00 192 VAL A O 1
ATOM 1499 N N . SER A 1 193 ? -27.771 1.214 10.098 1.00 95.69 193 SER A N 1
ATOM 1500 C CA . SER A 1 193 ? -27.093 0.217 10.931 1.00 95.69 193 SER A CA 1
ATOM 1501 C C . SER A 1 193 ? -25.865 0.789 11.650 1.00 95.69 193 SER A C 1
ATOM 1503 O O . SER A 1 193 ? -25.182 0.066 12.376 1.00 95.69 193 SER A O 1
ATOM 1505 N N . GLY A 1 194 ? -25.566 2.078 11.457 1.00 96.56 194 GLY A N 1
ATOM 1506 C CA . GLY A 1 194 ? -24.440 2.778 12.068 1.00 96.56 194 GLY A CA 1
ATOM 1507 C C . GLY A 1 194 ? -23.099 2.591 11.350 1.00 96.56 194 GLY A C 1
ATOM 1508 O O . GLY A 1 194 ? -22.091 3.120 11.839 1.00 96.56 194 GLY A O 1
ATOM 1509 N N . ASN A 1 195 ? -23.064 1.895 10.205 1.00 98.00 195 ASN A N 1
ATOM 1510 C CA . ASN A 1 195 ? -21.841 1.736 9.415 1.00 98.00 195 ASN A CA 1
ATOM 1511 C C . ASN A 1 195 ? -21.397 3.093 8.875 1.00 98.00 195 ASN A C 1
ATOM 1513 O O . ASN A 1 195 ? -22.227 3.885 8.434 1.00 98.00 195 ASN A O 1
ATOM 1517 N N . ILE A 1 196 ? -20.091 3.346 8.851 1.00 98.12 196 ILE A N 1
ATOM 1518 C CA . ILE A 1 196 ? -19.540 4.542 8.207 1.00 98.12 196 ILE A CA 1
ATOM 1519 C C . ILE A 1 196 ? -19.600 4.341 6.693 1.00 98.12 196 ILE A C 1
ATOM 1521 O O . ILE A 1 196 ? -19.093 3.339 6.187 1.00 98.12 196 ILE A O 1
ATOM 1525 N N . LEU A 1 197 ? -20.202 5.295 5.982 1.00 96.81 197 LEU A N 1
ATOM 1526 C CA . LEU A 1 197 ? -20.264 5.305 4.523 1.00 96.81 197 LEU A CA 1
ATOM 1527 C C . LEU A 1 197 ? -19.032 6.012 3.962 1.00 96.81 197 LEU A C 1
ATOM 1529 O O . LEU A 1 197 ? -18.821 7.203 4.201 1.00 96.81 197 LEU A O 1
ATOM 1533 N N . ILE A 1 198 ? -18.224 5.273 3.206 1.00 95.62 198 ILE A N 1
ATOM 1534 C CA . ILE A 1 198 ? -16.986 5.762 2.605 1.00 95.62 198 ILE A CA 1
ATOM 1535 C C . ILE A 1 198 ? -17.187 5.826 1.086 1.00 95.62 198 ILE A C 1
ATOM 1537 O O . ILE A 1 198 ? -17.461 4.794 0.474 1.00 95.62 198 ILE A O 1
ATOM 1541 N N . PRO A 1 199 ? -17.065 6.999 0.444 1.00 92.81 199 PRO A N 1
ATOM 1542 C CA . PRO A 1 199 ? -17.133 7.091 -1.013 1.00 92.81 199 PRO A CA 1
ATOM 1543 C C . PRO A 1 199 ? -15.892 6.469 -1.667 1.00 92.81 199 PRO A C 1
ATOM 1545 O O . PRO A 1 199 ? -14.865 6.303 -1.010 1.00 92.81 199 PRO A O 1
ATOM 1548 N N . ALA A 1 200 ? -15.950 6.177 -2.969 1.00 90.81 200 ALA A N 1
ATOM 1549 C CA . ALA A 1 200 ? -14.773 5.731 -3.717 1.00 90.81 200 ALA A CA 1
ATOM 1550 C C . ALA A 1 200 ? -13.644 6.774 -3.630 1.00 90.81 200 ALA A C 1
ATOM 1552 O O . ALA A 1 200 ? -13.877 7.977 -3.781 1.00 90.81 200 ALA A O 1
ATOM 1553 N N . ASN A 1 201 ? -12.423 6.327 -3.337 1.00 88.38 201 ASN A N 1
ATOM 1554 C CA . ASN A 1 201 ? -11.305 7.221 -3.044 1.00 88.38 201 ASN A CA 1
ATOM 1555 C C . ASN A 1 201 ? -9.949 6.541 -3.247 1.00 88.38 201 ASN A C 1
ATOM 1557 O O . ASN A 1 201 ? -9.839 5.322 -3.291 1.00 88.38 201 ASN A O 1
ATOM 1561 N N . ALA A 1 202 ? -8.900 7.349 -3.335 1.00 81.69 202 ALA A N 1
ATOM 1562 C CA . ALA A 1 202 ? -7.519 6.899 -3.451 1.00 81.69 202 ALA A CA 1
ATOM 1563 C C . ALA A 1 202 ? -6.827 6.702 -2.111 1.00 81.69 202 ALA A C 1
ATOM 1565 O O . ALA A 1 202 ? -5.630 6.509 -2.073 1.00 81.69 202 ALA A O 1
ATOM 1566 N N . GLY A 1 203 ? -7.538 6.844 -1.008 1.00 91.38 203 GLY A N 1
ATOM 1567 C CA . GLY A 1 203 ? -6.986 6.898 0.326 1.00 91.38 203 GLY A CA 1
ATOM 1568 C C . GLY A 1 203 ? -7.895 7.712 1.218 1.00 91.38 203 GLY A C 1
ATOM 1569 O O . GLY A 1 203 ? -8.578 8.645 0.777 1.00 91.38 203 GLY A O 1
ATOM 1570 N N . CYS A 1 204 ? -7.901 7.359 2.493 1.00 94.81 204 CYS A N 1
ATOM 1571 C CA . CYS A 1 204 ? -8.588 8.128 3.503 1.00 94.81 204 CYS A CA 1
ATOM 1572 C C . CYS A 1 204 ? -8.024 7.846 4.886 1.00 94.81 204 CYS A C 1
ATOM 1574 O O . CYS A 1 204 ? -7.494 6.763 5.123 1.00 94.81 204 CYS A O 1
ATOM 1576 N N . GLU A 1 205 ? -8.145 8.821 5.779 1.00 96.44 205 GLU A N 1
ATOM 1577 C CA . GLU A 1 205 ? -7.637 8.769 7.147 1.00 96.44 205 GLU A CA 1
ATOM 1578 C C . GLU A 1 205 ? -8.771 9.096 8.113 1.00 96.44 205 GLU A C 1
ATOM 1580 O O . GLU A 1 205 ? -9.445 10.116 7.975 1.00 96.44 205 GLU A O 1
ATOM 1585 N N . PHE A 1 206 ? -8.982 8.241 9.100 1.00 97.69 206 PHE A N 1
ATOM 1586 C CA . PHE A 1 206 ? -9.960 8.413 10.161 1.00 97.69 206 PHE A CA 1
ATOM 1587 C C . PHE A 1 206 ? -9.292 8.900 11.431 1.00 97.69 206 PHE A C 1
ATOM 1589 O O . PHE A 1 206 ? -8.136 8.582 11.704 1.00 97.69 206 PHE A O 1
ATOM 1596 N N . ILE A 1 207 ? -10.054 9.642 12.230 1.00 96.56 207 ILE A N 1
ATOM 1597 C CA . ILE A 1 207 ? -9.629 10.119 13.544 1.00 96.56 207 ILE A CA 1
ATOM 1598 C C . ILE A 1 207 ? -10.657 9.656 14.571 1.00 96.56 207 ILE A C 1
ATOM 1600 O O . ILE A 1 207 ? -11.859 9.887 14.411 1.00 96.56 207 ILE A O 1
ATOM 1604 N N . THR A 1 208 ? -10.174 9.012 15.629 1.00 96.75 208 THR A N 1
ATOM 1605 C CA . THR A 1 208 ? -10.990 8.508 16.735 1.00 96.75 208 THR A CA 1
ATOM 1606 C C . THR A 1 208 ? -10.358 8.887 18.080 1.00 96.75 208 THR A C 1
ATOM 1608 O O . THR A 1 208 ? -9.129 8.915 18.181 1.00 96.75 208 THR A O 1
ATOM 1611 N N . PRO A 1 209 ? -11.147 9.203 19.121 1.00 96.00 209 PRO A N 1
ATOM 1612 C CA . PRO A 1 209 ? -10.623 9.493 20.449 1.00 96.00 209 PRO A CA 1
ATOM 1613 C C . PRO A 1 209 ? -9.891 8.302 21.071 1.00 96.00 209 PRO A C 1
ATOM 1615 O O . PRO A 1 209 ? -10.249 7.145 20.858 1.00 96.00 209 PRO A O 1
ATOM 1618 N N . GLY A 1 210 ? -8.914 8.610 21.921 1.00 94.69 210 GLY A N 1
ATOM 1619 C CA . GLY A 1 210 ? -8.192 7.646 22.744 1.00 94.69 210 GLY A CA 1
ATOM 1620 C C . GLY A 1 210 ? -6.974 7.012 22.071 1.00 94.69 210 GLY A C 1
ATOM 1621 O O . GLY A 1 210 ? -6.673 7.236 20.904 1.00 94.69 210 GLY A O 1
ATOM 1622 N N . TYR A 1 211 ? -6.248 6.213 22.853 1.00 95.31 211 TYR A N 1
ATOM 1623 C CA . TYR A 1 211 ? -5.117 5.405 22.391 1.00 95.31 211 TYR A CA 1
ATOM 1624 C C . TYR A 1 211 ? -5.534 3.950 22.253 1.00 95.31 211 TYR A C 1
ATOM 1626 O O . TYR A 1 211 ? -5.303 3.131 23.142 1.00 95.31 211 TYR A O 1
ATOM 1634 N N . LEU A 1 212 ? -6.177 3.662 21.130 1.00 94.75 212 LEU A N 1
ATOM 1635 C CA . LEU A 1 212 ? -6.703 2.348 20.787 1.00 94.75 212 LEU A CA 1
ATOM 1636 C C . LEU A 1 212 ? -5.597 1.495 20.167 1.00 94.75 212 LEU A C 1
ATOM 1638 O O . LEU A 1 212 ? -4.949 1.933 19.221 1.00 94.75 212 LEU A O 1
ATOM 1642 N N . ARG A 1 213 ? -5.354 0.298 20.708 1.00 90.75 213 ARG A N 1
ATOM 1643 C CA . ARG A 1 213 ? -4.153 -0.497 20.380 1.00 90.75 213 ARG A CA 1
ATOM 1644 C C . ARG A 1 213 ? -4.440 -1.752 19.569 1.00 90.75 213 ARG A C 1
ATOM 1646 O O . ARG A 1 213 ? -3.575 -2.176 18.811 1.00 90.75 213 ARG A O 1
ATOM 1653 N N . ASN A 1 214 ? -5.623 -2.342 19.724 1.00 95.88 214 ASN A N 1
ATOM 1654 C CA . ASN A 1 214 ? -5.968 -3.632 19.130 1.00 95.88 214 ASN A CA 1
ATOM 1655 C C . ASN A 1 214 ? -7.107 -3.438 18.133 1.00 95.88 214 ASN A C 1
ATOM 1657 O O . ASN A 1 214 ? -8.180 -4.032 18.265 1.00 95.88 214 ASN A O 1
ATOM 1661 N N . MET A 1 215 ? -6.869 -2.555 17.168 1.00 98.38 215 MET A N 1
ATOM 1662 C CA . MET A 1 215 ? -7.894 -2.133 16.232 1.00 98.38 215 MET A CA 1
ATOM 1663 C C . MET A 1 215 ? -8.051 -3.133 15.085 1.00 98.38 215 MET A C 1
ATOM 1665 O O . MET A 1 215 ? -7.073 -3.573 14.473 1.00 98.38 215 MET A O 1
ATOM 1669 N N . THR A 1 216 ? -9.298 -3.442 14.753 1.00 98.75 216 THR A N 1
ATOM 1670 C CA . THR A 1 216 ? -9.677 -4.123 13.513 1.00 98.75 216 THR A CA 1
ATOM 1671 C C . THR A 1 216 ? -10.803 -3.360 12.831 1.00 98.75 216 THR A C 1
ATOM 1673 O O . THR A 1 216 ? -11.480 -2.531 13.442 1.00 98.75 216 THR A O 1
ATOM 1676 N N . ALA A 1 217 ? -11.006 -3.617 11.546 1.00 98.75 217 ALA A N 1
ATOM 1677 C CA . ALA A 1 217 ? -12.157 -3.094 10.829 1.00 98.75 217 ALA A CA 1
ATOM 1678 C C . ALA A 1 217 ? -12.682 -4.112 9.824 1.00 98.75 217 ALA A C 1
ATOM 1680 O O . ALA A 1 217 ? -11.925 -4.928 9.295 1.00 98.75 217 ALA A O 1
ATOM 1681 N N . THR A 1 218 ? -13.978 -4.026 9.553 1.00 98.75 218 THR A N 1
ATOM 1682 C CA . THR A 1 218 ? -14.639 -4.774 8.487 1.00 98.75 218 THR A CA 1
ATOM 1683 C C . THR A 1 218 ? -15.166 -3.784 7.467 1.00 98.75 218 THR A C 1
ATOM 1685 O O . THR A 1 218 ? -15.896 -2.856 7.819 1.00 98.75 218 THR A O 1
ATOM 1688 N N . PHE A 1 219 ? -14.798 -4.001 6.211 1.00 98.75 219 PHE A N 1
ATOM 1689 C CA . PHE A 1 219 ? -15.260 -3.248 5.058 1.00 98.75 219 PHE A CA 1
ATOM 1690 C C . PHE A 1 219 ? -16.169 -4.132 4.214 1.00 98.75 219 PHE A C 1
ATOM 1692 O O . PHE A 1 219 ? -15.817 -5.276 3.929 1.00 98.75 219 PHE A O 1
ATOM 1699 N N . VAL A 1 220 ? -17.316 -3.599 3.809 1.00 98.62 220 VAL A N 1
ATOM 1700 C CA . VAL A 1 220 ? -18.256 -4.255 2.896 1.00 98.62 220 VAL A CA 1
ATOM 1701 C C . VAL A 1 220 ? -18.410 -3.395 1.651 1.00 98.62 220 VAL A C 1
ATOM 1703 O O . VAL A 1 220 ? -18.651 -2.190 1.753 1.00 98.62 220 VAL A O 1
ATOM 1706 N N . PHE A 1 221 ? -18.276 -4.024 0.490 1.00 97.62 221 PHE A N 1
ATOM 1707 C CA . PHE A 1 221 ? -18.336 -3.401 -0.826 1.00 97.62 221 PHE A CA 1
ATOM 1708 C C . PHE A 1 221 ? -19.424 -4.071 -1.657 1.00 97.62 221 PHE A C 1
ATOM 1710 O O . PHE A 1 221 ? -19.540 -5.293 -1.623 1.00 97.62 221 PHE A O 1
ATOM 1717 N N . GLU A 1 222 ? -20.149 -3.282 -2.446 1.00 95.31 222 GLU A N 1
ATOM 1718 C CA . GLU A 1 222 ? -20.984 -3.787 -3.539 1.00 95.31 222 GLU A CA 1
ATOM 1719 C C . GLU A 1 222 ? -20.236 -3.521 -4.840 1.00 95.31 222 GLU A C 1
ATOM 1721 O O . GLU A 1 222 ? -20.270 -2.417 -5.384 1.00 95.31 222 GLU A O 1
ATOM 1726 N N . GLN A 1 223 ? -19.465 -4.511 -5.275 1.00 91.75 223 GLN A N 1
ATOM 1727 C CA . GLN A 1 223 ? -18.511 -4.378 -6.357 1.00 91.75 223 GLN A CA 1
ATOM 1728 C C . GLN A 1 223 ? -18.543 -5.602 -7.280 1.00 91.75 223 GLN A C 1
ATOM 1730 O O . GLN A 1 223 ? -17.960 -6.636 -6.928 1.00 91.75 223 GLN A O 1
ATOM 1735 N N . PRO A 1 224 ? -19.117 -5.493 -8.495 1.00 90.25 224 PRO A N 1
ATOM 1736 C CA . PRO A 1 224 ? -19.060 -6.585 -9.456 1.00 90.25 224 PRO A CA 1
ATOM 1737 C C . PRO A 1 224 ? -17.617 -6.948 -9.796 1.00 90.25 224 PRO A C 1
ATOM 1739 O O . PRO A 1 224 ? -16.720 -6.095 -9.763 1.00 90.25 224 PRO A O 1
ATOM 1742 N N . SER A 1 225 ? -17.396 -8.224 -10.112 1.00 89.25 225 SER A N 1
ATOM 1743 C CA . SER A 1 225 ? -16.103 -8.703 -10.599 1.00 89.25 225 SER A CA 1
ATOM 1744 C C . SER A 1 225 ? -15.875 -8.171 -12.015 1.00 89.25 225 SER A C 1
ATOM 1746 O O . SER A 1 225 ? -16.472 -8.635 -12.986 1.00 89.25 225 SER A O 1
ATOM 1748 N N . LEU A 1 226 ? -15.033 -7.141 -12.109 1.00 90.56 226 LEU A N 1
ATOM 1749 C CA . LEU A 1 226 ? -14.688 -6.490 -13.371 1.00 90.56 226 LEU A CA 1
ATOM 1750 C C . LEU A 1 226 ? -13.534 -7.189 -14.087 1.00 90.56 226 LEU A C 1
ATOM 1752 O O . LEU A 1 226 ? -13.297 -6.932 -15.255 1.00 90.56 226 LEU A O 1
ATOM 1756 N N . ILE A 1 227 ? -12.777 -8.039 -13.414 1.00 93.00 227 ILE A N 1
ATOM 1757 C CA . ILE A 1 227 ? -11.606 -8.705 -13.981 1.00 93.00 227 ILE A CA 1
ATOM 1758 C C . ILE A 1 227 ? -11.538 -10.124 -13.455 1.00 93.00 227 ILE A C 1
ATOM 1760 O O . ILE A 1 227 ? -11.985 -10.382 -12.338 1.00 93.00 227 ILE A O 1
ATOM 1764 N N . GLN A 1 228 ? -10.952 -11.010 -14.249 1.00 93.50 228 GLN A N 1
ATOM 1765 C CA . GLN A 1 228 ? -10.511 -12.327 -13.823 1.00 93.50 228 GLN A CA 1
ATOM 1766 C C . GLN A 1 228 ? -9.029 -12.246 -13.472 1.00 93.50 228 GLN A C 1
ATOM 1768 O O . GLN A 1 228 ? -8.217 -11.803 -14.282 1.00 93.50 228 GLN A O 1
ATOM 1773 N N . VAL A 1 229 ? -8.686 -12.650 -12.254 1.00 95.75 229 VAL A N 1
ATOM 1774 C CA . VAL A 1 229 ? -7.311 -12.654 -11.755 1.00 95.75 229 VAL A CA 1
ATOM 1775 C C . VAL A 1 229 ? -6.903 -14.086 -11.467 1.00 95.75 229 VAL A C 1
ATOM 1777 O O . VAL A 1 229 ? -7.518 -14.759 -10.643 1.00 95.75 229 VAL A O 1
ATOM 1780 N N . GLN A 1 230 ? -5.839 -14.541 -12.120 1.00 96.94 230 GLN A N 1
ATOM 1781 C CA . GLN A 1 230 ? -5.299 -15.881 -11.937 1.00 96.94 230 GLN A CA 1
ATOM 1782 C C . GLN A 1 230 ? -3.845 -15.801 -11.455 1.00 96.94 230 GLN A C 1
ATOM 1784 O O . GLN A 1 230 ? -3.006 -15.233 -12.156 1.00 96.94 230 GLN A O 1
ATOM 1789 N N . PRO A 1 231 ? -3.491 -16.401 -10.306 1.00 97.69 231 PRO A N 1
ATOM 1790 C CA . PRO A 1 231 ? -2.093 -16.627 -9.964 1.00 97.69 231 PRO A CA 1
ATOM 1791 C C . PRO A 1 231 ? -1.459 -17.614 -10.949 1.00 97.69 231 PRO A C 1
ATOM 1793 O O . PRO A 1 231 ? -1.941 -18.736 -11.109 1.00 97.69 231 PRO A O 1
ATOM 1796 N N . VAL A 1 232 ? -0.366 -17.206 -11.588 1.00 98.31 232 VAL A N 1
ATOM 1797 C CA . VAL A 1 232 ? 0.362 -18.011 -12.591 1.00 98.31 232 VAL A CA 1
ATOM 1798 C C . VAL A 1 232 ? 1.735 -18.475 -12.104 1.00 98.31 232 VAL A C 1
ATOM 1800 O O . VAL A 1 232 ? 2.389 -19.302 -12.734 1.00 98.31 232 VAL A O 1
ATOM 1803 N N . GLY A 1 233 ? 2.175 -17.990 -10.944 1.00 97.75 233 GLY A N 1
ATOM 1804 C CA . GLY A 1 233 ? 3.391 -18.450 -10.286 1.00 97.75 233 GLY A CA 1
ATOM 1805 C C . GLY A 1 233 ? 3.732 -17.614 -9.061 1.00 97.75 233 GLY A C 1
ATOM 1806 O O . GLY A 1 233 ? 3.110 -16.587 -8.797 1.00 97.75 233 GLY A O 1
ATOM 1807 N N . SER A 1 234 ? 4.753 -18.029 -8.321 1.00 98.06 234 SER A N 1
ATOM 1808 C CA . SER A 1 234 ? 5.264 -17.273 -7.179 1.00 98.06 234 SER A CA 1
ATOM 1809 C C . SER A 1 234 ? 6.760 -17.484 -6.996 1.00 98.06 234 SER A C 1
ATOM 1811 O O . SER A 1 234 ? 7.285 -18.550 -7.319 1.00 98.06 234 SER A O 1
ATOM 1813 N N . GLN A 1 235 ? 7.431 -16.499 -6.411 1.00 97.50 235 GLN A N 1
ATOM 1814 C CA . GLN A 1 235 ? 8.810 -16.609 -5.958 1.00 97.50 235 GLN A CA 1
ATOM 1815 C C . GLN A 1 235 ? 8.932 -16.069 -4.537 1.00 97.50 235 GLN A C 1
ATOM 1817 O O . GLN A 1 235 ? 8.452 -14.976 -4.241 1.00 97.50 235 GLN A O 1
ATOM 1822 N N . SER A 1 236 ? 9.594 -16.827 -3.667 1.00 97.25 236 SER A N 1
ATOM 1823 C CA . SER A 1 236 ? 9.890 -16.403 -2.301 1.00 97.25 236 SER A CA 1
ATOM 1824 C C . SER A 1 236 ? 11.380 -16.176 -2.136 1.00 97.25 236 SER A C 1
ATOM 1826 O O . SER A 1 236 ? 12.201 -16.936 -2.651 1.00 97.25 236 SER A O 1
ATOM 1828 N N . PHE A 1 237 ? 11.718 -15.139 -1.385 1.00 96.06 237 PHE A N 1
ATOM 1829 C CA . PHE A 1 237 ? 13.086 -14.692 -1.205 1.00 96.06 237 PHE A CA 1
ATOM 1830 C C . PHE A 1 237 ? 13.347 -14.324 0.240 1.00 96.06 237 PHE A C 1
ATOM 1832 O O . PHE A 1 237 ? 12.458 -13.865 0.957 1.00 96.06 237 PHE A O 1
ATOM 1839 N N . THR A 1 238 ? 14.606 -14.478 0.622 1.00 95.94 238 THR A N 1
ATOM 1840 C CA . THR A 1 238 ? 15.126 -13.980 1.884 1.00 95.94 238 THR A CA 1
ATOM 1841 C C . THR A 1 238 ? 15.815 -12.648 1.639 1.00 95.94 238 THR A C 1
ATOM 1843 O O . THR A 1 238 ? 16.683 -12.553 0.771 1.00 95.94 238 THR A O 1
ATOM 1846 N N . TYR A 1 239 ? 15.453 -11.633 2.417 1.00 95.50 239 TYR A N 1
ATOM 1847 C CA . TYR A 1 239 ? 16.103 -10.326 2.407 1.00 95.50 239 TYR A CA 1
ATOM 1848 C C . TYR A 1 239 ? 16.512 -9.919 3.823 1.00 95.50 239 TYR A C 1
ATOM 1850 O O . TYR A 1 239 ? 16.036 -10.468 4.818 1.00 95.50 239 TYR A O 1
ATOM 1858 N N . ARG A 1 240 ? 17.441 -8.976 3.925 1.00 95.25 240 ARG A N 1
ATOM 1859 C CA . ARG A 1 240 ? 17.951 -8.429 5.186 1.00 95.25 240 ARG A CA 1
ATOM 1860 C C . ARG A 1 240 ? 17.571 -6.964 5.320 1.00 95.25 240 ARG A C 1
ATOM 1862 O O . ARG A 1 240 ? 17.066 -6.341 4.390 1.00 95.25 240 ARG A O 1
ATOM 1869 N N . THR A 1 241 ? 17.857 -6.398 6.488 1.00 92.75 241 THR A N 1
ATOM 1870 C CA . THR A 1 241 ? 17.661 -4.966 6.719 1.00 92.75 241 THR A CA 1
ATOM 1871 C C . THR A 1 241 ? 18.465 -4.113 5.744 1.00 92.75 241 THR A C 1
ATOM 1873 O O . THR A 1 241 ? 19.626 -4.414 5.426 1.00 92.75 241 THR A O 1
ATOM 1876 N N . TYR A 1 242 ? 17.842 -3.025 5.308 1.00 90.56 242 TYR A N 1
ATOM 1877 C CA . TYR A 1 242 ? 18.462 -2.013 4.472 1.00 90.56 242 TYR A CA 1
ATOM 1878 C C . TYR A 1 242 ? 19.491 -1.208 5.270 1.00 90.56 242 TYR A C 1
ATOM 1880 O O . TYR A 1 242 ? 19.245 -0.785 6.403 1.00 90.56 242 TYR A O 1
ATOM 1888 N N . ILE A 1 243 ? 20.651 -0.971 4.657 1.00 91.81 243 ILE A N 1
ATOM 1889 C CA . ILE A 1 243 ? 21.697 -0.099 5.186 1.00 91.81 243 ILE A CA 1
ATOM 1890 C C . ILE A 1 243 ? 22.143 0.814 4.046 1.00 91.81 243 ILE A C 1
ATOM 1892 O O . ILE A 1 243 ? 22.891 0.405 3.164 1.00 91.81 243 ILE A O 1
ATOM 1896 N N . GLY A 1 244 ? 21.696 2.061 4.035 1.00 87.31 244 GLY A N 1
ATOM 1897 C CA . GLY A 1 244 ? 22.039 2.980 2.955 1.00 87.31 244 GLY A CA 1
ATOM 1898 C C . GLY A 1 244 ? 21.680 4.418 3.276 1.00 87.31 244 GLY A C 1
ATOM 1899 O O . GLY A 1 244 ? 21.331 4.738 4.405 1.00 87.31 244 GLY A O 1
ATOM 1900 N N . ILE A 1 245 ? 21.796 5.290 2.279 1.00 82.75 245 ILE A N 1
ATOM 1901 C CA . ILE A 1 245 ? 21.638 6.747 2.421 1.00 82.75 245 ILE A CA 1
ATOM 1902 C C . ILE A 1 245 ? 20.175 7.226 2.450 1.00 82.75 245 ILE A C 1
ATOM 1904 O O . ILE A 1 245 ? 19.938 8.433 2.492 1.00 82.75 245 ILE A O 1
ATOM 1908 N N . GLY A 1 246 ? 19.207 6.303 2.422 1.00 80.06 246 GLY A N 1
ATOM 1909 C CA . GLY A 1 246 ? 17.777 6.597 2.507 1.00 80.06 246 GLY A CA 1
ATOM 1910 C C . GLY A 1 246 ? 17.376 7.347 3.784 1.00 80.06 246 GLY A C 1
ATOM 1911 O O . GLY A 1 246 ? 18.105 7.385 4.788 1.00 80.06 246 GLY A O 1
ATOM 1912 N N . ALA A 1 247 ? 16.195 7.966 3.742 1.00 84.06 247 ALA A N 1
ATOM 1913 C CA . ALA A 1 247 ? 15.653 8.736 4.855 1.00 84.06 247 ALA A CA 1
ATOM 1914 C C . ALA A 1 247 ? 15.226 7.806 6.006 1.00 84.06 247 ALA A C 1
ATOM 1916 O O . ALA A 1 247 ? 14.133 7.253 5.997 1.00 84.06 247 ALA A O 1
ATOM 1917 N N . ALA A 1 248 ? 16.073 7.671 7.030 1.00 89.62 248 ALA A N 1
ATOM 1918 C CA . ALA A 1 248 ? 15.789 6.832 8.200 1.00 89.62 248 ALA A CA 1
ATOM 1919 C C . ALA A 1 248 ? 15.005 7.551 9.310 1.00 89.62 248 ALA A C 1
ATOM 1921 O O . ALA A 1 248 ? 14.746 6.954 10.355 1.00 89.62 248 ALA A O 1
ATOM 1922 N N . GLY A 1 249 ? 14.641 8.823 9.112 1.00 91.94 249 GLY A N 1
ATOM 1923 C CA . GLY A 1 249 ? 13.822 9.602 10.043 1.00 91.94 249 GLY A CA 1
ATOM 1924 C C . GLY A 1 249 ? 14.326 9.523 11.487 1.00 91.94 249 GLY A C 1
ATOM 1925 O O . GLY A 1 249 ? 15.458 9.901 11.785 1.00 91.94 249 GLY A O 1
ATOM 1926 N N . GLN A 1 250 ? 13.495 9.010 12.392 1.00 94.38 250 GLN A N 1
ATOM 1927 C CA . GLN A 1 250 ? 13.837 8.860 13.811 1.00 94.38 250 GLN A CA 1
ATOM 1928 C C . GLN A 1 250 ? 14.940 7.813 14.067 1.00 94.38 250 GLN A C 1
ATOM 1930 O O . GLN A 1 250 ? 15.601 7.853 15.103 1.00 94.38 250 GLN A O 1
ATOM 1935 N N . LEU A 1 251 ? 15.177 6.892 13.129 1.00 95.19 251 LEU A N 1
ATOM 1936 C CA . LEU A 1 251 ? 16.188 5.830 13.211 1.00 95.19 251 LEU A CA 1
ATOM 1937 C C . LEU A 1 251 ? 17.520 6.210 12.545 1.00 95.19 251 LEU A C 1
ATOM 1939 O O . LEU A 1 251 ? 18.379 5.354 12.331 1.00 95.19 251 LEU A O 1
ATOM 1943 N N . GLU A 1 252 ? 17.730 7.493 12.245 1.00 95.69 252 GLU A N 1
ATOM 1944 C CA . GLU A 1 252 ? 18.969 8.018 11.659 1.00 95.69 252 GLU A CA 1
ATOM 1945 C C . GLU A 1 252 ? 20.226 7.580 12.433 1.00 95.69 252 GLU A C 1
ATOM 1947 O O . GLU A 1 252 ? 21.248 7.226 11.842 1.00 95.69 252 GLU A O 1
ATOM 1952 N N . SER A 1 253 ? 20.147 7.548 13.767 1.00 96.56 253 SER A N 1
ATOM 1953 C CA . SER A 1 253 ? 21.260 7.120 14.618 1.00 96.56 253 SER A CA 1
ATOM 1954 C C . SER A 1 253 ? 21.589 5.632 14.453 1.00 96.56 253 SER A C 1
ATOM 1956 O O . SER A 1 253 ? 22.761 5.265 14.332 1.00 96.56 253 SER A O 1
ATOM 1958 N N . LEU A 1 254 ? 20.577 4.758 14.395 1.00 97.06 254 LEU A N 1
ATOM 1959 C CA . LEU A 1 254 ? 20.763 3.343 14.067 1.00 97.06 254 LEU A CA 1
ATOM 1960 C C . LEU A 1 254 ? 21.383 3.187 12.678 1.00 97.06 254 LEU A C 1
ATOM 1962 O O . LEU A 1 254 ? 22.403 2.511 12.547 1.00 97.06 254 LEU A O 1
ATOM 1966 N N . ARG A 1 255 ? 20.821 3.849 11.658 1.00 96.19 255 ARG A N 1
ATOM 1967 C CA . ARG A 1 255 ? 21.326 3.790 10.279 1.00 96.19 255 ARG A CA 1
ATOM 1968 C C . ARG A 1 255 ? 22.807 4.160 10.211 1.00 96.19 255 ARG A C 1
ATOM 1970 O O . ARG A 1 255 ? 23.589 3.425 9.618 1.00 96.19 255 ARG A O 1
ATOM 1977 N N . ASN A 1 256 ? 23.213 5.247 10.870 1.00 96.88 256 ASN A N 1
ATOM 1978 C CA . ASN A 1 256 ? 24.607 5.697 10.892 1.00 96.88 256 ASN A CA 1
ATOM 1979 C C . ASN A 1 256 ? 25.544 4.697 11.589 1.00 96.88 256 ASN A C 1
ATOM 1981 O O . ASN A 1 256 ? 26.656 4.473 11.113 1.00 96.88 256 ASN A O 1
ATOM 1985 N N . GLN A 1 257 ? 25.103 4.059 12.678 1.00 97.56 257 GLN A N 1
ATOM 1986 C CA . GLN A 1 257 ? 25.877 3.006 13.349 1.00 97.56 257 GLN A CA 1
ATOM 1987 C C . GLN A 1 257 ? 26.017 1.752 12.475 1.00 97.56 257 GLN A C 1
ATOM 1989 O O . GLN A 1 257 ? 27.112 1.197 12.373 1.00 97.56 257 GLN A O 1
ATOM 1994 N N . MET A 1 258 ? 24.934 1.333 11.815 1.00 97.94 258 MET A N 1
ATOM 1995 C CA . MET A 1 258 ? 24.938 0.199 10.888 1.00 97.94 258 MET A CA 1
ATOM 1996 C C . MET A 1 258 ? 25.846 0.475 9.685 1.00 97.94 258 MET A C 1
ATOM 1998 O O . MET A 1 258 ? 26.713 -0.342 9.388 1.00 97.94 258 MET A O 1
ATOM 2002 N N . MET A 1 259 ? 25.727 1.652 9.057 1.00 96.75 259 MET A N 1
ATOM 2003 C CA . MET A 1 259 ? 26.593 2.082 7.952 1.00 96.75 259 MET A CA 1
ATOM 2004 C C . MET A 1 259 ? 28.063 2.150 8.368 1.00 96.75 259 MET A C 1
ATOM 2006 O O . MET A 1 259 ? 28.927 1.644 7.658 1.00 96.75 259 MET A O 1
ATOM 2010 N N . GLY A 1 260 ? 28.359 2.755 9.523 1.00 97.06 260 GLY A N 1
ATOM 2011 C CA . GLY A 1 260 ? 29.731 2.893 10.011 1.00 97.06 260 GLY A CA 1
ATOM 2012 C C . GLY A 1 260 ? 30.399 1.555 10.330 1.00 97.06 260 GLY A C 1
ATOM 2013 O O . GLY A 1 260 ? 31.618 1.441 10.227 1.00 97.06 260 GLY A O 1
ATOM 2014 N N . ARG A 1 261 ? 29.612 0.539 10.702 1.00 97.56 261 ARG A N 1
ATOM 2015 C CA . ARG A 1 261 ? 30.116 -0.783 11.090 1.00 97.56 261 ARG A CA 1
ATOM 2016 C C . ARG A 1 261 ? 30.147 -1.792 9.943 1.00 97.56 261 ARG A C 1
ATOM 2018 O O . ARG A 1 261 ? 31.092 -2.571 9.869 1.00 97.56 261 ARG A O 1
ATOM 2025 N N . TYR A 1 262 ? 29.128 -1.798 9.088 1.00 97.62 262 TYR A N 1
ATOM 2026 C CA . TYR A 1 262 ? 28.905 -2.849 8.091 1.00 97.62 262 TYR A CA 1
ATOM 2027 C C . TYR A 1 262 ? 28.911 -2.356 6.637 1.00 97.62 262 TYR A C 1
ATOM 2029 O O . TYR A 1 262 ? 28.894 -3.179 5.725 1.00 97.62 262 TYR A O 1
ATOM 2037 N N . GLY A 1 263 ? 28.968 -1.042 6.403 1.00 96.19 263 GLY A N 1
ATOM 2038 C CA . GLY A 1 263 ? 28.869 -0.462 5.064 1.00 96.19 263 GLY A CA 1
ATOM 2039 C C . GLY A 1 263 ? 27.441 -0.456 4.514 1.00 96.19 263 GLY A C 1
ATOM 2040 O O . GLY A 1 263 ? 26.477 -0.637 5.252 1.00 96.19 263 GLY A O 1
ATOM 2041 N N . GLU A 1 264 ? 27.306 -0.198 3.212 1.00 94.38 264 GLU A N 1
ATOM 2042 C CA . GLU A 1 264 ? 26.008 -0.191 2.531 1.00 94.38 264 GLU A CA 1
ATOM 2043 C C . GLU A 1 264 ? 25.542 -1.618 2.202 1.00 94.38 264 GLU A C 1
ATOM 2045 O O . GLU A 1 264 ? 26.325 -2.472 1.783 1.00 94.38 264 GLU A O 1
ATOM 2050 N N . ARG A 1 265 ? 24.240 -1.858 2.343 1.00 92.75 265 ARG A N 1
ATOM 2051 C CA . ARG A 1 265 ? 23.553 -3.080 1.943 1.00 92.75 265 ARG A CA 1
ATOM 2052 C C . ARG A 1 265 ? 22.173 -2.744 1.405 1.00 92.75 265 ARG A C 1
ATOM 2054 O O . ARG A 1 265 ? 21.352 -2.143 2.094 1.00 92.75 265 ARG A O 1
ATOM 2061 N N . HIS A 1 266 ? 21.911 -3.225 0.199 1.00 89.94 266 HIS A N 1
ATOM 2062 C CA . HIS A 1 266 ? 20.596 -3.206 -0.415 1.00 89.94 266 HIS A CA 1
ATOM 2063 C C . HIS A 1 266 ? 20.437 -4.507 -1.201 1.00 89.94 266 HIS A C 1
ATOM 2065 O O . HIS A 1 266 ? 21.110 -4.699 -2.216 1.00 89.94 266 HIS A O 1
ATOM 2071 N N . ASP A 1 267 ? 19.618 -5.424 -0.689 1.00 91.25 267 ASP A N 1
ATOM 2072 C CA . ASP A 1 267 ? 19.406 -6.712 -1.345 1.00 91.25 267 ASP A CA 1
ATOM 2073 C C . ASP A 1 267 ? 18.618 -6.500 -2.649 1.00 91.25 267 ASP A C 1
ATOM 2075 O O . ASP A 1 267 ? 17.605 -5.797 -2.679 1.00 91.25 267 ASP A O 1
ATOM 2079 N N . LYS A 1 268 ? 19.117 -7.095 -3.736 1.00 92.00 268 LYS A N 1
ATOM 2080 C CA . LYS A 1 268 ? 18.490 -7.095 -5.060 1.00 92.00 268 LYS A CA 1
ATOM 2081 C C . LYS A 1 268 ? 18.231 -8.528 -5.471 1.00 92.00 268 LYS A C 1
ATOM 2083 O O . LYS A 1 268 ? 19.108 -9.378 -5.336 1.00 92.00 268 LYS A O 1
ATOM 2088 N N . ILE A 1 269 ? 17.026 -8.765 -5.949 1.00 91.75 269 ILE A N 1
ATOM 2089 C CA . ILE A 1 269 ? 16.482 -10.093 -6.150 1.00 91.75 269 ILE A CA 1
ATOM 2090 C C . ILE A 1 269 ? 16.059 -10.222 -7.604 1.00 91.75 269 ILE A C 1
ATOM 2092 O O . ILE A 1 269 ? 15.168 -9.499 -8.045 1.00 91.75 269 ILE A O 1
ATOM 2096 N N . ASP A 1 270 ? 16.673 -11.142 -8.337 1.00 94.19 270 ASP A N 1
ATOM 2097 C CA . ASP A 1 270 ? 16.324 -11.387 -9.734 1.00 94.19 270 ASP A CA 1
ATOM 2098 C C . ASP A 1 270 ? 14.906 -11.961 -9.845 1.00 94.19 270 ASP A C 1
ATOM 2100 O O . ASP A 1 270 ? 14.516 -12.883 -9.123 1.00 94.19 270 ASP A O 1
ATOM 2104 N N . LEU A 1 271 ? 14.134 -11.406 -10.773 1.00 95.19 271 LEU A N 1
ATOM 2105 C CA . LEU A 1 271 ? 12.782 -11.844 -11.080 1.00 95.19 271 LEU A CA 1
ATOM 2106 C C . LEU A 1 271 ? 12.829 -12.870 -12.206 1.00 95.19 271 LEU A C 1
ATOM 2108 O O . LEU A 1 271 ? 13.515 -12.678 -13.210 1.00 95.19 271 LEU A O 1
ATOM 2112 N N . THR A 1 272 ? 12.016 -13.917 -12.096 1.00 96.56 272 THR A N 1
ATOM 2113 C CA . THR A 1 272 ? 11.762 -14.842 -13.210 1.00 96.56 272 THR A CA 1
ATOM 2114 C C . THR A 1 272 ? 10.258 -14.948 -13.454 1.00 96.56 272 THR A C 1
ATOM 2116 O O . THR A 1 272 ? 9.647 -15.956 -13.085 1.00 96.56 272 THR A O 1
ATOM 2119 N N . PRO A 1 273 ? 9.631 -13.905 -14.031 1.00 96.31 273 PRO A N 1
ATOM 2120 C CA . PRO A 1 273 ? 8.194 -13.908 -14.253 1.00 96.31 273 PRO A CA 1
ATOM 2121 C C . PRO A 1 273 ? 7.783 -15.017 -15.233 1.00 96.31 273 PRO A C 1
ATOM 2123 O O . PRO A 1 273 ? 8.445 -15.177 -16.266 1.00 96.31 273 PRO A O 1
ATOM 2126 N N . PRO A 1 274 ? 6.687 -15.749 -14.964 1.00 97.19 274 PRO A N 1
ATOM 2127 C CA . PRO A 1 274 ? 6.015 -16.562 -15.972 1.00 97.19 274 PRO A CA 1
ATOM 2128 C C . PRO A 1 274 ? 5.681 -15.742 -17.227 1.00 97.19 274 PRO A C 1
ATOM 2130 O O . PRO A 1 274 ? 5.502 -14.524 -17.164 1.00 97.19 274 PRO A O 1
ATOM 2133 N N . ALA A 1 275 ? 5.619 -16.402 -18.386 1.00 95.19 275 ALA A N 1
ATOM 2134 C CA . ALA A 1 275 ? 5.443 -15.723 -19.673 1.00 95.19 275 ALA A CA 1
ATOM 2135 C C . ALA A 1 275 ? 4.109 -14.962 -19.784 1.00 95.19 275 ALA A C 1
ATOM 2137 O O . ALA A 1 275 ? 4.043 -13.952 -20.479 1.00 95.19 275 ALA A O 1
ATOM 2138 N N . ASP A 1 276 ? 3.083 -15.447 -19.091 1.00 94.88 276 ASP A N 1
ATOM 2139 C CA . ASP A 1 276 ? 1.715 -14.933 -19.031 1.00 94.88 276 ASP A CA 1
ATOM 2140 C C . ASP A 1 276 ? 1.451 -14.025 -17.818 1.00 94.88 276 ASP A C 1
ATOM 2142 O O . ASP A 1 276 ? 0.304 -13.689 -17.542 1.00 94.88 276 ASP A O 1
ATOM 2146 N N . ALA A 1 277 ? 2.490 -13.636 -17.072 1.00 96.94 277 ALA A N 1
ATOM 2147 C CA . ALA A 1 277 ? 2.345 -12.717 -15.952 1.00 96.94 277 ALA A CA 1
ATOM 2148 C C . ALA A 1 277 ? 2.235 -11.257 -16.424 1.00 96.94 277 ALA A C 1
ATOM 2150 O O . ALA A 1 277 ? 3.176 -10.706 -17.010 1.00 96.94 277 ALA A O 1
ATOM 2151 N N . ASP A 1 278 ? 1.124 -10.618 -16.064 1.00 95.50 278 ASP A N 1
ATOM 2152 C CA . ASP A 1 278 ? 0.821 -9.214 -16.363 1.00 95.50 278 ASP A CA 1
ATOM 2153 C C . ASP A 1 278 ? 1.061 -8.314 -15.145 1.00 95.50 278 ASP A C 1
ATOM 2155 O O . ASP A 1 278 ? 1.535 -7.180 -15.263 1.00 95.50 278 ASP A O 1
ATOM 2159 N N . PHE A 1 279 ? 0.779 -8.846 -13.954 1.00 98.19 279 PHE A N 1
ATOM 2160 C CA . PHE A 1 279 ? 0.846 -8.148 -12.677 1.00 98.19 279 PHE A CA 1
ATOM 2161 C C . PHE A 1 279 ? 1.653 -8.937 -11.642 1.00 98.19 279 PHE A C 1
ATOM 2163 O O . PHE A 1 279 ? 1.873 -10.143 -11.764 1.00 98.19 279 PHE A O 1
ATOM 2170 N N . ILE A 1 280 ? 2.074 -8.248 -10.584 1.00 98.06 280 ILE A N 1
ATOM 2171 C CA . ILE A 1 280 ? 2.618 -8.858 -9.373 1.00 98.06 280 ILE A CA 1
ATOM 2172 C C . ILE A 1 280 ? 1.915 -8.327 -8.131 1.00 98.06 280 ILE A C 1
ATOM 2174 O O . ILE A 1 280 ? 1.478 -7.180 -8.090 1.00 98.06 280 ILE A O 1
ATOM 2178 N N . ILE A 1 281 ? 1.882 -9.147 -7.090 1.00 97.94 281 ILE A N 1
ATOM 2179 C CA . ILE A 1 281 ? 1.667 -8.705 -5.712 1.00 97.94 281 ILE A CA 1
ATOM 2180 C C . ILE A 1 281 ? 2.891 -9.078 -4.890 1.00 97.94 281 ILE A C 1
ATOM 2182 O O . ILE A 1 281 ? 3.433 -10.176 -5.024 1.00 97.94 281 ILE A O 1
ATOM 2186 N N . VAL A 1 282 ? 3.329 -8.151 -4.046 1.00 97.81 282 VAL A N 1
ATOM 2187 C CA . VAL A 1 282 ? 4.493 -8.327 -3.178 1.00 97.81 282 VAL A CA 1
ATOM 2188 C C . VAL A 1 282 ? 4.012 -8.336 -1.735 1.00 97.81 282 VAL A C 1
ATOM 2190 O O . VAL A 1 282 ? 3.388 -7.376 -1.282 1.00 97.81 282 VAL A O 1
ATOM 2193 N N . ASN A 1 283 ? 4.286 -9.426 -1.023 1.00 97.56 283 ASN A N 1
ATOM 2194 C CA . ASN A 1 283 ? 3.945 -9.596 0.386 1.00 97.56 283 ASN A CA 1
ATOM 2195 C C . ASN A 1 283 ? 5.227 -9.795 1.212 1.00 97.56 283 ASN A C 1
ATOM 2197 O O . ASN A 1 283 ? 6.111 -10.561 0.821 1.00 97.56 283 ASN A O 1
ATOM 2201 N N . TYR A 1 284 ? 5.343 -9.076 2.325 1.00 96.94 284 TYR A N 1
ATOM 2202 C CA . TYR A 1 284 ? 6.491 -9.081 3.233 1.00 96.94 284 TYR A CA 1
ATOM 2203 C C . TYR A 1 284 ? 6.046 -8.628 4.634 1.00 96.94 284 TYR A C 1
ATOM 2205 O O . TYR A 1 284 ? 5.055 -7.900 4.756 1.00 96.94 284 TYR A O 1
ATOM 2213 N N . PRO A 1 285 ? 6.748 -9.047 5.702 1.00 96.50 285 PRO A N 1
ATOM 2214 C CA . PRO A 1 285 ? 6.385 -8.672 7.059 1.00 96.50 285 PRO A CA 1
ATOM 2215 C C . PRO A 1 285 ? 6.626 -7.174 7.310 1.00 96.50 285 PRO A C 1
ATOM 2217 O O . PRO A 1 285 ? 7.562 -6.588 6.753 1.00 96.50 285 PRO A O 1
ATOM 2220 N N . PRO A 1 286 ? 5.822 -6.536 8.177 1.00 96.06 286 PRO A N 1
ATOM 2221 C CA . PRO A 1 286 ? 6.069 -5.161 8.585 1.00 96.06 286 PRO A CA 1
ATOM 2222 C C . PRO A 1 286 ? 7.340 -5.059 9.439 1.00 96.06 286 PRO A C 1
ATOM 2224 O O . PRO A 1 286 ? 7.677 -5.961 10.201 1.00 96.06 286 PRO A O 1
ATOM 2227 N N . ALA A 1 287 ? 8.012 -3.914 9.369 1.00 94.31 287 ALA A N 1
ATOM 2228 C CA . ALA A 1 287 ? 9.085 -3.559 10.286 1.00 94.31 287 ALA A CA 1
ATOM 2229 C C . ALA A 1 287 ? 8.546 -3.385 11.713 1.00 94.31 287 ALA A C 1
ATOM 2231 O O . ALA A 1 287 ? 7.436 -2.882 11.901 1.00 94.31 287 ALA A O 1
ATOM 2232 N N . SER A 1 288 ? 9.358 -3.704 12.723 1.00 93.44 288 SER A N 1
ATOM 2233 C CA . SER A 1 288 ? 8.978 -3.570 14.143 1.00 93.44 288 SER A CA 1
ATOM 2234 C C . SER A 1 288 ? 8.862 -2.127 14.639 1.00 93.44 288 SER A C 1
ATOM 2236 O O . SER A 1 288 ? 8.358 -1.895 15.738 1.00 93.44 288 SER A O 1
ATOM 2238 N N . ALA A 1 289 ? 9.379 -1.160 13.881 1.00 92.94 289 ALA A N 1
ATOM 2239 C CA . ALA A 1 289 ? 9.445 0.231 14.303 1.00 92.94 289 ALA A CA 1
ATOM 2240 C C . ALA A 1 289 ? 9.299 1.194 13.129 1.00 92.94 289 ALA A C 1
ATOM 2242 O O . ALA A 1 289 ? 9.861 0.977 12.055 1.00 92.94 289 ALA A O 1
ATOM 2243 N N . ASP A 1 290 ? 8.583 2.290 13.372 1.00 92.62 290 ASP A N 1
ATOM 2244 C CA . ASP A 1 290 ? 8.295 3.301 12.366 1.00 92.62 290 ASP A CA 1
ATOM 2245 C C . ASP A 1 290 ? 9.349 4.410 12.326 1.00 92.62 290 ASP A C 1
ATOM 2247 O O . ASP A 1 290 ? 9.343 5.342 13.133 1.00 92.62 290 ASP A O 1
ATOM 2251 N N . ALA A 1 291 ? 10.237 4.328 11.336 1.00 90.88 291 ALA A N 1
ATOM 2252 C CA . ALA A 1 291 ? 11.239 5.351 11.051 1.00 90.88 291 ALA A CA 1
ATOM 2253 C C . ALA A 1 291 ? 10.623 6.738 10.782 1.00 90.88 291 ALA A C 1
ATOM 2255 O O . ALA A 1 291 ? 11.229 7.757 11.122 1.00 90.88 291 ALA A O 1
ATOM 2256 N N . GLY A 1 292 ? 9.420 6.777 10.202 1.00 87.81 292 GLY A N 1
ATOM 2257 C CA . GLY A 1 292 ? 8.674 7.987 9.866 1.00 87.81 292 GLY A CA 1
ATOM 2258 C C . GLY A 1 292 ? 7.746 8.480 10.976 1.00 87.81 292 GLY A C 1
ATOM 2259 O O . GLY A 1 292 ? 6.970 9.406 10.735 1.00 87.81 292 GLY A O 1
ATOM 2260 N N . ALA A 1 293 ? 7.804 7.893 12.178 1.00 87.88 293 ALA A N 1
ATOM 2261 C CA . ALA A 1 293 ? 6.921 8.258 13.278 1.00 87.88 293 ALA A CA 1
ATOM 2262 C C . ALA A 1 293 ? 6.971 9.764 13.607 1.00 87.88 293 ALA A C 1
ATOM 2264 O O . ALA A 1 293 ? 8.037 10.374 13.748 1.00 87.88 293 ALA A O 1
ATOM 2265 N N . TRP A 1 294 ? 5.786 10.338 13.802 1.00 87.06 294 TRP A N 1
ATOM 2266 C CA . TRP A 1 294 ? 5.533 11.706 14.268 1.00 87.06 294 TRP A CA 1
ATOM 2267 C C . TRP A 1 294 ? 4.477 11.681 15.389 1.00 87.06 294 TRP A C 1
ATOM 2269 O O . TRP A 1 294 ? 4.060 10.602 15.802 1.00 87.06 294 TRP A O 1
ATOM 2279 N N . GLY A 1 295 ? 4.073 12.834 15.934 1.00 87.44 295 GLY A N 1
ATOM 2280 C CA . GLY A 1 295 ? 3.076 12.896 17.016 1.00 87.44 295 GLY A CA 1
ATOM 2281 C C . GLY A 1 295 ? 3.619 12.334 18.334 1.00 87.44 295 GLY A C 1
ATOM 2282 O O . GLY A 1 295 ? 4.709 12.716 18.770 1.00 87.44 295 GLY A O 1
ATOM 2283 N N . ASN A 1 296 ? 2.897 11.401 18.968 1.00 85.31 296 ASN A N 1
ATOM 2284 C CA . ASN A 1 296 ? 3.389 10.716 20.167 1.00 85.31 296 ASN A CA 1
ATOM 2285 C C . ASN A 1 296 ? 4.501 9.712 19.814 1.00 85.31 296 ASN A C 1
ATOM 2287 O O . ASN A 1 296 ? 4.267 8.510 19.676 1.00 85.31 296 ASN A O 1
ATOM 2291 N N . LEU A 1 297 ? 5.731 10.218 19.685 1.00 84.12 297 LEU A N 1
ATOM 2292 C CA . LEU A 1 297 ? 6.903 9.445 19.263 1.00 84.12 297 LEU A CA 1
ATOM 2293 C C . LEU A 1 297 ? 7.114 8.178 20.096 1.00 84.12 297 LEU A C 1
ATOM 2295 O O . LEU A 1 297 ? 7.422 7.131 19.538 1.00 84.12 297 LEU A O 1
ATOM 2299 N N . GLY A 1 298 ? 6.917 8.243 21.416 1.00 85.44 298 GLY A N 1
ATOM 2300 C CA . GLY A 1 298 ? 7.152 7.101 22.302 1.00 85.44 298 GLY A CA 1
ATOM 2301 C C . GLY A 1 298 ? 6.253 5.899 21.997 1.00 85.44 298 GLY A C 1
ATOM 2302 O O . GLY A 1 298 ? 6.698 4.756 22.136 1.00 85.44 298 GLY A O 1
ATOM 2303 N N . LEU A 1 299 ? 5.014 6.155 21.567 1.00 89.31 299 LEU A N 1
ATOM 2304 C CA . LEU A 1 299 ? 4.073 5.121 21.143 1.00 89.31 299 LEU A CA 1
ATOM 2305 C C . LEU A 1 299 ? 4.251 4.770 19.662 1.00 89.31 299 LEU A C 1
ATOM 2307 O O . LEU A 1 299 ? 4.321 3.594 19.318 1.00 89.31 299 LEU A O 1
ATOM 2311 N N . ASN A 1 300 ? 4.364 5.777 18.796 1.00 94.12 300 ASN A N 1
ATOM 2312 C CA . ASN A 1 300 ? 4.366 5.583 17.348 1.00 94.12 300 ASN A CA 1
ATOM 2313 C C . ASN A 1 300 ? 5.639 4.913 16.832 1.00 94.12 300 ASN A C 1
ATOM 2315 O O . ASN A 1 300 ? 5.551 4.105 15.915 1.00 94.12 300 ASN A O 1
ATOM 2319 N N . LEU A 1 301 ? 6.797 5.163 17.453 1.00 92.50 301 LEU A N 1
ATOM 2320 C CA . LEU A 1 301 ? 8.049 4.500 17.073 1.00 92.50 301 LEU A CA 1
ATOM 2321 C C . LEU A 1 301 ? 7.999 2.986 17.245 1.00 92.50 301 LEU A C 1
ATOM 2323 O O . LEU A 1 301 ? 8.700 2.276 16.539 1.00 92.50 301 LEU A O 1
ATOM 2327 N N . ARG A 1 302 ? 7.199 2.498 18.193 1.00 91.62 302 ARG A N 1
ATOM 2328 C CA . ARG A 1 302 ? 7.078 1.070 18.512 1.00 91.62 302 ARG A CA 1
ATOM 2329 C C . ARG A 1 302 ? 5.966 0.386 17.725 1.00 91.62 302 ARG A C 1
ATOM 2331 O O . ARG A 1 302 ? 5.772 -0.815 17.889 1.00 91.62 302 ARG A O 1
ATOM 2338 N N . ASN A 1 303 ? 5.202 1.142 16.941 1.00 92.88 303 ASN A N 1
ATOM 2339 C CA . ASN A 1 303 ? 4.169 0.559 16.109 1.00 92.88 303 ASN A CA 1
ATOM 2340 C C . ASN A 1 303 ? 4.786 0.036 14.806 1.00 92.88 303 ASN A C 1
ATOM 2342 O O . ASN A 1 303 ? 5.678 0.685 14.249 1.00 92.88 303 ASN A O 1
ATOM 2346 N N . PRO A 1 304 ? 4.277 -1.091 14.279 1.00 94.44 304 PRO A N 1
ATOM 2347 C CA . PRO A 1 304 ? 4.750 -1.616 13.012 1.00 94.44 304 PRO A CA 1
ATOM 2348 C C . PRO A 1 304 ? 4.549 -0.640 11.847 1.00 94.44 304 PRO A C 1
ATOM 2350 O O . PRO A 1 304 ? 3.596 0.153 11.837 1.00 94.44 304 PRO A O 1
ATOM 2353 N N . THR A 1 305 ? 5.427 -0.724 10.850 1.00 94.94 305 THR A N 1
ATOM 2354 C CA . THR A 1 305 ? 5.337 0.041 9.595 1.00 94.94 305 THR A CA 1
ATOM 2355 C C . THR A 1 305 ? 5.757 -0.802 8.388 1.00 94.94 305 THR A C 1
ATOM 2357 O O . THR A 1 305 ? 6.287 -1.897 8.554 1.00 94.94 305 THR A O 1
ATOM 2360 N N . GLY A 1 306 ? 5.527 -0.309 7.173 1.00 93.31 306 GLY A N 1
ATOM 2361 C CA . GLY A 1 306 ? 6.071 -0.907 5.950 1.00 93.31 306 GLY A CA 1
ATOM 2362 C C . GLY A 1 306 ? 7.475 -0.389 5.617 1.00 93.31 306 GLY A C 1
ATOM 2363 O O . GLY A 1 306 ? 7.932 0.607 6.169 1.00 93.31 306 GLY A O 1
ATOM 2364 N N . GLY A 1 307 ? 8.152 -1.063 4.690 1.00 92.75 307 GLY A N 1
ATOM 2365 C CA . GLY A 1 307 ? 9.335 -0.547 3.990 1.00 92.75 307 GLY A CA 1
ATOM 2366 C C . GLY A 1 307 ? 9.008 -0.304 2.519 1.00 92.75 307 GLY A C 1
ATOM 2367 O O . GLY A 1 307 ? 7.986 -0.796 2.039 1.00 92.75 307 GLY A O 1
ATOM 2368 N N . THR A 1 308 ? 9.854 0.430 1.801 1.00 93.94 308 THR A N 1
ATOM 2369 C CA . THR A 1 308 ? 9.654 0.675 0.366 1.00 93.94 308 THR A CA 1
ATOM 2370 C C . THR A 1 308 ? 10.349 -0.409 -0.451 1.00 93.94 308 THR A C 1
ATOM 2372 O O . THR A 1 308 ? 11.488 -0.760 -0.164 1.00 93.94 308 THR A O 1
ATOM 2375 N N . TYR A 1 309 ? 9.681 -0.977 -1.449 1.00 95.44 309 TYR A N 1
ATOM 2376 C CA . TYR A 1 309 ? 10.298 -1.862 -2.437 1.00 95.44 309 TYR A CA 1
ATOM 2377 C C . TYR A 1 309 ? 10.168 -1.242 -3.825 1.00 95.44 309 TYR A C 1
ATOM 2379 O O . TYR A 1 309 ? 9.300 -0.402 -4.070 1.00 95.44 309 TYR A O 1
ATOM 2387 N N . ARG A 1 310 ? 11.055 -1.639 -4.739 1.00 94.69 310 ARG A N 1
ATOM 2388 C CA . ARG A 1 310 ? 11.140 -1.057 -6.086 1.00 94.69 310 ARG A CA 1
ATOM 2389 C C . ARG A 1 310 ? 11.469 -2.127 -7.111 1.00 94.69 310 ARG A C 1
ATOM 2391 O O . ARG A 1 310 ? 12.245 -3.036 -6.824 1.00 94.69 310 ARG A O 1
ATOM 2398 N N . LEU A 1 311 ? 10.929 -2.008 -8.315 1.00 95.38 311 LEU A N 1
ATOM 2399 C CA . LEU A 1 311 ? 11.325 -2.826 -9.457 1.00 95.38 311 LEU A CA 1
ATOM 2400 C C . LEU A 1 311 ? 12.496 -2.165 -10.174 1.00 95.38 311 LEU A C 1
ATOM 2402 O O . LEU A 1 311 ? 12.578 -0.947 -10.243 1.00 95.38 311 LEU A O 1
ATOM 2406 N N . GLY A 1 312 ? 13.425 -2.946 -10.703 1.00 92.56 312 GLY A N 1
ATOM 2407 C CA . GLY A 1 312 ? 14.634 -2.422 -11.317 1.00 92.56 312 GLY A CA 1
ATOM 2408 C C . GLY A 1 312 ? 14.913 -3.017 -12.683 1.00 92.56 312 GLY A C 1
ATOM 2409 O O . GLY A 1 312 ? 14.691 -4.204 -12.917 1.00 92.56 312 GLY A O 1
ATOM 2410 N N . ASN A 1 313 ? 15.448 -2.195 -13.580 1.00 87.19 313 ASN A N 1
ATOM 2411 C CA . ASN A 1 313 ? 15.927 -2.616 -14.891 1.00 87.19 313 ASN A CA 1
ATOM 2412 C C . ASN A 1 313 ? 17.431 -2.940 -14.842 1.00 87.19 313 ASN A C 1
ATOM 2414 O O . ASN A 1 313 ? 18.239 -2.094 -14.444 1.00 87.19 313 ASN A O 1
ATOM 2418 N N . ALA A 1 314 ? 17.826 -4.137 -15.292 1.00 74.50 314 ALA A N 1
ATOM 2419 C CA . ALA A 1 314 ? 19.231 -4.561 -15.335 1.00 74.50 314 ALA A CA 1
ATOM 2420 C C . ALA A 1 314 ? 20.132 -3.597 -16.121 1.00 74.50 314 ALA A C 1
ATOM 2422 O O . ALA A 1 314 ? 21.299 -3.417 -15.778 1.00 74.50 314 ALA A O 1
ATOM 2423 N N . ASN A 1 315 ? 19.589 -2.944 -17.150 1.00 68.94 315 ASN A N 1
ATOM 2424 C CA . ASN A 1 315 ? 20.373 -2.156 -18.099 1.00 68.94 315 ASN A CA 1
ATOM 2425 C C . ASN A 1 315 ? 20.755 -0.755 -17.592 1.00 68.94 315 ASN A C 1
ATOM 2427 O O . ASN A 1 315 ? 21.546 -0.075 -18.240 1.00 68.94 315 ASN A O 1
ATOM 2431 N N . ILE A 1 316 ? 20.199 -0.300 -16.461 1.00 64.88 316 ILE A N 1
ATOM 2432 C CA . ILE A 1 316 ? 20.314 1.103 -16.004 1.00 64.88 316 ILE A CA 1
ATOM 2433 C C . ILE A 1 316 ? 20.871 1.192 -14.561 1.00 64.88 316 ILE A C 1
ATOM 2435 O O . ILE A 1 316 ? 21.100 2.271 -14.011 1.00 64.88 316 ILE A O 1
ATOM 2439 N N . GLY A 1 317 ? 21.188 0.054 -13.931 1.00 65.69 317 GLY A N 1
ATOM 2440 C CA . GLY A 1 317 ? 21.767 0.018 -12.585 1.00 65.69 317 GLY A CA 1
ATOM 2441 C C . GLY A 1 317 ? 20.840 0.638 -11.528 1.00 65.69 317 GLY A C 1
ATOM 2442 O O . GLY A 1 317 ? 19.626 0.483 -11.588 1.00 65.69 317 GLY A O 1
ATOM 2443 N N . ALA A 1 318 ? 21.395 1.338 -10.531 1.00 59.91 318 ALA A N 1
ATOM 2444 C CA . ALA A 1 318 ? 20.596 2.000 -9.486 1.00 59.91 318 ALA A CA 1
ATOM 2445 C C . ALA A 1 318 ? 19.748 3.179 -10.008 1.00 59.91 318 ALA A C 1
ATOM 2447 O O . ALA A 1 318 ? 18.739 3.508 -9.399 1.00 59.91 318 ALA A O 1
ATOM 2448 N N . ALA A 1 319 ? 20.114 3.772 -11.150 1.00 65.31 319 ALA A N 1
ATOM 2449 C CA . ALA A 1 319 ? 19.284 4.765 -11.838 1.00 65.31 319 ALA A CA 1
ATOM 2450 C C . ALA A 1 319 ? 18.086 4.123 -12.571 1.00 65.31 319 ALA A C 1
ATOM 2452 O O . ALA A 1 319 ? 17.237 4.828 -13.103 1.00 65.31 319 ALA A O 1
ATOM 2453 N N . GLY A 1 320 ? 18.027 2.787 -12.604 1.00 80.62 320 GLY A N 1
ATOM 2454 C CA . GLY A 1 320 ? 16.983 1.996 -13.244 1.00 80.62 320 GLY A CA 1
ATOM 2455 C C . GLY A 1 320 ? 15.859 1.541 -12.321 1.00 80.62 320 GLY A C 1
ATOM 2456 O O . GLY A 1 320 ? 15.112 0.655 -12.726 1.00 80.62 320 GLY A O 1
ATOM 2457 N N . LEU A 1 321 ? 15.776 2.064 -11.094 1.00 90.88 321 LEU A N 1
ATOM 2458 C CA . LEU A 1 321 ? 14.712 1.718 -10.151 1.00 90.88 321 LEU A CA 1
ATOM 2459 C C . LEU A 1 321 ? 13.399 2.404 -10.536 1.00 90.88 321 LEU A C 1
ATOM 2461 O O . LEU A 1 321 ? 13.412 3.520 -11.063 1.00 90.88 321 LEU A O 1
ATOM 2465 N N . SER A 1 322 ? 12.288 1.730 -10.260 1.00 95.19 322 SER A N 1
ATOM 2466 C CA . SER A 1 322 ? 10.952 2.299 -10.274 1.00 95.19 322 SER A CA 1
ATOM 2467 C C . SER A 1 322 ? 10.791 3.303 -9.141 1.00 95.19 322 SER A C 1
ATOM 2469 O O . SER A 1 322 ? 11.615 3.365 -8.225 1.00 95.19 322 SER A O 1
ATOM 2471 N N . VAL A 1 323 ? 9.680 4.027 -9.178 1.00 94.88 323 VAL A N 1
ATOM 2472 C CA . VAL A 1 323 ? 9.140 4.719 -8.008 1.00 94.88 323 VAL A CA 1
ATOM 2473 C C . VAL A 1 323 ? 8.976 3.795 -6.796 1.00 94.88 323 VAL A C 1
ATOM 2475 O O . VAL A 1 323 ? 8.977 2.563 -6.930 1.00 94.88 323 VAL A O 1
ATOM 2478 N N . ASP A 1 324 ? 8.796 4.393 -5.619 1.00 94.06 324 ASP A N 1
ATOM 2479 C CA . ASP A 1 324 ? 8.530 3.658 -4.389 1.00 94.06 324 ASP A CA 1
ATOM 2480 C C . ASP A 1 324 ? 7.187 2.913 -4.409 1.00 94.06 324 ASP A C 1
ATOM 2482 O O . ASP A 1 324 ? 6.148 3.441 -4.810 1.00 94.06 324 ASP A O 1
ATOM 2486 N N . HIS A 1 325 ? 7.181 1.694 -3.869 1.00 96.06 325 HIS A N 1
ATOM 2487 C CA . HIS A 1 325 ? 5.965 0.964 -3.520 1.00 96.06 325 HIS A CA 1
ATOM 2488 C C . HIS A 1 325 ? 6.013 0.562 -2.045 1.00 96.06 325 HIS A C 1
ATOM 2490 O O . HIS A 1 325 ? 6.990 -0.030 -1.593 1.00 96.06 325 HIS A O 1
ATOM 2496 N N . TRP A 1 326 ? 4.985 0.914 -1.266 1.00 92.69 326 TRP A N 1
ATOM 2497 C CA . TRP A 1 326 ? 4.965 0.668 0.188 1.00 92.69 326 TRP A CA 1
ATOM 2498 C C . TRP A 1 326 ? 3.970 -0.407 0.614 1.00 92.69 326 TRP A C 1
ATOM 2500 O O . TRP A 1 326 ? 3.996 -0.858 1.754 1.00 92.69 326 TRP A O 1
ATOM 2510 N N . ASN A 1 327 ? 3.047 -0.766 -0.270 1.00 96.06 327 ASN A N 1
ATOM 2511 C CA . ASN A 1 327 ? 1.911 -1.612 0.046 1.00 96.06 327 ASN A CA 1
ATOM 2512 C C . ASN A 1 327 ? 1.790 -2.779 -0.939 1.00 96.06 327 ASN A C 1
ATOM 2514 O O . ASN A 1 327 ? 2.336 -2.761 -2.045 1.00 96.06 327 ASN A O 1
ATOM 2518 N N . THR A 1 328 ? 1.044 -3.795 -0.532 1.00 97.19 328 THR A N 1
ATOM 2519 C CA . THR A 1 328 ? 0.608 -4.901 -1.372 1.00 97.19 328 THR A CA 1
ATOM 2520 C C . THR A 1 328 ? -0.609 -4.459 -2.180 1.00 97.19 328 THR A C 1
ATOM 2522 O O . THR A 1 328 ? -1.684 -4.202 -1.641 1.00 97.19 328 THR A O 1
ATOM 2525 N N . MET A 1 329 ? -0.427 -4.383 -3.493 1.00 97.12 329 MET A N 1
ATOM 2526 C CA . MET A 1 329 ? -1.458 -4.119 -4.496 1.00 97.12 329 MET A CA 1
ATOM 2527 C C . MET A 1 329 ? -1.061 -4.820 -5.794 1.00 97.12 329 MET A C 1
ATOM 2529 O O . MET A 1 329 ? 0.112 -5.156 -5.960 1.00 97.12 329 MET A O 1
ATOM 2533 N N . GLY A 1 330 ? -2.007 -5.052 -6.707 1.00 97.88 330 GLY A N 1
ATOM 2534 C CA . GLY A 1 330 ? -1.665 -5.594 -8.023 1.00 97.88 330 GLY A CA 1
ATOM 2535 C C . GLY A 1 330 ? -0.917 -4.543 -8.838 1.00 97.88 330 GLY A C 1
ATOM 2536 O O . GLY A 1 330 ? -1.519 -3.590 -9.329 1.00 97.88 330 GLY A O 1
ATOM 2537 N N . LEU A 1 331 ? 0.397 -4.704 -8.963 1.00 97.50 331 LEU A N 1
ATOM 2538 C CA . LEU A 1 331 ? 1.286 -3.822 -9.714 1.00 97.50 331 LEU A CA 1
ATOM 2539 C C . LEU A 1 331 ? 1.487 -4.353 -11.126 1.00 97.50 331 LEU A C 1
ATOM 2541 O O . LEU A 1 331 ? 1.870 -5.509 -11.286 1.00 97.50 331 LEU A O 1
ATOM 2545 N N . ALA A 1 332 ? 1.279 -3.512 -12.139 1.00 96.94 332 ALA A N 1
ATOM 2546 C CA . ALA A 1 332 ? 1.540 -3.887 -13.525 1.00 96.94 332 ALA A CA 1
ATOM 2547 C C . ALA A 1 332 ? 3.030 -4.205 -13.696 1.00 96.94 332 ALA A C 1
ATOM 2549 O O . ALA A 1 332 ? 3.879 -3.324 -13.561 1.00 96.94 332 ALA A O 1
ATOM 2550 N N . LEU A 1 333 ? 3.371 -5.456 -14.001 1.00 95.38 333 LEU A N 1
ATOM 2551 C CA . LEU A 1 333 ? 4.761 -5.899 -14.083 1.00 95.38 333 LEU A CA 1
ATOM 2552 C C . LEU A 1 333 ? 5.501 -5.134 -15.188 1.00 95.38 333 LEU A C 1
ATOM 2554 O O . LEU A 1 333 ? 6.607 -4.650 -14.985 1.00 95.38 333 LEU A O 1
ATOM 2558 N N . ARG A 1 334 ? 4.869 -4.967 -16.351 1.00 92.00 334 ARG A N 1
ATOM 2559 C CA . ARG A 1 334 ? 5.477 -4.346 -17.543 1.00 92.00 334 ARG A CA 1
ATOM 2560 C C . ARG A 1 334 ? 5.063 -2.891 -17.757 1.00 92.00 334 ARG A C 1
ATOM 2562 O O . ARG A 1 334 ? 5.179 -2.381 -18.868 1.00 92.00 334 ARG A O 1
ATOM 2569 N N . GLY A 1 335 ? 4.574 -2.236 -16.710 1.00 93.25 335 GLY A N 1
ATOM 2570 C CA . GLY A 1 335 ? 4.148 -0.846 -16.763 1.00 93.25 335 GLY A CA 1
ATOM 2571 C C . GLY A 1 335 ? 4.787 -0.042 -15.649 1.00 93.25 335 GLY A C 1
ATOM 2572 O O . GLY A 1 335 ? 4.118 0.226 -14.668 1.00 93.25 335 GLY A O 1
ATOM 2573 N N . GLN A 1 336 ? 6.073 0.290 -15.744 1.00 94.94 336 GLN A N 1
ATOM 2574 C CA . GLN A 1 336 ? 6.821 0.905 -14.645 1.00 94.94 336 GLN A CA 1
ATOM 2575 C C . GLN A 1 336 ? 7.345 2.294 -15.011 1.00 94.94 336 GLN A C 1
ATOM 2577 O O . GLN A 1 336 ? 7.561 2.615 -16.177 1.00 94.94 336 GLN A O 1
ATOM 2582 N N . TRP A 1 337 ? 7.556 3.137 -13.999 1.00 94.75 337 TRP A N 1
ATOM 2583 C CA . TRP A 1 337 ? 8.128 4.475 -14.156 1.00 94.75 337 TRP A CA 1
ATOM 2584 C C . TRP A 1 337 ? 9.308 4.631 -13.221 1.00 94.75 337 TRP A C 1
ATOM 2586 O O . TRP A 1 337 ? 9.247 4.183 -12.079 1.00 94.75 337 TRP A O 1
ATOM 2596 N N . HIS A 1 338 ? 10.369 5.258 -13.713 1.00 93.81 338 HIS A N 1
ATOM 2597 C CA . HIS A 1 338 ? 11.583 5.491 -12.954 1.00 93.81 338 HIS A CA 1
ATOM 2598 C C . HIS A 1 338 ? 11.347 6.393 -11.744 1.00 93.81 338 HIS A C 1
ATOM 2600 O O . HIS A 1 338 ? 10.535 7.313 -11.803 1.00 93.81 338 HIS A O 1
ATOM 2606 N N . ASP A 1 339 ? 12.113 6.141 -10.685 1.00 91.69 339 ASP A N 1
ATOM 2607 C CA . ASP A 1 339 ? 12.195 6.982 -9.491 1.00 91.69 339 ASP A CA 1
ATOM 2608 C C . ASP A 1 339 ? 12.430 8.458 -9.847 1.00 91.69 339 ASP A C 1
ATOM 2610 O O . ASP A 1 339 ? 13.107 8.804 -10.825 1.00 91.69 339 ASP A O 1
ATOM 2614 N N . THR A 1 340 ? 11.895 9.349 -9.020 1.00 90.06 340 THR A N 1
ATOM 2615 C CA . THR A 1 340 ? 12.004 10.803 -9.216 1.00 90.06 340 THR A CA 1
ATOM 2616 C C . THR A 1 340 ? 13.418 11.342 -9.367 1.00 90.06 340 THR A C 1
ATOM 2618 O O . THR A 1 340 ? 13.615 12.351 -10.056 1.00 90.06 340 THR A O 1
ATOM 2621 N N . GLY A 1 341 ? 14.412 10.683 -8.774 1.00 85.69 341 GLY A N 1
ATOM 2622 C CA . GLY A 1 341 ? 15.817 11.039 -8.913 1.00 85.69 341 GLY A CA 1
ATOM 2623 C C . GLY A 1 341 ? 16.368 10.852 -10.330 1.00 85.69 341 GLY A C 1
ATOM 2624 O O . GLY A 1 341 ? 17.357 11.499 -10.678 1.00 85.69 341 GLY A O 1
ATOM 2625 N N . ALA A 1 342 ? 15.737 10.022 -11.169 1.00 85.38 342 ALA A N 1
ATOM 2626 C CA . ALA A 1 342 ? 16.230 9.700 -12.509 1.00 85.38 342 ALA A CA 1
ATOM 2627 C C . ALA A 1 342 ? 16.026 10.836 -13.527 1.00 85.38 342 ALA A C 1
ATOM 2629 O O . ALA A 1 342 ? 16.857 11.026 -14.417 1.00 85.38 342 ALA A O 1
ATOM 2630 N N . THR A 1 343 ? 14.944 11.614 -13.406 1.00 84.06 343 THR A N 1
ATOM 2631 C CA . THR A 1 343 ? 14.585 12.674 -14.370 1.00 84.06 343 THR A CA 1
ATOM 2632 C C . THR A 1 343 ? 14.190 13.987 -13.677 1.00 84.06 343 THR A C 1
ATOM 2634 O O . THR A 1 343 ? 13.041 14.423 -13.785 1.00 84.06 343 THR A O 1
ATOM 2637 N N . PRO A 1 344 ? 15.123 14.674 -12.988 1.00 85.56 344 PRO A N 1
ATOM 2638 C CA . PRO A 1 344 ? 14.810 15.796 -12.095 1.00 85.56 344 PRO A CA 1
ATOM 2639 C C . PRO A 1 344 ? 14.253 17.046 -12.794 1.00 85.56 344 PRO A C 1
ATOM 2641 O O . PRO A 1 344 ? 13.706 17.924 -12.134 1.00 85.56 344 PRO A O 1
ATOM 2644 N N . THR A 1 345 ? 14.399 17.156 -14.115 1.00 89.75 345 THR A N 1
ATOM 2645 C CA . THR A 1 345 ? 13.944 18.313 -14.906 1.00 89.75 345 THR A CA 1
ATOM 2646 C C . THR A 1 345 ? 12.733 18.008 -15.785 1.00 89.75 345 THR A C 1
ATOM 2648 O O . THR A 1 345 ? 12.310 18.875 -16.545 1.00 89.75 345 THR A O 1
ATOM 2651 N N . SER A 1 346 ? 12.198 16.785 -15.735 1.00 92.06 346 SER A N 1
ATOM 2652 C CA . SER A 1 346 ? 11.088 16.370 -16.594 1.00 92.06 346 SER A CA 1
ATOM 2653 C C . SER A 1 346 ? 9.736 16.565 -15.895 1.00 92.06 346 SER A C 1
ATOM 2655 O O . SER A 1 346 ? 9.627 16.270 -14.698 1.00 92.06 346 SER A O 1
ATOM 2657 N N . PRO A 1 347 ? 8.689 17.023 -16.610 1.00 93.19 347 PRO A N 1
ATOM 2658 C CA . PRO A 1 347 ? 7.325 17.043 -16.083 1.00 93.19 347 PRO A CA 1
ATOM 2659 C C . PRO A 1 347 ? 6.733 15.639 -15.917 1.00 93.19 347 PRO A C 1
ATOM 2661 O O . PRO A 1 347 ? 5.756 15.481 -15.194 1.00 93.19 347 PRO A O 1
ATOM 2664 N N . TYR A 1 348 ? 7.327 14.619 -16.541 1.00 94.44 348 TYR A N 1
ATOM 2665 C CA . TYR A 1 348 ? 6.897 13.226 -16.430 1.00 94.44 348 TYR A CA 1
ATOM 2666 C C . TYR A 1 348 ? 8.088 12.307 -16.167 1.00 94.44 348 TYR A C 1
ATOM 2668 O O . TYR A 1 348 ? 9.162 12.508 -16.739 1.00 94.44 348 TYR A O 1
ATOM 2676 N N . LEU A 1 349 ? 7.903 11.294 -15.326 1.00 93.94 349 LEU A N 1
ATOM 2677 C CA . LEU A 1 349 ? 8.920 10.265 -15.113 1.00 93.94 349 LEU A CA 1
ATOM 2678 C C . LEU A 1 349 ? 9.063 9.387 -16.360 1.00 93.94 349 LEU A C 1
ATOM 2680 O O . LEU A 1 349 ? 8.105 9.180 -17.109 1.00 93.94 349 LEU A O 1
ATOM 2684 N N . ALA A 1 350 ? 10.272 8.879 -16.590 1.00 92.50 350 ALA A N 1
ATOM 2685 C CA . ALA A 1 350 ? 10.549 7.997 -17.716 1.00 92.50 350 ALA A CA 1
ATOM 2686 C C . ALA A 1 350 ? 9.956 6.599 -17.477 1.00 92.50 350 ALA A C 1
ATOM 2688 O O . ALA A 1 350 ? 10.075 6.047 -16.387 1.00 92.50 350 ALA A O 1
ATOM 2689 N N . PHE A 1 351 ? 9.326 6.040 -18.505 1.00 92.75 351 PHE A N 1
ATOM 2690 C CA . PHE A 1 351 ? 8.690 4.724 -18.480 1.00 92.75 351 PHE A CA 1
ATOM 2691 C C . PHE A 1 351 ? 9.683 3.597 -18.811 1.00 92.75 351 PHE A C 1
ATOM 2693 O O . PHE A 1 351 ? 10.580 3.790 -19.633 1.00 92.75 351 PHE A O 1
ATOM 2700 N N . PHE A 1 352 ? 9.478 2.412 -18.234 1.00 92.44 352 PHE A N 1
ATOM 2701 C CA . PHE A 1 352 ? 10.123 1.161 -18.633 1.00 92.44 352 PHE A CA 1
ATOM 2702 C C . PHE A 1 352 ? 9.184 -0.043 -18.431 1.00 92.44 352 PHE A C 1
ATOM 2704 O O . PHE A 1 352 ? 8.261 -0.009 -17.623 1.00 92.44 352 PHE A O 1
ATOM 2711 N N . ASP A 1 353 ? 9.422 -1.128 -19.166 1.00 91.88 353 ASP A N 1
ATOM 2712 C CA . ASP A 1 353 ? 8.490 -2.262 -19.315 1.00 91.88 353 ASP A CA 1
ATOM 2713 C C . ASP A 1 353 ? 9.125 -3.642 -19.065 1.00 91.88 353 ASP A C 1
ATOM 2715 O O . ASP A 1 353 ? 8.503 -4.692 -19.252 1.00 91.88 353 ASP A O 1
ATOM 2719 N N . ASN A 1 354 ? 10.394 -3.643 -18.679 1.00 90.81 354 ASN A N 1
ATOM 2720 C CA . ASN A 1 354 ? 11.238 -4.818 -18.554 1.00 90.81 354 ASN A CA 1
ATOM 2721 C C . ASN A 1 354 ? 11.918 -4.848 -17.179 1.00 90.81 354 ASN A C 1
ATOM 2723 O O . ASN A 1 354 ? 13.150 -4.758 -17.099 1.00 90.81 354 ASN A O 1
ATOM 2727 N N . PRO A 1 355 ? 11.145 -4.958 -16.079 1.00 92.31 355 PRO A N 1
ATOM 2728 C CA . PRO A 1 355 ? 11.754 -5.174 -14.777 1.00 92.31 355 PRO A CA 1
ATOM 2729 C C . PRO A 1 355 ? 12.529 -6.496 -14.789 1.00 92.31 355 PRO A C 1
ATOM 2731 O O . PRO A 1 355 ? 12.068 -7.511 -15.311 1.00 92.31 355 PRO A O 1
ATOM 2734 N N . TYR A 1 356 ? 13.722 -6.464 -14.213 1.00 92.12 356 TYR A N 1
ATOM 2735 C CA . TYR A 1 356 ? 14.631 -7.600 -14.114 1.00 92.12 356 TYR A CA 1
ATOM 2736 C C . TYR A 1 356 ? 14.822 -8.046 -12.668 1.00 92.12 356 TYR A C 1
ATOM 2738 O O . TYR A 1 356 ? 14.943 -9.235 -12.403 1.00 92.12 356 TYR A O 1
ATOM 2746 N N . PHE A 1 357 ? 14.842 -7.103 -11.728 1.00 94.00 357 PHE A N 1
ATOM 2747 C CA . PHE A 1 357 ? 15.016 -7.400 -10.313 1.00 94.00 357 PHE A CA 1
ATOM 2748 C C . PHE A 1 357 ? 14.009 -6.627 -9.463 1.00 94.00 357 PHE A C 1
ATOM 2750 O O . PHE A 1 357 ? 13.461 -5.613 -9.896 1.00 94.00 357 PHE A O 1
ATOM 2757 N N . LEU A 1 358 ? 13.799 -7.083 -8.235 1.00 94.56 358 LEU A N 1
ATOM 2758 C CA . LEU A 1 358 ? 13.155 -6.333 -7.171 1.00 94.56 358 LEU A CA 1
ATOM 2759 C C . LEU A 1 358 ? 14.205 -5.947 -6.125 1.00 94.56 358 LEU A C 1
ATOM 2761 O O . LEU A 1 358 ? 15.040 -6.755 -5.720 1.00 94.56 358 LEU A O 1
ATOM 2765 N N . SER A 1 359 ? 14.176 -4.691 -5.705 1.00 93.00 359 SER A N 1
ATOM 2766 C CA . SER A 1 359 ? 14.926 -4.187 -4.562 1.00 93.00 359 SER A CA 1
ATOM 2767 C C . SER A 1 359 ? 14.141 -4.494 -3.293 1.00 93.00 359 SER A C 1
ATOM 2769 O O . SER A 1 359 ? 12.967 -4.123 -3.207 1.00 93.00 359 SER A O 1
ATOM 2771 N N . GLY A 1 360 ? 14.766 -5.203 -2.350 1.00 89.69 360 GLY A N 1
ATOM 2772 C CA . GLY A 1 360 ? 14.114 -5.618 -1.110 1.00 89.69 360 GLY A CA 1
ATOM 2773 C C . GLY A 1 360 ? 13.592 -4.422 -0.296 1.00 89.69 360 GLY A C 1
ATOM 2774 O O . GLY A 1 360 ? 14.150 -3.331 -0.418 1.00 89.69 360 GLY A O 1
ATOM 2775 N N . PRO A 1 361 ? 12.554 -4.611 0.542 1.00 93.81 361 PRO A N 1
ATOM 2776 C CA . PRO A 1 361 ? 11.972 -3.532 1.332 1.00 93.81 361 PRO A CA 1
ATOM 2777 C C . PRO A 1 361 ? 12.998 -2.752 2.173 1.00 93.81 361 PRO A C 1
ATOM 2779 O O . PRO A 1 361 ? 13.785 -3.355 2.908 1.00 93.81 361 PRO A O 1
ATOM 2782 N N . GLU A 1 362 ? 12.944 -1.416 2.141 1.00 93.12 362 GLU A N 1
ATOM 2783 C CA . GLU A 1 362 ? 13.766 -0.521 2.968 1.00 93.12 362 GLU A CA 1
ATOM 2784 C C . GLU A 1 362 ? 13.343 -0.570 4.449 1.00 93.12 362 GLU A C 1
ATOM 2786 O O . GLU A 1 362 ? 12.691 0.325 4.985 1.00 93.12 362 GLU A O 1
ATOM 2791 N N . VAL A 1 363 ? 13.701 -1.664 5.123 1.00 93.25 363 VAL A N 1
ATOM 2792 C CA . VAL A 1 363 ? 13.402 -1.928 6.535 1.00 93.25 363 VAL A CA 1
ATOM 2793 C C . VAL A 1 363 ? 14.676 -1.815 7.369 1.00 93.25 363 VAL A C 1
ATOM 2795 O O . VAL A 1 363 ? 15.643 -2.541 7.139 1.00 93.25 363 VAL A O 1
ATOM 2798 N N . PHE A 1 364 ? 14.674 -0.936 8.375 1.00 93.94 364 PHE A N 1
ATOM 2799 C CA . PHE A 1 364 ? 15.827 -0.721 9.265 1.00 93.94 364 PHE A CA 1
ATOM 2800 C C . PHE A 1 364 ? 15.870 -1.682 10.458 1.00 93.94 364 PHE A C 1
ATOM 2802 O O . PHE A 1 364 ? 16.950 -2.004 10.953 1.00 93.94 364 PHE A O 1
ATOM 2809 N N . ILE A 1 365 ? 14.703 -2.124 10.934 1.00 94.94 365 ILE A N 1
ATOM 2810 C CA . ILE A 1 365 ? 14.561 -3.031 12.077 1.00 94.94 365 ILE A CA 1
ATOM 2811 C C . ILE A 1 365 ? 13.629 -4.168 11.644 1.00 94.94 365 ILE A C 1
ATOM 2813 O O . ILE A 1 365 ? 12.474 -3.892 11.309 1.00 94.94 365 ILE A O 1
ATOM 2817 N N . PRO A 1 366 ? 14.105 -5.423 11.629 1.00 94.56 366 PRO A N 1
ATOM 2818 C CA . PRO A 1 366 ? 13.294 -6.555 11.207 1.00 94.56 366 PRO A CA 1
ATOM 2819 C C . PRO A 1 366 ? 12.173 -6.824 12.219 1.00 94.56 366 PRO A C 1
ATOM 2821 O O . PRO A 1 366 ? 12.262 -6.445 13.390 1.00 94.56 366 PRO A O 1
ATOM 2824 N N . ASP A 1 367 ? 11.132 -7.520 11.776 1.00 93.06 367 ASP A N 1
ATOM 2825 C CA . ASP A 1 367 ? 9.978 -7.936 12.589 1.00 93.06 367 ASP A CA 1
ATOM 2826 C C . ASP A 1 367 ? 10.364 -8.760 13.839 1.00 93.06 367 ASP A C 1
ATOM 2828 O O . ASP A 1 367 ? 9.718 -8.693 14.882 1.00 93.06 367 ASP A O 1
ATOM 2832 N N . SER A 1 368 ? 11.466 -9.505 13.754 1.00 94.00 368 SER A N 1
ATOM 2833 C CA . SER A 1 368 ? 11.999 -10.344 14.834 1.00 94.00 368 SER A CA 1
ATOM 2834 C C . SER A 1 368 ? 12.780 -9.590 15.916 1.00 94.00 368 SER A C 1
ATOM 2836 O O . SER A 1 368 ? 13.089 -10.176 16.957 1.00 94.00 368 SER A O 1
ATOM 2838 N N . ILE A 1 369 ? 13.114 -8.310 15.707 1.00 96.44 369 ILE A N 1
ATOM 2839 C CA . ILE A 1 369 ? 13.890 -7.513 16.665 1.00 96.44 369 ILE A CA 1
ATOM 2840 C C . ILE A 1 369 ? 13.026 -6.369 17.201 1.00 96.44 369 ILE A C 1
ATOM 2842 O O . ILE A 1 369 ? 12.641 -5.482 16.438 1.00 96.44 369 ILE A O 1
ATOM 2846 N N . PRO A 1 370 ? 12.744 -6.333 18.515 1.00 94.31 370 PRO A N 1
ATOM 2847 C CA . PRO A 1 370 ? 11.990 -5.240 19.101 1.00 94.31 370 PRO A CA 1
ATOM 2848 C C . PRO A 1 370 ? 12.805 -3.945 19.093 1.00 94.31 370 PRO A C 1
ATOM 2850 O O . PRO A 1 370 ? 14.035 -3.947 19.174 1.00 94.31 370 PRO A O 1
ATOM 2853 N N . TYR A 1 371 ? 12.097 -2.821 19.066 1.00 94.56 371 TYR A N 1
ATOM 2854 C CA . TYR A 1 371 ? 12.701 -1.503 19.214 1.00 94.56 371 TYR A CA 1
ATOM 2855 C C . TYR A 1 371 ? 13.458 -1.351 20.550 1.00 94.56 371 TYR A C 1
ATOM 2857 O O . TYR A 1 371 ? 12.914 -1.642 21.620 1.00 94.56 371 TYR A O 1
ATOM 2865 N N . ASP A 1 372 ? 14.668 -0.789 20.482 1.00 95.50 372 ASP A N 1
ATOM 2866 C CA . ASP A 1 372 ? 15.481 -0.351 21.621 1.00 95.50 372 ASP A CA 1
ATOM 2867 C C . ASP A 1 372 ? 15.742 1.162 21.524 1.00 95.50 372 ASP A C 1
ATOM 2869 O O . ASP A 1 372 ? 15.930 1.706 20.435 1.00 95.50 372 ASP A O 1
ATOM 2873 N N . SER A 1 373 ? 15.777 1.868 22.657 1.00 95.31 373 SER A N 1
ATOM 2874 C CA . SER A 1 373 ? 15.975 3.324 22.667 1.00 95.31 373 SER A CA 1
ATOM 2875 C C . SER A 1 373 ? 17.348 3.756 22.141 1.00 95.31 373 SER A C 1
ATOM 2877 O O . SER A 1 373 ? 17.491 4.882 21.659 1.00 95.31 373 SER A O 1
ATOM 2879 N N . CYS A 1 374 ? 18.351 2.873 22.145 1.00 97.19 374 CYS A N 1
ATOM 2880 C CA . CYS A 1 374 ? 19.630 3.128 21.485 1.00 97.19 374 CYS A CA 1
ATOM 2881 C C . CYS A 1 374 ? 19.471 3.351 19.971 1.00 97.19 374 CYS A C 1
ATOM 2883 O O . CYS A 1 374 ? 20.313 3.997 19.349 1.00 97.19 374 CYS A O 1
ATOM 2885 N N . MET A 1 375 ? 18.404 2.830 19.352 1.00 96.31 375 MET A N 1
ATOM 2886 C CA . MET A 1 375 ? 18.208 2.901 17.903 1.00 96.31 375 MET A CA 1
ATOM 2887 C C . MET A 1 375 ? 17.891 4.332 17.447 1.00 96.31 375 MET A C 1
ATOM 2889 O O . MET A 1 375 ? 18.307 4.747 16.367 1.00 96.31 375 MET A O 1
ATOM 2893 N N . THR A 1 376 ? 17.225 5.121 18.294 1.00 95.31 376 THR A N 1
ATOM 2894 C CA . THR A 1 376 ? 17.036 6.565 18.075 1.00 95.31 376 THR A CA 1
ATOM 2895 C C . THR A 1 376 ? 18.182 7.379 18.668 1.00 95.31 376 THR A C 1
ATOM 2897 O O . THR A 1 376 ? 18.638 8.345 18.063 1.00 95.31 376 THR A O 1
ATOM 2900 N N . ASN A 1 377 ? 18.678 6.991 19.848 1.00 95.62 377 ASN A N 1
ATOM 2901 C CA . ASN A 1 377 ? 19.586 7.828 20.640 1.00 95.62 377 ASN A CA 1
ATOM 2902 C C . ASN A 1 377 ? 21.074 7.607 20.326 1.00 95.62 377 ASN A C 1
ATOM 2904 O O . ASN A 1 377 ? 21.909 8.439 20.670 1.00 95.62 377 ASN A O 1
ATOM 2908 N N . GLY A 1 378 ? 21.418 6.507 19.660 1.00 96.06 378 GLY A N 1
ATOM 2909 C CA . GLY A 1 378 ? 22.793 6.044 19.484 1.00 96.06 378 GLY A CA 1
ATOM 2910 C C . GLY A 1 378 ? 23.276 5.123 20.604 1.00 96.06 378 GLY A C 1
ATOM 2911 O O . GLY A 1 378 ? 22.582 4.886 21.591 1.00 96.06 378 GLY A O 1
ATOM 2912 N N . GLY A 1 379 ? 24.494 4.599 20.439 1.00 97.31 379 GLY A N 1
ATOM 2913 C CA . GLY A 1 379 ? 25.154 3.762 21.445 1.00 97.31 379 GLY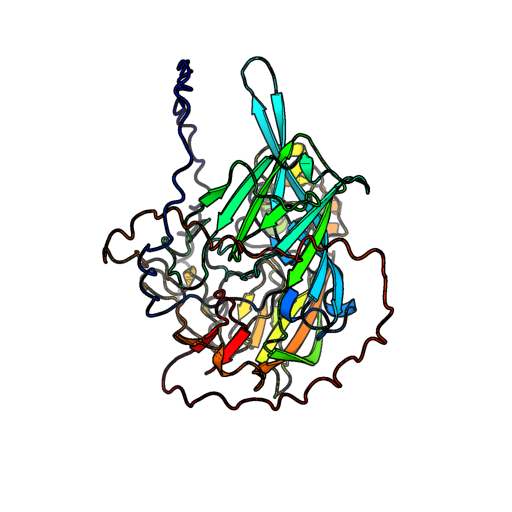 A CA 1
ATOM 2914 C C . GLY A 1 379 ? 24.615 2.333 21.521 1.00 97.31 379 GLY A C 1
ATOM 2915 O O . GLY A 1 379 ? 24.691 1.708 22.577 1.00 97.31 379 GLY A O 1
ATOM 2916 N N . CYS A 1 380 ? 24.063 1.810 20.424 1.00 98.38 380 CYS A N 1
ATOM 2917 C CA . CYS A 1 380 ? 23.609 0.428 20.380 1.00 98.38 380 CYS A CA 1
ATOM 2918 C C . CYS A 1 380 ? 24.775 -0.536 20.582 1.00 98.38 380 CYS A C 1
ATOM 2920 O O . CYS A 1 380 ? 25.874 -0.348 20.053 1.00 98.38 380 CYS A O 1
ATOM 2922 N N . SER A 1 381 ? 24.526 -1.596 21.353 1.00 98.38 381 SER A N 1
ATOM 2923 C CA . SER A 1 381 ? 25.558 -2.584 21.640 1.00 98.38 381 SER A CA 1
ATOM 2924 C C . SER A 1 381 ? 26.019 -3.282 20.349 1.00 98.38 381 SER A C 1
ATOM 2926 O O . SER A 1 381 ? 25.209 -3.516 19.445 1.00 98.38 381 SER A O 1
ATOM 2928 N N . PRO A 1 382 ? 27.299 -3.689 20.257 1.00 98.44 382 PRO A N 1
ATOM 2929 C CA . PRO A 1 382 ? 27.793 -4.507 19.152 1.00 98.44 382 PRO A CA 1
ATOM 2930 C C . PRO A 1 382 ? 26.942 -5.749 18.866 1.00 98.44 382 PRO A C 1
ATOM 2932 O O . PRO A 1 382 ? 26.770 -6.108 17.707 1.00 98.44 382 PRO A O 1
ATOM 2935 N N . ALA A 1 383 ? 26.407 -6.384 19.914 1.00 98.44 383 ALA A N 1
ATOM 2936 C CA . ALA A 1 383 ? 25.565 -7.569 19.799 1.00 98.44 383 ALA A CA 1
ATOM 2937 C C . ALA A 1 383 ? 24.205 -7.256 19.160 1.00 98.44 383 ALA A C 1
ATOM 2939 O O . ALA A 1 383 ? 23.763 -8.003 18.294 1.00 98.44 383 ALA A O 1
ATOM 2940 N N . LEU A 1 384 ? 23.568 -6.141 19.531 1.00 98.38 384 LEU A N 1
ATOM 2941 C CA . LEU A 1 384 ? 22.304 -5.724 18.922 1.00 98.38 384 LEU A CA 1
ATOM 2942 C C . LEU A 1 384 ? 22.492 -5.331 17.453 1.00 98.38 384 LEU A C 1
ATOM 2944 O O . LEU A 1 384 ? 21.724 -5.770 16.603 1.00 98.38 384 LEU A O 1
ATOM 2948 N N . LEU A 1 385 ? 23.535 -4.555 17.137 1.00 98.56 385 LEU A N 1
ATOM 2949 C CA . LEU A 1 385 ? 23.853 -4.194 15.751 1.00 98.56 385 LEU A CA 1
ATOM 2950 C C . LEU A 1 385 ? 24.127 -5.442 14.895 1.00 98.56 385 LEU A C 1
ATOM 2952 O O . LEU A 1 385 ? 23.662 -5.515 13.761 1.00 98.56 385 LEU A O 1
ATOM 2956 N N . GLN A 1 386 ? 24.823 -6.440 15.450 1.00 98.38 386 GLN A N 1
ATOM 2957 C CA . GLN A 1 386 ? 25.055 -7.719 14.777 1.00 98.38 386 GLN A CA 1
ATOM 2958 C C . GLN A 1 386 ? 23.757 -8.504 14.577 1.00 98.38 386 GLN A C 1
ATOM 2960 O O . GLN A 1 386 ? 23.519 -8.991 13.479 1.00 98.38 386 GLN A O 1
ATOM 2965 N N . ALA A 1 387 ? 22.886 -8.566 15.588 1.00 98.31 387 ALA A N 1
ATOM 2966 C CA . ALA A 1 387 ? 21.586 -9.218 15.462 1.00 98.31 387 ALA A CA 1
ATOM 2967 C C . ALA A 1 387 ? 20.738 -8.581 14.348 1.00 98.31 387 ALA A C 1
ATOM 2969 O O . ALA A 1 387 ? 20.190 -9.298 13.518 1.00 98.31 387 ALA A O 1
ATOM 2970 N N . ILE A 1 388 ? 20.688 -7.244 14.268 1.00 97.81 388 ILE A N 1
ATOM 2971 C CA . ILE A 1 388 ? 19.996 -6.515 13.186 1.00 97.81 388 ILE A CA 1
ATOM 2972 C C . ILE A 1 388 ? 20.648 -6.779 11.827 1.00 97.81 388 ILE A C 1
ATOM 2974 O O . ILE A 1 388 ? 19.955 -6.877 10.812 1.00 97.81 388 ILE A O 1
ATOM 2978 N N . TYR A 1 389 ? 21.977 -6.876 11.791 1.00 97.62 389 TYR A N 1
ATOM 2979 C CA . TYR A 1 389 ? 22.724 -7.126 10.566 1.00 97.62 389 TYR A CA 1
ATOM 2980 C C . TYR A 1 389 ? 22.481 -8.538 10.015 1.00 97.62 389 TYR A C 1
ATOM 2982 O O . TYR A 1 389 ? 22.315 -8.671 8.801 1.00 97.62 389 TYR A O 1
ATOM 2990 N N . ASP A 1 390 ? 22.446 -9.552 10.882 1.00 97.38 390 ASP A N 1
ATOM 2991 C CA . ASP A 1 390 ? 22.299 -10.968 10.517 1.00 97.38 390 ASP A CA 1
ATOM 2992 C C . ASP A 1 390 ? 20.841 -11.406 10.334 1.00 97.38 390 ASP A C 1
ATOM 2994 O O . ASP A 1 390 ? 20.580 -12.417 9.679 1.00 97.38 390 ASP A O 1
ATOM 2998 N N . ALA A 1 391 ? 19.890 -10.668 10.907 1.00 97.12 391 ALA A N 1
ATOM 2999 C CA . ALA A 1 391 ? 18.476 -10.983 10.795 1.00 97.12 391 ALA A CA 1
ATOM 3000 C C . ALA A 1 391 ? 17.999 -10.966 9.338 1.00 97.12 391 ALA A C 1
ATOM 3002 O O . ALA A 1 391 ? 18.341 -10.088 8.538 1.00 97.12 391 ALA A O 1
ATOM 3003 N N . THR A 1 392 ? 17.161 -11.947 9.024 1.00 96.25 392 THR A N 1
ATOM 3004 C CA . THR A 1 392 ? 16.566 -12.146 7.708 1.00 96.25 392 THR A CA 1
ATOM 3005 C C . THR A 1 392 ? 15.047 -12.141 7.810 1.00 96.25 392 THR A C 1
ATOM 3007 O O . THR A 1 392 ? 14.482 -12.524 8.832 1.00 96.25 392 THR A O 1
ATOM 3010 N N . MET A 1 393 ? 14.397 -11.690 6.745 1.00 96.38 393 MET A N 1
ATOM 3011 C CA . MET A 1 393 ? 12.950 -11.658 6.570 1.00 96.38 393 MET A CA 1
ATOM 3012 C C . MET A 1 393 ? 12.597 -12.351 5.258 1.00 96.38 393 MET A C 1
ATOM 3014 O O . MET A 1 393 ? 13.407 -12.402 4.330 1.00 96.38 393 MET A O 1
ATOM 3018 N N . GLN A 1 394 ? 11.378 -12.877 5.182 1.00 96.25 394 GLN A N 1
ATOM 3019 C CA . GLN A 1 394 ? 10.866 -13.520 3.978 1.00 96.25 394 GLN A CA 1
ATOM 3020 C C . GLN A 1 394 ? 9.947 -12.567 3.231 1.00 96.25 394 GLN A C 1
ATOM 3022 O O . GLN A 1 394 ? 9.103 -11.912 3.834 1.00 96.25 394 GLN A O 1
ATOM 3027 N N . MET A 1 395 ? 10.071 -12.534 1.913 1.00 96.69 395 MET A N 1
ATOM 3028 C CA . MET A 1 395 ? 9.087 -11.904 1.046 1.00 96.69 395 MET A CA 1
ATOM 3029 C C . MET A 1 395 ? 8.646 -12.867 -0.044 1.00 96.69 395 MET A C 1
ATOM 3031 O O . MET A 1 395 ? 9.415 -13.733 -0.459 1.00 96.69 395 MET A O 1
ATOM 3035 N N . THR A 1 396 ? 7.417 -12.705 -0.517 1.00 98.12 396 THR A N 1
ATOM 3036 C CA . THR A 1 396 ? 6.868 -13.490 -1.621 1.00 98.12 396 THR A CA 1
ATOM 3037 C C . THR A 1 396 ? 6.297 -12.565 -2.678 1.00 98.12 396 THR A C 1
ATOM 3039 O O . THR A 1 396 ? 5.526 -11.654 -2.380 1.00 98.12 396 THR A O 1
ATOM 3042 N N . ILE A 1 397 ? 6.678 -12.820 -3.922 1.00 98.25 397 ILE A N 1
ATOM 3043 C CA . ILE A 1 397 ? 6.112 -12.210 -5.116 1.00 98.25 397 ILE A CA 1
ATOM 3044 C C . ILE A 1 397 ? 5.177 -13.243 -5.726 1.00 98.25 397 ILE A C 1
ATOM 3046 O O . ILE A 1 397 ? 5.612 -14.351 -6.031 1.00 98.25 397 ILE A O 1
ATOM 3050 N N . THR A 1 398 ? 3.908 -12.897 -5.908 1.00 98.56 398 THR A N 1
ATOM 3051 C CA . THR A 1 398 ? 2.969 -13.724 -6.676 1.00 98.56 398 THR A CA 1
ATOM 3052 C C . THR A 1 398 ? 2.694 -13.046 -8.001 1.00 98.56 398 THR A C 1
ATOM 3054 O O . THR A 1 398 ? 2.360 -11.863 -8.040 1.00 98.56 398 THR A O 1
ATOM 3057 N N . TYR A 1 399 ? 2.861 -13.801 -9.078 1.00 98.62 399 TYR A N 1
ATOM 3058 C CA . TYR A 1 399 ? 2.620 -13.377 -10.445 1.00 98.62 399 TYR A CA 1
ATOM 3059 C C . TYR A 1 399 ? 1.166 -13.625 -10.800 1.00 98.62 399 TYR A C 1
ATOM 3061 O O . TYR A 1 399 ? 0.647 -14.719 -10.572 1.00 98.62 399 TYR A O 1
ATOM 3069 N N . LEU A 1 400 ? 0.525 -12.608 -11.356 1.00 98.50 400 LEU A N 1
ATOM 3070 C CA . LEU A 1 400 ? -0.886 -12.614 -11.688 1.00 98.50 400 LEU A CA 1
ATOM 3071 C C . LEU A 1 400 ? -1.051 -12.394 -13.190 1.00 98.50 400 LEU A C 1
ATOM 3073 O O . LEU A 1 400 ? -0.438 -11.492 -13.762 1.00 98.50 400 LEU A O 1
ATOM 3077 N N . LYS A 1 401 ? -1.916 -13.194 -13.798 1.00 97.38 401 LYS A N 1
ATOM 3078 C CA . LYS A 1 401 ? -2.527 -12.910 -15.090 1.00 97.38 401 LYS A CA 1
ATOM 3079 C C . LYS A 1 401 ? -3.851 -12.198 -14.839 1.00 97.38 401 LYS A C 1
ATOM 3081 O O . LYS A 1 401 ? -4.607 -12.623 -13.958 1.00 97.38 401 LYS A O 1
ATOM 3086 N N . VAL A 1 402 ? -4.112 -11.122 -15.573 1.00 95.56 402 VAL A N 1
ATOM 3087 C CA . VAL A 1 402 ? -5.329 -10.316 -15.414 1.00 95.56 402 VAL A CA 1
ATOM 3088 C C . VAL A 1 402 ? -6.054 -10.237 -16.747 1.00 95.56 402 VAL A C 1
ATOM 3090 O O . VAL A 1 402 ? -5.475 -9.868 -17.760 1.00 95.56 402 VAL A O 1
ATOM 3093 N N . GLU A 1 403 ? -7.336 -10.592 -16.750 1.00 93.12 403 GLU A N 1
ATOM 3094 C CA . GLU A 1 403 ? -8.176 -10.562 -17.946 1.00 93.12 403 GLU A CA 1
ATOM 3095 C C . GLU A 1 403 ? -9.444 -9.739 -17.695 1.00 93.12 403 GLU A C 1
ATOM 3097 O O . GLU A 1 403 ? -10.129 -9.897 -16.683 1.00 93.12 403 GLU A O 1
ATOM 3102 N N . GLN A 1 404 ? -9.789 -8.860 -18.637 1.00 90.50 404 GLN A N 1
ATOM 3103 C CA . GLN A 1 404 ? -11.029 -8.079 -18.595 1.00 90.50 404 GLN A CA 1
ATOM 3104 C C . GLN A 1 404 ? -12.254 -8.980 -18.799 1.00 90.50 404 GLN A C 1
ATOM 3106 O O . GLN A 1 404 ? -12.273 -9.831 -19.690 1.00 90.50 404 GLN A O 1
ATOM 3111 N N . SER A 1 405 ? -13.312 -8.753 -18.019 1.00 82.81 405 SER A N 1
ATOM 3112 C CA . SER A 1 405 ? -14.565 -9.509 -18.105 1.00 82.81 405 SER A CA 1
ATOM 3113 C C . SER A 1 405 ? -15.513 -8.939 -19.174 1.00 82.81 405 SER A C 1
ATOM 3115 O O . SER A 1 405 ? -15.899 -7.770 -19.110 1.00 82.81 405 SER A O 1
ATOM 3117 N N . ALA A 1 406 ? -15.971 -9.760 -20.134 1.00 70.50 406 ALA A N 1
ATOM 3118 C CA . ALA A 1 406 ? -16.924 -9.314 -21.170 1.00 70.50 406 ALA A CA 1
ATOM 3119 C C . ALA A 1 406 ? -18.275 -8.859 -20.637 1.00 70.50 406 ALA A C 1
ATOM 3121 O O . ALA A 1 406 ? -18.917 -8.010 -21.251 1.00 70.50 406 ALA A O 1
ATOM 3122 N N . CYS A 1 407 ? -18.689 -9.371 -19.483 1.00 70.06 407 CYS A N 1
ATOM 3123 C CA . CYS A 1 407 ? -19.952 -8.989 -18.865 1.00 70.06 407 CYS A CA 1
ATOM 3124 C C . CYS A 1 407 ? -19.975 -7.520 -18.418 1.00 70.06 407 CYS A C 1
ATOM 3126 O O . CYS A 1 407 ? -21.041 -6.980 -18.139 1.00 70.06 407 CYS A O 1
ATOM 3128 N N . THR A 1 408 ? -18.809 -6.873 -18.348 1.00 68.31 408 THR A N 1
ATOM 3129 C CA . THR A 1 408 ? -18.652 -5.497 -17.870 1.00 68.31 408 THR A CA 1
ATOM 3130 C C . THR A 1 408 ? -17.879 -4.617 -18.850 1.00 68.31 408 THR A C 1
ATOM 3132 O O . THR A 1 408 ? -17.419 -3.544 -18.469 1.00 68.31 408 THR A O 1
ATOM 3135 N N . ALA A 1 409 ? -17.763 -5.041 -20.115 1.00 64.19 409 ALA A N 1
ATOM 3136 C CA . ALA A 1 409 ? -17.013 -4.333 -21.154 1.00 64.19 409 ALA A CA 1
ATOM 3137 C C . ALA A 1 409 ? -17.473 -2.878 -21.358 1.00 64.19 409 ALA A C 1
ATOM 3139 O O . ALA A 1 409 ? -16.652 -1.990 -21.574 1.00 64.19 409 ALA A O 1
ATOM 3140 N N . GLU A 1 410 ? -18.778 -2.621 -21.230 1.00 63.88 410 GLU A N 1
ATOM 3141 C CA . GLU A 1 410 ? -19.369 -1.279 -21.351 1.00 63.88 410 GLU A CA 1
ATOM 3142 C C . GLU A 1 410 ? -18.977 -0.333 -20.199 1.00 63.88 410 GLU A C 1
ATOM 3144 O O . GLU A 1 410 ? -19.148 0.880 -20.307 1.00 63.88 410 GLU A O 1
ATOM 3149 N N . SER A 1 411 ? -18.419 -0.870 -19.111 1.00 76.44 411 SER A N 1
ATOM 3150 C CA . SER A 1 411 ? -18.040 -0.115 -17.912 1.00 76.44 411 SER A CA 1
ATOM 3151 C C . SER A 1 411 ? -16.580 0.342 -17.908 1.00 76.44 411 SER A C 1
ATOM 3153 O O . SER A 1 411 ? -16.166 1.017 -16.959 1.00 76.44 411 SER A O 1
ATOM 3155 N N . TYR A 1 412 ? -15.784 -0.026 -18.919 1.00 88.94 412 TYR A N 1
ATOM 3156 C CA . TYR A 1 412 ? -14.373 0.348 -18.974 1.00 88.94 412 TYR A CA 1
ATOM 3157 C C . TYR A 1 412 ? -14.136 1.668 -19.692 1.00 88.94 412 TYR A C 1
ATOM 3159 O O . TYR A 1 412 ? -14.747 1.998 -20.708 1.00 88.94 412 TYR A O 1
ATOM 3167 N N . THR A 1 413 ? -13.138 2.392 -19.201 1.00 89.94 413 THR A N 1
ATOM 3168 C CA . THR A 1 413 ? -12.545 3.525 -19.902 1.00 89.94 413 THR A CA 1
ATOM 3169 C C . THR A 1 413 ? -11.042 3.329 -20.028 1.00 89.94 413 THR A C 1
ATOM 3171 O O . THR A 1 413 ? -10.368 2.963 -19.070 1.00 89.94 413 THR A O 1
ATOM 3174 N N . TYR A 1 414 ? -10.507 3.586 -21.217 1.00 90.88 414 TYR A N 1
ATOM 3175 C CA . TYR A 1 414 ? -9.073 3.506 -21.486 1.00 90.88 414 TYR A CA 1
ATOM 3176 C C . TYR A 1 414 ? -8.453 4.894 -21.348 1.00 90.88 414 TYR A C 1
ATOM 3178 O O . TYR A 1 414 ? -8.995 5.869 -21.886 1.00 90.88 414 TYR A O 1
ATOM 3186 N N . ARG A 1 415 ? -7.345 5.015 -20.612 1.00 91.00 415 ARG A N 1
ATOM 3187 C CA . ARG A 1 415 ? -6.653 6.299 -20.421 1.00 91.00 415 ARG A CA 1
ATOM 3188 C C . ARG A 1 415 ? -5.140 6.147 -20.546 1.00 91.00 415 ARG A C 1
ATOM 3190 O O . ARG A 1 415 ? -4.592 5.219 -19.950 1.00 91.00 415 ARG A O 1
ATOM 3197 N N . PRO A 1 416 ? -4.457 7.076 -21.240 1.00 93.50 416 PRO A N 1
ATOM 3198 C CA . PRO A 1 416 ? -3.006 7.166 -21.192 1.00 93.50 416 PRO A CA 1
ATOM 3199 C C . PRO A 1 416 ? -2.509 7.321 -19.756 1.00 93.50 416 PRO A C 1
ATOM 3201 O O . PRO A 1 416 ? -3.039 8.131 -18.987 1.00 93.50 416 PRO A O 1
ATOM 3204 N N . LEU A 1 417 ? -1.467 6.565 -19.421 1.00 95.06 417 LEU A N 1
ATOM 3205 C CA . LEU A 1 417 ? -0.794 6.648 -18.135 1.00 95.06 417 LEU A CA 1
ATOM 3206 C C . LEU A 1 417 ? 0.448 7.521 -18.246 1.00 95.06 417 LEU A C 1
ATOM 3208 O O . LEU A 1 417 ? 1.295 7.335 -19.122 1.00 95.06 417 LEU A O 1
ATOM 3212 N N . ARG A 1 418 ? 0.580 8.462 -17.316 1.00 94.19 418 ARG A N 1
ATOM 3213 C CA . ARG A 1 418 ? 1.822 9.206 -17.088 1.00 94.19 418 ARG A CA 1
ATOM 3214 C C . ARG A 1 418 ? 2.032 9.341 -15.598 1.00 94.19 418 ARG A C 1
ATOM 3216 O O . ARG A 1 418 ? 1.070 9.465 -14.859 1.00 94.19 418 ARG A O 1
ATOM 3223 N N . MET A 1 419 ? 3.282 9.358 -15.166 1.00 94.50 419 MET A N 1
ATOM 3224 C CA . MET A 1 419 ? 3.624 9.620 -13.775 1.00 94.50 419 MET A CA 1
ATOM 3225 C C . MET A 1 419 ? 4.221 11.020 -13.676 1.00 94.50 419 MET A C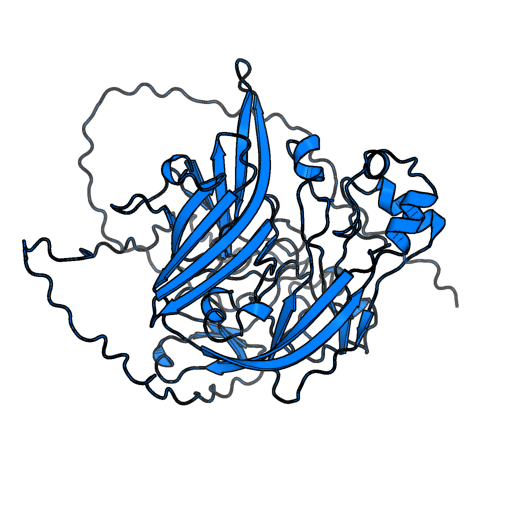 1
ATOM 3227 O O . MET A 1 419 ? 5.153 11.333 -14.424 1.00 94.50 419 MET A O 1
ATOM 3231 N N . ALA A 1 420 ? 3.682 11.869 -12.799 1.00 94.69 420 ALA A N 1
ATOM 3232 C CA . ALA A 1 420 ? 4.183 13.232 -12.640 1.00 94.69 420 ALA A CA 1
ATOM 3233 C C . ALA A 1 420 ? 5.661 13.221 -12.223 1.00 94.69 420 ALA A C 1
ATOM 3235 O O . ALA A 1 420 ? 6.041 12.519 -11.291 1.00 94.69 420 ALA A O 1
ATOM 3236 N N . GLY A 1 421 ? 6.492 14.004 -12.911 1.00 95.06 421 GLY A N 1
ATOM 3237 C CA . GLY A 1 421 ? 7.910 14.189 -12.602 1.00 95.06 421 GLY A CA 1
ATOM 3238 C C . GLY A 1 421 ? 8.170 15.412 -11.716 1.00 95.06 421 GLY A C 1
ATOM 3239 O O . GLY A 1 421 ? 7.257 16.196 -11.458 1.00 95.06 421 GLY A O 1
ATOM 3240 N N . PRO A 1 422 ? 9.405 15.633 -11.234 1.00 93.94 422 PRO A N 1
ATOM 3241 C CA . PRO A 1 422 ? 9.713 16.739 -10.321 1.00 93.94 422 PRO A CA 1
ATOM 3242 C C . PRO A 1 422 ? 9.423 18.139 -10.876 1.00 93.94 422 PRO A C 1
ATOM 3244 O O . PRO A 1 422 ? 9.170 19.050 -10.087 1.00 93.94 422 PRO A O 1
ATOM 3247 N N . ALA A 1 423 ? 9.430 18.309 -12.205 1.00 93.31 423 ALA A N 1
ATOM 3248 C CA . ALA A 1 423 ? 9.060 19.563 -12.863 1.00 93.31 423 ALA A CA 1
ATOM 3249 C C . ALA A 1 423 ? 7.556 19.666 -13.183 1.00 93.31 423 ALA A C 1
ATOM 3251 O O . ALA A 1 423 ? 7.138 20.652 -13.786 1.00 93.31 423 ALA A O 1
ATOM 3252 N N . TRP A 1 424 ? 6.745 18.668 -12.805 1.00 92.94 424 TRP A N 1
ATOM 3253 C CA . TRP A 1 424 ? 5.293 18.733 -12.939 1.00 92.94 424 TRP A CA 1
ATOM 3254 C C . TRP A 1 424 ? 4.742 19.890 -12.114 1.00 92.94 424 TRP A C 1
ATOM 3256 O O . TRP A 1 424 ? 4.956 19.987 -10.900 1.00 92.94 424 TRP A O 1
ATOM 3266 N N . THR A 1 425 ? 3.969 20.726 -12.784 1.00 88.25 425 THR A N 1
ATOM 3267 C CA . THR A 1 425 ? 3.094 21.717 -12.180 1.00 88.25 425 THR A CA 1
ATOM 3268 C C . THR A 1 425 ? 1.712 21.486 -12.763 1.00 88.25 425 THR A C 1
ATOM 3270 O O . THR A 1 425 ? 1.633 21.266 -13.971 1.00 88.25 425 THR A O 1
ATOM 3273 N N . PRO A 1 426 ? 0.633 21.559 -11.969 1.00 83.75 426 PRO A N 1
ATOM 3274 C CA . PRO A 1 426 ? -0.701 21.606 -12.545 1.00 83.75 426 PRO A CA 1
ATOM 3275 C C . PRO A 1 426 ? -0.726 22.792 -13.504 1.00 83.75 426 PRO A C 1
ATOM 3277 O O . PRO A 1 426 ? -0.421 23.913 -13.082 1.00 83.75 426 PRO A O 1
ATOM 3280 N N . ASP A 1 427 ? -1.010 22.555 -14.784 1.00 67.62 427 ASP A N 1
ATOM 3281 C CA . ASP A 1 427 ? -1.219 23.662 -15.708 1.00 67.62 427 ASP A CA 1
ATOM 3282 C C . ASP A 1 427 ? -2.279 24.584 -15.095 1.00 67.62 427 ASP A C 1
ATOM 3284 O O . ASP A 1 427 ? -3.267 24.128 -14.517 1.00 67.62 427 ASP A O 1
ATOM 3288 N N . SER A 1 428 ? -2.113 25.898 -15.238 1.00 42.31 428 SER A N 1
ATOM 3289 C CA . SER A 1 428 ? -3.116 26.904 -14.862 1.00 42.31 428 SER A CA 1
ATOM 3290 C C . SER A 1 428 ? -4.393 26.832 -15.722 1.00 42.31 428 SER A C 1
ATOM 3292 O O . SER A 1 428 ? -5.134 27.812 -15.834 1.00 42.31 428 SER A O 1
ATOM 3294 N N . LEU A 1 429 ? -4.664 25.671 -16.326 1.00 44.69 429 LEU A N 1
ATOM 3295 C CA . LEU A 1 429 ? -5.889 25.308 -17.013 1.00 44.69 429 LEU A CA 1
ATOM 3296 C C . LEU A 1 429 ? -7.016 25.219 -15.993 1.00 44.69 429 LEU A C 1
ATOM 3298 O O . LEU A 1 429 ? -7.374 24.158 -15.499 1.00 44.69 429 LEU A O 1
ATOM 3302 N N . THR A 1 430 ? -7.576 26.401 -15.741 1.00 39.22 430 THR A N 1
ATOM 3303 C CA . THR A 1 430 ? -8.773 26.692 -14.962 1.00 39.22 430 THR A CA 1
ATOM 3304 C C . THR A 1 430 ? -8.717 26.180 -13.538 1.00 39.22 430 THR A C 1
ATOM 3306 O O . THR A 1 430 ? -8.640 24.993 -13.261 1.00 39.22 430 THR A O 1
ATOM 3309 N N . THR A 1 431 ? -8.850 27.117 -12.611 1.00 34.94 431 THR A N 1
ATOM 3310 C CA . THR A 1 431 ? -9.377 26.898 -11.273 1.00 34.94 431 THR A CA 1
ATOM 3311 C C . THR A 1 431 ? -10.624 26.012 -11.382 1.00 34.94 431 THR A C 1
ATOM 3313 O O . THR A 1 431 ? -11.740 26.514 -11.500 1.00 34.94 431 THR A O 1
ATOM 3316 N N . ALA A 1 432 ? -10.455 24.687 -11.392 1.00 38.31 432 ALA A N 1
ATOM 3317 C CA . ALA A 1 432 ? -11.517 23.776 -11.046 1.00 38.31 432 ALA A CA 1
ATOM 3318 C C . ALA A 1 432 ? -11.840 24.210 -9.630 1.00 38.31 432 ALA A C 1
ATOM 3320 O O . ALA A 1 432 ? -11.016 24.072 -8.719 1.00 38.31 432 ALA A O 1
ATOM 3321 N N . ALA A 1 433 ? -12.965 24.915 -9.495 1.00 34.66 433 ALA A N 1
ATOM 3322 C CA . ALA A 1 433 ? -13.478 25.316 -8.210 1.00 34.66 433 ALA A CA 1
ATOM 3323 C C . ALA A 1 433 ? -13.308 24.111 -7.290 1.00 34.66 433 ALA A C 1
ATOM 3325 O O . ALA A 1 433 ? -13.573 22.982 -7.716 1.00 34.66 433 ALA A O 1
ATOM 3326 N N . SER A 1 434 ? -12.824 24.359 -6.072 1.00 36.91 434 SER A N 1
ATOM 3327 C CA . SER A 1 434 ? -12.993 23.437 -4.957 1.00 36.91 434 SER A CA 1
ATOM 3328 C C . SER A 1 434 ? -14.493 23.192 -4.840 1.00 36.91 434 SER A C 1
ATOM 3330 O O . SER A 1 434 ? -15.219 23.884 -4.132 1.00 36.91 434 SER A O 1
ATOM 3332 N N . THR A 1 435 ? -14.987 22.300 -5.681 1.00 34.88 435 THR A N 1
ATOM 3333 C CA . THR A 1 435 ? -16.334 21.811 -5.672 1.00 34.88 435 THR A CA 1
ATOM 3334 C C . THR A 1 435 ? -16.267 20.862 -4.510 1.00 34.88 435 THR A C 1
ATOM 3336 O O . THR A 1 435 ? -15.521 19.882 -4.503 1.00 34.88 435 THR A O 1
ATOM 3339 N N . THR A 1 436 ? -16.993 21.216 -3.462 1.00 33.50 436 THR A N 1
ATOM 3340 C CA . THR A 1 436 ? -17.530 20.236 -2.542 1.00 33.50 436 THR A CA 1
ATOM 3341 C C . THR A 1 436 ? -18.226 19.189 -3.403 1.00 33.50 436 THR A C 1
ATOM 3343 O O . THR A 1 436 ? -19.396 19.324 -3.747 1.00 33.50 436 THR A O 1
ATOM 3346 N N . HIS A 1 437 ? -17.475 18.172 -3.827 1.00 35.12 437 HIS A N 1
ATOM 3347 C CA . HIS A 1 437 ? -18.028 16.988 -4.443 1.00 35.12 437 HIS A CA 1
ATOM 3348 C C . HIS A 1 437 ? -18.897 16.360 -3.360 1.00 35.12 437 HIS A C 1
ATOM 3350 O O . HIS A 1 437 ? -18.424 15.637 -2.483 1.00 35.12 437 HIS A O 1
ATOM 3356 N N . ARG A 1 438 ? -20.192 16.678 -3.396 1.00 32.44 438 ARG A N 1
ATOM 3357 C CA . ARG A 1 438 ? -21.190 15.757 -2.889 1.00 32.44 438 ARG A CA 1
ATOM 3358 C C . ARG A 1 438 ? -21.128 14.585 -3.850 1.00 32.44 438 ARG A C 1
ATOM 3360 O O . ARG A 1 438 ? -21.599 14.672 -4.979 1.00 32.44 438 ARG A O 1
ATOM 3367 N N . PHE A 1 439 ? -20.436 13.532 -3.427 1.00 36.69 439 PHE A N 1
ATOM 3368 C CA . PHE A 1 439 ? -20.596 12.223 -4.040 1.00 36.69 439 PHE A CA 1
ATOM 3369 C C . PHE A 1 439 ? -22.100 11.952 -4.140 1.00 36.69 439 PHE A C 1
ATOM 3371 O O . PHE A 1 439 ? -22.809 12.348 -3.209 1.00 36.69 439 PHE A O 1
ATOM 3378 N N . PRO A 1 440 ? -22.600 11.345 -5.230 1.00 34.47 440 PRO A N 1
ATOM 3379 C CA . PRO A 1 440 ? -23.994 10.944 -5.285 1.00 34.47 440 PRO A CA 1
ATOM 3380 C C . PRO A 1 440 ? -24.264 10.092 -4.046 1.00 34.47 440 PRO A C 1
ATOM 3382 O O . PRO A 1 440 ? -23.759 8.978 -3.913 1.00 34.47 440 PRO A O 1
ATOM 3385 N N . ILE A 1 441 ? -24.990 10.673 -3.093 1.00 35.88 441 ILE A N 1
ATOM 3386 C CA . ILE A 1 441 ? -25.613 9.907 -2.034 1.00 35.88 441 ILE A CA 1
ATOM 3387 C C . ILE A 1 441 ? -26.614 9.060 -2.798 1.00 35.88 441 ILE A C 1
ATOM 3389 O O . ILE A 1 441 ? -27.422 9.572 -3.574 1.00 35.88 441 ILE A O 1
ATOM 3393 N N . TRP A 1 442 ? -26.463 7.750 -2.694 1.00 35.28 442 TRP A N 1
ATOM 3394 C CA . TRP A 1 442 ? -27.453 6.849 -3.239 1.00 35.28 442 TRP A CA 1
ATOM 3395 C C . TRP A 1 442 ? -28.734 7.063 -2.421 1.00 35.28 442 TRP A C 1
ATOM 3397 O O . TRP A 1 442 ? -28.859 6.541 -1.319 1.00 35.28 442 TRP A O 1
ATOM 3407 N N . ASP A 1 443 ? -29.640 7.899 -2.933 1.00 34.53 443 ASP A N 1
ATOM 3408 C CA . ASP A 1 443 ? -30.908 8.289 -2.291 1.00 34.53 443 ASP A CA 1
ATOM 3409 C C . ASP A 1 443 ? -32.039 7.271 -2.559 1.00 34.53 443 ASP A C 1
ATOM 3411 O O . ASP A 1 443 ? -33.223 7.566 -2.390 1.00 34.53 443 ASP A O 1
ATOM 3415 N N . GLY A 1 444 ? -31.701 6.059 -3.008 1.00 38.59 444 GLY A N 1
ATOM 3416 C CA . GLY A 1 444 ? -32.679 4.991 -3.179 1.00 38.59 444 GLY A CA 1
ATOM 3417 C C . GLY A 1 444 ? -33.155 4.450 -1.822 1.00 38.59 444 GLY A C 1
ATOM 3418 O O . GLY A 1 444 ? -32.347 4.294 -0.905 1.00 38.59 444 GLY A O 1
ATOM 3419 N N . PRO A 1 445 ? -34.444 4.116 -1.647 1.00 31.38 445 PRO A N 1
ATOM 3420 C CA . PRO A 1 445 ? -34.849 3.256 -0.543 1.00 31.38 445 PRO A CA 1
ATOM 3421 C C . PRO A 1 445 ? -34.195 1.881 -0.740 1.00 31.38 445 PRO A C 1
ATOM 3423 O O . PRO A 1 445 ? -34.394 1.238 -1.770 1.00 31.38 445 PRO A O 1
ATOM 3426 N N . LEU A 1 446 ? -33.395 1.428 0.235 1.00 47.97 446 LEU A N 1
ATOM 3427 C CA . LEU A 1 446 ? -32.766 0.098 0.189 1.00 47.97 446 LEU A CA 1
ATOM 3428 C C . LEU A 1 446 ? -33.805 -1.034 0.191 1.00 47.97 446 LEU A C 1
ATOM 3430 O O . LEU A 1 446 ? -33.505 -2.115 -0.298 1.00 47.97 446 LEU A O 1
ATOM 3434 N N . PHE A 1 447 ? -35.020 -0.772 0.676 1.00 43.47 447 PHE A N 1
ATOM 3435 C CA . PHE A 1 447 ? -36.189 -1.641 0.572 1.00 43.47 447 PHE A CA 1
ATOM 3436 C C . PHE A 1 447 ? -37.448 -0.758 0.599 1.00 43.47 447 PHE A C 1
ATOM 3438 O O . PHE A 1 447 ? -37.453 0.235 1.334 1.00 43.47 447 PHE A O 1
ATOM 3445 N N . PRO A 1 448 ? -38.512 -1.070 -0.162 1.00 45.78 448 PRO A N 1
ATOM 3446 C CA . PRO A 1 448 ? -39.842 -0.568 0.159 1.00 45.78 448 PRO A CA 1
ATOM 3447 C C . PRO A 1 448 ? -40.165 -0.970 1.601 1.00 45.78 448 PRO A C 1
ATOM 3449 O O . PRO A 1 448 ? -40.003 -2.137 1.963 1.00 45.78 448 PRO A O 1
ATOM 3452 N N . ASP A 1 449 ? -40.595 -0.013 2.418 1.00 45.66 449 ASP A N 1
ATOM 3453 C CA . ASP A 1 449 ? -41.061 -0.225 3.793 1.00 45.66 449 ASP A CA 1
ATOM 3454 C C . ASP A 1 449 ? -42.479 -0.837 3.771 1.00 45.66 449 ASP A C 1
ATOM 3456 O O . ASP A 1 449 ? -43.439 -0.335 4.356 1.00 45.66 449 ASP A O 1
ATOM 3460 N N . ASP A 1 450 ? -42.627 -1.916 3.002 1.00 44.66 450 ASP A N 1
ATOM 3461 C CA . ASP A 1 450 ? -43.874 -2.634 2.817 1.00 44.66 450 ASP A CA 1
ATOM 3462 C C . ASP A 1 450 ? -43.846 -3.781 3.825 1.00 44.66 450 ASP A C 1
ATOM 3464 O O . ASP A 1 450 ? -43.149 -4.770 3.613 1.00 44.66 450 ASP A O 1
ATOM 3468 N N . GLY A 1 451 ? -44.559 -3.626 4.945 1.00 49.31 451 GLY A N 1
ATOM 3469 C CA . GLY A 1 451 ? -44.628 -4.569 6.069 1.00 49.31 451 GLY A CA 1
ATOM 3470 C C . GLY A 1 451 ? -44.916 -6.027 5.684 1.00 49.31 451 GLY A C 1
ATOM 3471 O O . GLY A 1 451 ? -46.036 -6.521 5.820 1.00 49.31 451 GLY A O 1
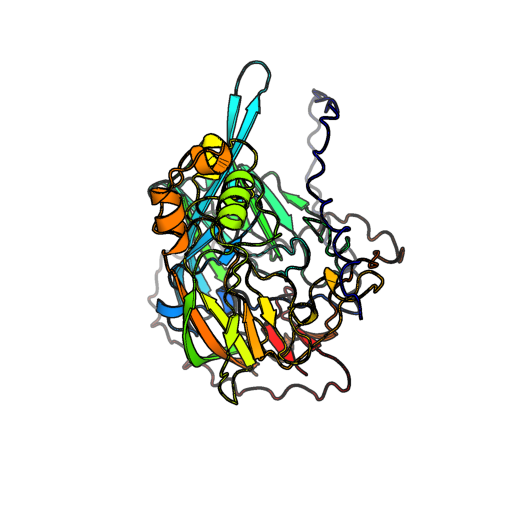ATOM 3472 N N . LEU A 1 452 ? -43.885 -6.739 5.236 1.00 44.88 452 LEU A N 1
ATOM 3473 C CA . LEU A 1 452 ? -43.930 -8.142 4.862 1.00 44.88 452 LEU A CA 1
ATOM 3474 C C . LEU A 1 452 ? -43.367 -8.985 6.008 1.00 44.88 452 LEU A C 1
ATOM 3476 O O . LEU A 1 452 ? -42.184 -9.307 6.055 1.00 44.88 452 LEU A O 1
ATOM 3480 N N . ASP A 1 453 ? -44.265 -9.425 6.891 1.00 46.88 453 ASP A N 1
ATOM 3481 C CA . ASP A 1 453 ? -44.047 -10.424 7.955 1.00 46.88 453 ASP A CA 1
ATOM 3482 C C . ASP A 1 453 ? -43.790 -11.854 7.413 1.00 46.88 453 ASP A C 1
ATOM 3484 O O . ASP A 1 453 ? -44.175 -12.863 8.012 1.00 46.88 453 ASP A O 1
ATOM 3488 N N . LYS A 1 454 ? -43.176 -11.993 6.231 1.00 43.50 454 LYS A N 1
ATOM 3489 C CA . LYS A 1 454 ? -42.953 -13.296 5.591 1.00 43.50 454 LYS A CA 1
ATOM 3490 C C . LYS A 1 454 ? -41.545 -13.420 5.032 1.00 43.50 454 LYS A C 1
ATOM 3492 O O . LYS A 1 454 ? -41.226 -12.896 3.971 1.00 43.50 454 LYS A O 1
ATOM 3497 N N . PHE A 1 455 ? -40.740 -14.223 5.721 1.00 50.97 455 PHE A N 1
ATOM 3498 C CA . PHE A 1 455 ? -39.476 -14.735 5.210 1.00 50.97 455 PHE A CA 1
ATOM 3499 C C . PHE A 1 455 ? -39.747 -15.897 4.251 1.00 50.97 455 PHE A C 1
ATOM 3501 O O . PHE A 1 455 ? -40.254 -16.945 4.654 1.00 50.97 455 PHE A O 1
ATOM 3508 N N . ILE A 1 456 ? -39.404 -15.721 2.976 1.00 45.28 456 ILE A N 1
ATOM 3509 C CA . ILE A 1 456 ? -39.312 -16.816 2.010 1.00 45.28 456 ILE A CA 1
ATOM 3510 C C . ILE A 1 456 ? -37.831 -17.160 1.876 1.00 45.28 456 ILE A C 1
ATOM 3512 O O . ILE A 1 456 ? -37.040 -16.345 1.408 1.00 45.28 456 ILE A O 1
ATOM 3516 N N . TYR A 1 457 ? -37.456 -18.376 2.270 1.00 43.41 457 TYR A N 1
ATOM 3517 C CA . TYR A 1 457 ? -36.163 -18.940 1.898 1.00 43.41 457 TYR A CA 1
ATOM 3518 C C . TYR A 1 457 ? -36.214 -19.286 0.412 1.00 43.41 457 TYR A C 1
ATOM 3520 O O . TYR A 1 457 ? -36.735 -20.332 0.024 1.00 43.41 457 TYR A O 1
ATOM 3528 N N . LEU A 1 458 ? -35.711 -18.389 -0.432 1.00 45.78 458 LEU A N 1
ATOM 3529 C CA . LEU A 1 458 ? -35.399 -18.744 -1.809 1.00 45.78 458 LEU A CA 1
ATOM 3530 C C . LEU A 1 458 ? -34.109 -19.574 -1.787 1.00 45.78 458 LEU A C 1
ATOM 3532 O O . LEU A 1 458 ? -33.144 -19.156 -1.140 1.00 45.78 458 LEU A O 1
ATOM 3536 N N . PRO A 1 459 ? -34.051 -20.740 -2.456 1.00 39.28 459 PRO A N 1
ATOM 3537 C CA . PRO A 1 459 ? -32.771 -21.385 -2.692 1.00 39.28 459 PRO A CA 1
ATOM 3538 C C . PRO A 1 459 ? -31.878 -20.369 -3.399 1.00 39.28 459 PRO A C 1
ATOM 3540 O O . PRO A 1 459 ? -32.292 -19.755 -4.385 1.00 39.28 459 PRO A O 1
ATOM 3543 N N . MET A 1 460 ? -30.674 -20.161 -2.869 1.00 38.94 460 MET A N 1
ATOM 3544 C CA . MET A 1 460 ? -29.683 -19.326 -3.524 1.00 38.94 460 MET A CA 1
ATOM 3545 C C . MET A 1 460 ? -29.311 -20.030 -4.829 1.00 38.94 460 MET A C 1
ATOM 3547 O O . MET A 1 460 ? -28.487 -20.942 -4.853 1.00 38.94 460 MET A O 1
ATOM 3551 N N . ILE A 1 461 ? -29.973 -19.648 -5.918 1.00 37.12 461 ILE A N 1
ATOM 3552 C CA . ILE A 1 461 ? -29.507 -19.963 -7.257 1.00 37.12 461 ILE A CA 1
ATOM 3553 C C . ILE A 1 461 ? -28.301 -19.052 -7.434 1.00 37.12 461 ILE A C 1
ATOM 3555 O O . ILE A 1 461 ? -28.429 -17.916 -7.886 1.00 37.12 461 ILE A O 1
ATOM 3559 N N . ALA A 1 462 ? -27.126 -19.524 -7.010 1.00 40.56 462 ALA A N 1
ATOM 3560 C CA . ALA A 1 462 ? -25.897 -19.011 -7.578 1.00 40.56 462 ALA A CA 1
ATOM 3561 C C . ALA A 1 462 ? -26.094 -19.161 -9.084 1.00 40.56 462 ALA A C 1
ATOM 3563 O O . ALA A 1 462 ? -26.240 -20.290 -9.568 1.00 40.56 462 ALA A O 1
ATOM 3564 N N . ARG A 1 463 ? -26.189 -18.045 -9.820 1.00 41.06 463 ARG A N 1
ATOM 3565 C CA . ARG A 1 463 ? -25.969 -18.150 -11.258 1.00 41.06 463 ARG A CA 1
ATOM 3566 C C . ARG A 1 463 ? -24.661 -18.931 -11.386 1.00 41.06 463 ARG A C 1
ATOM 3568 O O . ARG A 1 463 ? -23.704 -18.556 -10.696 1.00 41.06 463 ARG A O 1
ATOM 3575 N N . PRO A 1 464 ? -24.613 -20.032 -12.164 1.00 46.41 464 PRO A N 1
ATOM 3576 C CA . PRO A 1 464 ? -23.311 -20.544 -12.572 1.00 46.41 464 PRO A CA 1
ATOM 3577 C C . PRO A 1 464 ? -22.547 -19.313 -13.052 1.00 46.41 464 PRO A C 1
ATOM 3579 O O . PRO A 1 464 ? -23.196 -18.523 -13.739 1.00 46.41 464 PRO A O 1
ATOM 3582 N N . PRO A 1 465 ? -21.301 -19.070 -12.594 1.00 51.94 465 PRO A N 1
ATOM 3583 C CA . PRO A 1 465 ? -20.576 -17.854 -12.940 1.00 51.94 465 PRO A CA 1
ATOM 3584 C C . PRO A 1 465 ? -20.782 -17.669 -14.430 1.00 51.94 465 PRO A C 1
ATOM 3586 O O . PRO A 1 465 ? -20.375 -18.548 -15.195 1.00 51.94 465 PRO A O 1
ATOM 3589 N N . ASP A 1 466 ? -21.576 -16.653 -14.800 1.00 49.97 466 ASP A N 1
ATOM 3590 C CA . ASP A 1 466 ? -21.906 -16.407 -16.196 1.00 49.97 466 ASP A CA 1
ATOM 3591 C C . ASP A 1 466 ? -20.531 -16.398 -16.852 1.00 49.97 466 ASP A C 1
ATOM 3593 O O . ASP A 1 466 ? -19.637 -15.711 -16.353 1.00 49.97 466 ASP A O 1
ATOM 3597 N N . THR A 1 467 ? -20.287 -17.308 -17.800 1.00 55.12 467 THR A N 1
ATOM 3598 C CA . THR A 1 467 ? -18.954 -17.529 -18.363 1.00 55.12 467 THR A CA 1
ATOM 3599 C C . THR A 1 467 ? -18.603 -16.287 -19.163 1.00 55.12 467 THR A C 1
ATOM 3601 O O . THR A 1 467 ? -18.793 -16.241 -20.377 1.00 55.12 467 THR A O 1
ATOM 3604 N N . CYS A 1 468 ? -18.185 -15.242 -18.459 1.00 62.66 468 CYS A N 1
ATOM 3605 C CA . CYS A 1 468 ? -17.746 -13.994 -19.016 1.00 62.66 468 CYS A CA 1
ATOM 3606 C C . CYS A 1 468 ? -16.470 -14.347 -19.751 1.00 62.66 468 CYS A C 1
ATOM 3608 O O . CYS A 1 468 ? -15.453 -14.695 -19.148 1.00 62.66 468 CYS A O 1
ATOM 3610 N N . THR A 1 469 ? -16.565 -14.359 -21.071 1.00 65.69 469 THR A N 1
ATOM 3611 C CA . THR A 1 469 ? -15.407 -14.575 -21.919 1.00 65.69 469 THR A CA 1
ATOM 3612 C C . THR A 1 469 ? -14.461 -13.391 -21.739 1.00 65.69 469 THR A C 1
ATOM 3614 O O . THR A 1 469 ? -14.939 -12.258 -21.654 1.00 65.69 469 THR A O 1
ATOM 3617 N N . PRO A 1 470 ? -13.143 -13.607 -21.689 1.00 73.06 470 PRO A N 1
ATOM 3618 C CA . PRO A 1 470 ? -12.186 -12.514 -21.744 1.00 73.06 470 PRO A CA 1
ATOM 3619 C C . PRO A 1 470 ? -12.444 -11.609 -22.956 1.00 73.06 470 PRO A C 1
ATOM 3621 O O . PRO A 1 470 ? -12.730 -12.102 -24.052 1.00 73.06 470 PRO A O 1
ATOM 3624 N N . VAL A 1 471 ? -12.356 -10.291 -22.772 1.00 75.38 471 VAL A N 1
ATOM 3625 C CA . VAL A 1 471 ? -12.415 -9.325 -23.884 1.00 75.38 471 VAL A CA 1
ATOM 3626 C C . VAL A 1 471 ? -11.008 -9.033 -24.360 1.00 75.38 471 VAL A C 1
ATOM 3628 O O . VAL A 1 471 ? -10.128 -8.734 -23.558 1.00 75.38 471 VAL A O 1
ATOM 3631 N N . THR A 1 472 ? -10.796 -9.064 -25.675 1.00 73.69 472 THR A N 1
ATOM 3632 C CA . THR A 1 472 ? -9.570 -8.520 -26.259 1.00 73.69 472 THR A CA 1
ATOM 3633 C C . THR A 1 472 ? -9.657 -6.993 -26.245 1.00 73.69 472 THR A C 1
ATOM 3635 O O . THR A 1 472 ? -10.586 -6.450 -26.853 1.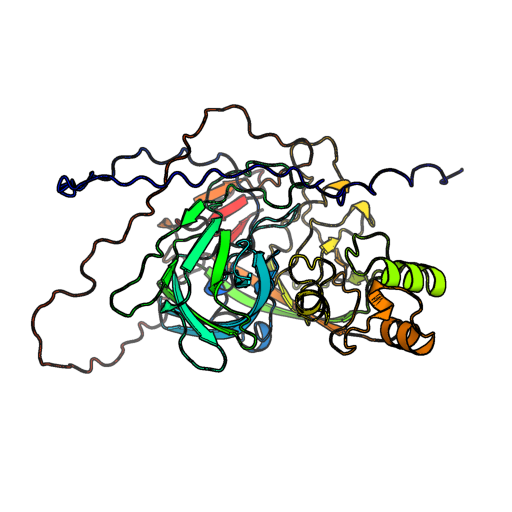00 73.69 472 THR A O 1
ATOM 3638 N N . PRO A 1 473 ? -8.725 -6.286 -25.583 1.00 71.88 473 PRO A N 1
ATOM 3639 C CA . PRO A 1 473 ? -8.735 -4.835 -25.592 1.00 71.88 473 PRO A CA 1
ATOM 3640 C C . PRO A 1 473 ? -8.608 -4.292 -27.022 1.00 71.88 473 PRO A C 1
ATOM 3642 O O . PRO A 1 473 ? -7.983 -4.936 -27.874 1.00 71.88 473 PRO A O 1
ATOM 3645 N N . PRO A 1 474 ? -9.171 -3.106 -27.315 1.00 73.25 474 PRO A N 1
ATOM 3646 C CA . PRO A 1 474 ? -8.933 -2.464 -28.598 1.00 73.25 474 PRO A CA 1
ATOM 3647 C C . PRO A 1 474 ? -7.425 -2.206 -28.771 1.00 73.25 474 PRO A C 1
ATOM 3649 O O . PRO A 1 474 ? -6.748 -1.900 -27.788 1.00 73.25 474 PRO A O 1
ATOM 3652 N N . PRO A 1 475 ? -6.876 -2.299 -29.995 1.00 67.88 475 PRO A N 1
ATOM 3653 C CA . PRO A 1 475 ? -5.485 -1.944 -30.239 1.00 67.88 475 PRO A CA 1
ATOM 3654 C C . PRO A 1 475 ? -5.290 -0.450 -29.955 1.00 67.88 475 PRO A C 1
ATOM 3656 O O . PRO A 1 475 ? -5.779 0.404 -30.696 1.00 67.88 475 PRO A O 1
ATOM 3659 N N . LEU A 1 476 ? -4.587 -0.136 -28.869 1.00 75.12 476 LEU A N 1
ATOM 3660 C CA . LEU A 1 476 ? -4.194 1.222 -28.514 1.00 75.12 476 LEU A CA 1
ATOM 3661 C C . LEU A 1 476 ? -2.748 1.412 -28.970 1.00 75.12 476 LEU A C 1
ATOM 3663 O O . LEU A 1 476 ? -1.817 0.980 -28.303 1.00 75.12 476 LEU A O 1
ATOM 3667 N N . ALA A 1 477 ? -2.557 2.003 -30.150 1.00 62.94 477 ALA A N 1
ATOM 3668 C CA . ALA A 1 477 ? -1.216 2.341 -30.610 1.00 62.94 477 ALA A CA 1
ATOM 3669 C C . ALA A 1 477 ? -0.619 3.454 -29.725 1.00 62.94 477 ALA A C 1
ATOM 3671 O O . ALA A 1 477 ? -1.287 4.447 -29.438 1.00 62.94 477 ALA A O 1
ATOM 3672 N N . ASP A 1 478 ? 0.649 3.290 -29.342 1.00 66.69 478 ASP A N 1
ATOM 3673 C CA . ASP A 1 478 ? 1.521 4.333 -28.785 1.00 66.69 478 ASP A CA 1
ATOM 3674 C C . ASP A 1 478 ? 1.179 4.886 -27.379 1.00 66.69 478 ASP A C 1
ATOM 3676 O O . ASP A 1 478 ? 1.521 6.033 -27.069 1.00 66.69 478 ASP A O 1
ATOM 3680 N N . CYS A 1 479 ? 0.581 4.096 -26.473 1.00 77.69 479 CYS A N 1
ATOM 3681 C CA . CYS A 1 479 ? 0.474 4.482 -25.056 1.00 77.69 479 CYS A CA 1
ATOM 3682 C C . CYS A 1 479 ? 0.642 3.310 -24.074 1.00 77.69 479 CYS A C 1
ATOM 3684 O O . CYS A 1 479 ? -0.059 2.314 -24.209 1.00 77.69 479 CYS A O 1
ATOM 3686 N N . PRO A 1 480 ? 1.436 3.453 -22.988 1.00 91.50 480 PRO A N 1
ATOM 3687 C CA . PRO A 1 480 ? 1.113 2.725 -21.76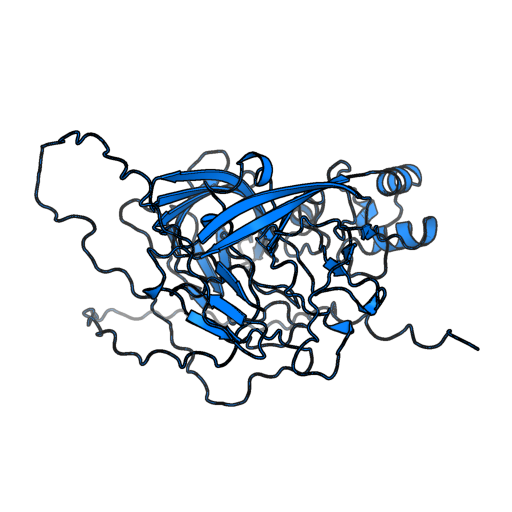9 1.00 91.50 480 PRO A CA 1
ATOM 3688 C C . PRO A 1 480 ? -0.249 3.240 -21.293 1.00 91.50 480 PRO A C 1
ATOM 3690 O O . PRO A 1 480 ? -0.404 4.423 -20.972 1.00 91.50 480 PRO A O 1
ATOM 3693 N N . CYS A 1 481 ? -1.253 2.377 -21.310 1.00 93.38 481 CYS A N 1
ATOM 3694 C CA . CYS A 1 481 ? -2.639 2.750 -21.094 1.00 93.38 481 CYS A CA 1
ATOM 3695 C C . CYS A 1 481 ? -3.243 1.911 -19.964 1.00 93.38 481 CYS A C 1
ATOM 3697 O O . CYS A 1 481 ? -3.020 0.711 -19.861 1.00 93.38 481 CYS A O 1
ATOM 3699 N N . GLY A 1 482 ? -4.007 2.551 -19.086 1.00 94.00 482 GLY A N 1
ATOM 3700 C CA . GLY A 1 482 ? -4.741 1.872 -18.026 1.00 94.00 482 GLY A CA 1
ATOM 3701 C C . GLY A 1 482 ? -6.182 1.638 -18.446 1.00 94.00 482 GLY A C 1
ATOM 3702 O O . GLY A 1 482 ? -6.766 2.443 -19.181 1.00 94.00 482 GLY A O 1
ATOM 3703 N N . VAL A 1 483 ? -6.759 0.554 -17.942 1.0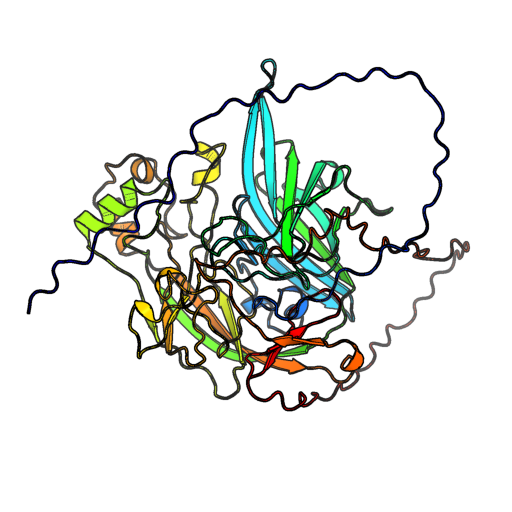0 93.94 483 VAL A N 1
ATOM 3704 C CA . VAL A 1 483 ? -8.187 0.254 -18.052 1.00 93.94 483 VAL A CA 1
ATOM 3705 C C . VAL A 1 483 ? -8.833 0.588 -16.725 1.00 93.94 483 VAL A C 1
ATOM 3707 O O . VAL A 1 483 ? -8.416 0.086 -15.681 1.00 93.94 483 VAL A O 1
ATOM 3710 N N . PHE A 1 484 ? -9.838 1.451 -16.760 1.00 93.19 484 PHE A N 1
ATOM 3711 C CA . PHE A 1 484 ? -10.444 2.013 -15.566 1.00 93.19 484 PHE A CA 1
ATOM 3712 C C . PHE A 1 484 ? -11.923 1.683 -15.466 1.00 93.19 484 PHE A C 1
ATOM 3714 O O . PHE A 1 484 ? -12.668 1.845 -16.433 1.00 93.19 484 PHE A O 1
ATOM 3721 N N . ALA A 1 485 ? -12.345 1.294 -14.268 1.00 91.75 485 ALA A N 1
ATOM 3722 C CA . ALA A 1 485 ? -13.746 1.228 -13.885 1.00 91.75 485 ALA A CA 1
ATOM 3723 C C . ALA A 1 485 ? -14.336 2.638 -13.702 1.00 91.75 485 ALA A C 1
ATOM 3725 O O . ALA A 1 485 ? -13.606 3.617 -13.533 1.00 91.75 485 ALA A O 1
ATOM 3726 N N . ALA A 1 486 ? -15.666 2.746 -13.671 1.00 88.56 486 ALA A N 1
ATOM 3727 C CA . ALA A 1 486 ? -16.375 4.024 -13.529 1.00 88.56 486 ALA A CA 1
ATOM 3728 C C . ALA A 1 486 ? -16.023 4.815 -12.248 1.00 88.56 486 ALA A C 1
ATOM 3730 O O . ALA A 1 486 ? -16.149 6.037 -12.219 1.00 88.56 486 ALA A O 1
ATOM 3731 N N . ASP A 1 487 ? -15.552 4.139 -11.200 1.00 87.75 487 ASP A N 1
ATOM 3732 C CA . ASP A 1 487 ? -15.109 4.748 -9.939 1.00 87.75 487 ASP A CA 1
ATOM 3733 C C . ASP A 1 487 ? -13.642 5.234 -9.962 1.00 87.75 487 ASP A C 1
ATOM 3735 O O . ASP A 1 487 ? -13.144 5.789 -8.979 1.00 87.75 487 ASP A O 1
ATOM 3739 N N . GLY A 1 488 ? -12.941 5.057 -11.087 1.00 91.19 488 GLY A N 1
ATOM 3740 C CA . GLY A 1 488 ? -11.552 5.467 -11.277 1.00 91.19 488 GLY A CA 1
ATOM 3741 C C . GLY A 1 488 ? -10.511 4.465 -10.774 1.00 91.19 488 GLY A C 1
ATOM 3742 O O . GLY A 1 488 ? -9.320 4.808 -10.750 1.00 91.19 488 GLY A O 1
ATOM 3743 N N . ARG A 1 489 ? -10.911 3.247 -10.381 1.00 93.69 489 ARG A N 1
ATOM 3744 C CA . ARG A 1 489 ? -9.981 2.127 -10.165 1.00 93.69 489 ARG A CA 1
ATOM 3745 C C . ARG A 1 489 ? -9.366 1.685 -11.476 1.00 93.69 489 ARG A C 1
ATOM 3747 O O . ARG A 1 489 ? -10.091 1.437 -12.434 1.00 93.69 489 ARG A O 1
ATOM 3754 N N . MET A 1 490 ? -8.041 1.558 -11.496 1.00 95.38 490 MET A N 1
ATOM 3755 C CA . MET A 1 490 ? -7.351 0.861 -12.576 1.00 95.38 490 MET A CA 1
ATOM 3756 C C . MET A 1 490 ? -7.483 -0.637 -12.318 1.00 95.38 490 MET A C 1
ATOM 3758 O O . MET A 1 490 ? -7.110 -1.105 -11.242 1.00 95.38 490 MET A O 1
ATOM 3762 N N . VAL A 1 491 ? -8.045 -1.359 -13.278 1.00 94.62 491 VAL A N 1
ATOM 3763 C CA . VAL A 1 491 ? -8.304 -2.799 -13.176 1.00 94.62 491 VAL A CA 1
ATOM 3764 C C . VAL A 1 491 ? -7.425 -3.615 -14.117 1.00 94.62 491 VAL A C 1
ATOM 3766 O O . VAL A 1 491 ? -7.275 -4.809 -13.905 1.00 94.62 491 VAL A O 1
ATOM 3769 N N . ASP A 1 492 ? -6.818 -2.984 -15.124 1.00 94.81 492 ASP A N 1
ATOM 3770 C CA . ASP A 1 492 ? -5.906 -3.638 -16.064 1.00 94.81 492 ASP A CA 1
ATOM 3771 C C . ASP A 1 492 ? -4.925 -2.617 -16.685 1.00 94.81 492 ASP A C 1
ATOM 3773 O O . ASP A 1 492 ? -5.118 -1.399 -16.573 1.00 94.81 492 ASP A O 1
ATOM 3777 N N . PHE A 1 493 ? -3.861 -3.111 -17.317 1.00 93.94 493 PHE A N 1
ATOM 3778 C CA . PHE A 1 493 ? -2.810 -2.350 -17.984 1.00 93.94 493 PHE A CA 1
ATOM 3779 C C . PHE A 1 493 ? -2.582 -2.894 -19.398 1.00 93.94 493 PHE A C 1
ATOM 3781 O O . PHE A 1 493 ? -2.328 -4.077 -19.591 1.00 93.94 493 PHE A O 1
ATOM 3788 N N . ILE A 1 494 ? -2.620 -2.003 -20.386 1.00 89.94 494 ILE A N 1
ATOM 3789 C CA . ILE A 1 494 ? -2.417 -2.311 -21.802 1.00 89.94 494 ILE A CA 1
ATOM 3790 C C . ILE A 1 494 ? -1.171 -1.584 -22.289 1.00 89.94 494 ILE A C 1
ATOM 3792 O O . ILE A 1 494 ? -0.915 -0.431 -21.927 1.00 89.94 494 ILE A O 1
ATOM 3796 N N . ARG A 1 495 ? -0.415 -2.282 -23.128 1.00 78.31 495 ARG A N 1
ATOM 3797 C CA . ARG A 1 495 ? 0.823 -1.814 -23.732 1.00 78.31 495 ARG A CA 1
ATOM 3798 C C . ARG A 1 495 ? 0.654 -1.508 -25.212 1.00 78.31 495 ARG A C 1
ATOM 3800 O O . ARG A 1 495 ? 0.013 -2.338 -25.896 1.00 78.31 495 ARG A O 1
#

Radius of gyration: 23.74 Å; chains: 1; bounding box: 84×54×61 Å